Protein AF-A0AAV7DYC2-F1 (afdb_monomer_lite)

Radius of gyration: 32.07 Å; chains: 1; bounding box: 88×60×100 Å

Foldseek 3Di:
DPPPPDDDDDVPDDDDDDDDADDDDDDDDPLVLLVLQLVVVCVVVVVDPDDPVRSVVSSVVSVVVVVVCVVVVQDPVNSVVVSPPPDDDDDDDDDDDDDDDDDDDDPPPDDDFDLLVVLFPDDPFDDPDDDDPVNVVVVVQDDAPDFRDKDWDDRDPKIWIWTWGHDPNWTKTKIKIPDDDKDKDKAADDQDDDPQQAEDDPVFDFPQWDDDVSTIIH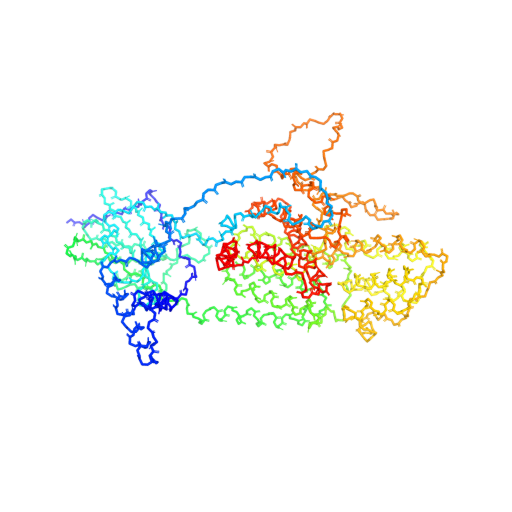TWDWDDDPSGIITMDITTPGRPPPVLVVVVLVVLLVLCVVCLVVQLAALLSVLQSLLVQCVVCLRVDQSSLVSLLVSLVCVLVVVGRHRDPAFDQLLSSLVSLQSSLVSLLVSCQVPVLNNLSSLSSLQSFANRDDDCLRVCLLVLLVVLCVVQVQPDAQSVLVSVLSRGGQALVVLQQLVLVLQCLVVVNDVVSSQVSCVVVVRDLVNQCPGPRHRNGDRDHDNVCSVVSNVSSVVSSLSSCLRGPLQAQLSLLCLQQWDWDDDDDPDDIDTRDHFAQLYDPPPDPPDDDDDDDDDPHLDPLLNVLSVVCNVCLPPLDPVNLSSLLVNLVSLLVVLNHDGPVNSSSSSNNSNSLVSNVVSLVVNVVVDDPPPVVVVLSSVLSVLSSCSSNDNSCVVSSVVSVVSVVD

Secondary structure (DSSP, 8-state):
---------GGGS--------------S--HHHHHHHHHHHHHHTT-----HHHHHHHHHHHHHHHHHHHHTT--HHHHHHHHT-------------------------------GGGG----S-----PPPHHHHHHHHHS--EEEEEEEEEEETTEEEEEEEEEETTEEEEEEEE---S--EEEE-B-SSSTT--BPPPGGGPPTTEEEETTEEEEEPEEEEETTEEEEEEEEEE----HHHHHHHHHHHHHHHHHHHHHHTT-HHHHHHHHHHHHHHHTTT-HHHHHHHHHHHHHHHTT-S-S-SS----HHHHHHHHHHHHHHHHHHHHH-GGGHHHHHHHHTTS----STTHHHHHHHHHHHHHHHTT--SHHHHHHHHHHHHH--THHHHHHHHHHHHHHTTS-HHHHHHHHHHTT--HHHHHTSSS---SPP---STTHHHHHHHHHHHHHHHHHHH-TT-HHHHHHHHH-EEEPPPTTPPPEEEPPPTT-S---PPPTT----S----PPPHHHHHHHHHHHHHTT---HHHHHHHHHHHHHHHHHHTS--TTHHHHHHHHHHHHHHHHHHHHHHHHH--TT-HHHHHHHHHHHHHHHHTT-TTTHHHHHHHHHHTT-

pLDDT: mean 75.42, std 20.12, range [22.05, 98.31]

InterPro domains:
  IPR055495 Alpha-glucan water dikinase, DUF7067 [PF23229] (31-82)
  IPR056301 Alpha-glucan water dikinase-like, N-terminal Ig-like domain [PF23166] (151-240)

Sequence (626 aa):
MPPHIFRFKLNNGNFRIDIHKDFRCVSQLPKDLVDLKAYLTWESKGRPRSSPQQQKDDYEAAVREFQLQLARGISLDEIRSLLGRNDRKTGDKEEKPNAAFASSSISSLYYKRYDVSQWLNKHSGKTPSYRSTFLNLVDKSIGGTDVIQNQIFHVGNNELVVLLKIVRGHYHLLVATSMSGAQILHWGVSRQSPGEWLVPPSEILPERSKLVDGACQTYFKELSTGGGFFKFVDINLQERSKGNQMQTLTWMVNEISEKEKDAERSFMHRYNIASELLGRCRYEGELGLVAILVWFRFMACRQLKWYKNYNVQPREISAAQDKLADLLAKIYSEQPSNREYIRLIRSCVGRGGQGDGGQRIRDEILLIQRNNDCKGGMMEEWHQKLHTNSSPDDVIVCQALLDYVRSDFKLEDYWKTLNSNSLTKRTLASYDRPIISEPQFGRDIKEGLIRDLTSYLRTLKAVHSGADLESAITACLGYTSKGHGFMSEVHIQAVPGLSPKLQAVPGLSPKLQAVPDLSPKLQELLNFIQIHNEDRSVFLVEKLIEARVALHPILHKPHGRSKDLLFLDLALDSAVKTCIERQMKGSSDSQLPGTMSLISLLLENLCLSTIENEDTVYCTKDWYRA

Structure (mmCIF, N/CA/C/O backbone):
data_AF-A0AAV7DYC2-F1
#
_entry.id   AF-A0AAV7DYC2-F1
#
loop_
_atom_site.group_PDB
_atom_site.id
_atom_site.type_symbol
_atom_site.label_atom_id
_atom_site.label_alt_id
_atom_site.label_comp_id
_atom_site.label_asym_id
_atom_site.label_entity_id
_atom_site.label_seq_id
_atom_site.pdbx_PDB_ins_code
_atom_site.Cartn_x
_atom_site.Cartn_y
_atom_site.Cartn_z
_atom_site.occupancy
_atom_site.B_iso_or_equiv
_atom_site.auth_seq_id
_atom_site.auth_comp_id
_atom_site.auth_asym_id
_atom_site.auth_atom_id
_atom_site.pdbx_PDB_model_num
ATOM 1 N N . MET A 1 1 ? -22.754 5.182 70.205 1.00 25.52 1 MET A N 1
ATOM 2 C CA . MET A 1 1 ? -22.095 4.144 69.384 1.00 25.52 1 MET A CA 1
ATOM 3 C C . MET A 1 1 ? -21.703 4.766 68.053 1.00 25.52 1 MET A C 1
ATOM 5 O O . MET A 1 1 ? -22.543 5.464 67.494 1.00 25.52 1 MET A O 1
ATOM 9 N N . PRO A 1 2 ? -20.457 4.613 67.578 1.00 24.17 2 PRO A N 1
ATOM 10 C CA . PRO A 1 2 ? -20.071 5.126 66.267 1.00 24.17 2 PRO A CA 1
ATOM 11 C C . PRO A 1 2 ? -20.845 4.367 65.173 1.00 24.17 2 PRO A C 1
ATOM 13 O O . PRO A 1 2 ? -21.113 3.177 65.351 1.00 24.17 2 PRO A O 1
ATOM 16 N N . PRO A 1 3 ? -21.228 5.011 64.057 1.00 26.84 3 PRO A N 1
ATOM 17 C CA . PRO A 1 3 ? -21.849 4.297 62.950 1.00 26.84 3 PRO A CA 1
ATOM 18 C C . PRO A 1 3 ? -20.847 3.267 62.420 1.00 26.84 3 PRO A C 1
ATOM 20 O O . PRO A 1 3 ? -19.745 3.619 62.000 1.00 26.84 3 PRO A O 1
ATOM 23 N N . HIS A 1 4 ? -21.209 1.985 62.467 1.00 28.14 4 HIS A N 1
ATOM 24 C CA . HIS A 1 4 ? -20.434 0.920 61.842 1.00 28.14 4 HIS A CA 1
ATOM 25 C C . HIS A 1 4 ? -20.413 1.160 60.325 1.00 28.14 4 HIS A C 1
ATOM 27 O O . HIS A 1 4 ? -21.367 0.844 59.617 1.00 28.14 4 HIS A O 1
ATOM 33 N N . ILE A 1 5 ? -19.337 1.768 59.817 1.00 31.52 5 ILE A N 1
ATOM 34 C CA . ILE A 1 5 ? -19.099 1.912 58.379 1.00 31.52 5 ILE A CA 1
ATOM 35 C C . ILE A 1 5 ? -18.647 0.544 57.862 1.00 31.52 5 ILE A C 1
ATOM 37 O O . ILE A 1 5 ? -17.466 0.203 57.911 1.00 31.52 5 ILE A O 1
ATOM 41 N N . PHE A 1 6 ? -19.588 -0.256 57.368 1.00 34.38 6 PHE A N 1
ATOM 42 C CA . PHE A 1 6 ? -19.265 -1.474 56.632 1.00 34.38 6 PHE A CA 1
ATOM 43 C C . PHE A 1 6 ? -18.754 -1.089 55.237 1.00 34.38 6 PHE A C 1
ATOM 45 O O . PHE A 1 6 ? -19.519 -0.658 54.375 1.00 34.38 6 PHE A O 1
ATOM 52 N N . ARG A 1 7 ? -17.440 -1.214 55.002 1.00 40.81 7 ARG A N 1
ATOM 53 C CA . ARG A 1 7 ? -16.855 -1.081 53.658 1.00 40.81 7 ARG A CA 1
ATOM 54 C C . ARG A 1 7 ? -17.039 -2.395 52.903 1.00 40.81 7 ARG A C 1
ATOM 56 O O . ARG A 1 7 ? -16.234 -3.309 53.051 1.00 40.81 7 ARG A O 1
ATOM 63 N N . PHE A 1 8 ? -18.080 -2.483 52.082 1.00 44.31 8 PHE A N 1
ATOM 64 C CA . PHE A 1 8 ? -18.249 -3.596 51.151 1.00 44.31 8 PHE A CA 1
ATOM 65 C C . PHE A 1 8 ? -17.326 -3.398 49.940 1.00 44.31 8 PHE A C 1
ATOM 67 O O . PHE A 1 8 ? -17.499 -2.454 49.172 1.00 44.31 8 PHE A O 1
ATOM 74 N N . LYS A 1 9 ? -16.333 -4.279 49.777 1.00 47.88 9 LYS A N 1
ATOM 75 C CA . LYS A 1 9 ? -15.539 -4.418 48.547 1.00 47.88 9 LYS A CA 1
ATOM 76 C C . LYS A 1 9 ? -15.962 -5.705 47.848 1.00 47.88 9 LYS A C 1
ATOM 78 O O . LYS A 1 9 ? -15.898 -6.770 48.458 1.00 47.88 9 LYS A O 1
ATOM 83 N N . LEU A 1 10 ? -16.374 -5.625 46.585 1.00 42.50 10 LEU A N 1
ATOM 84 C CA . LEU A 1 10 ? -16.672 -6.812 45.782 1.00 42.50 10 LEU A CA 1
ATOM 85 C C . LEU A 1 10 ? -15.362 -7.605 45.591 1.00 42.50 10 LEU A C 1
ATOM 87 O O . LEU A 1 10 ? -14.397 -7.075 45.046 1.00 42.50 10 LEU A O 1
ATOM 91 N N . ASN A 1 11 ? -15.293 -8.841 46.094 1.00 41.81 11 ASN A N 1
ATOM 92 C CA . ASN A 1 11 ? -14.104 -9.710 46.035 1.00 41.81 11 ASN A CA 1
ATOM 93 C C . ASN A 1 11 ? -12.798 -9.075 46.572 1.00 41.81 11 ASN A C 1
ATOM 95 O O . ASN A 1 11 ? -11.723 -9.328 46.033 1.00 41.81 11 ASN A O 1
ATOM 99 N N . ASN A 1 12 ? -12.867 -8.229 47.611 1.00 46.72 12 ASN A N 1
ATOM 100 C CA . ASN A 1 12 ? -11.720 -7.486 48.172 1.00 46.72 12 ASN A CA 1
ATOM 101 C C . ASN A 1 12 ? -10.992 -6.525 47.197 1.00 46.72 12 ASN A C 1
ATOM 103 O O . ASN A 1 12 ? -9.965 -5.953 47.571 1.00 46.72 12 ASN A O 1
ATOM 107 N N . GLY A 1 13 ? -11.533 -6.274 45.998 1.00 46.69 13 GLY A N 1
ATOM 108 C CA . GLY A 1 13 ? -10.921 -5.439 44.957 1.00 46.69 13 GLY A CA 1
ATOM 109 C C . GLY A 1 13 ? -11.746 -4.210 44.554 1.00 46.69 13 GLY A C 1
ATOM 110 O O . GLY A 1 13 ? -12.902 -4.053 44.942 1.00 46.69 13 GLY A O 1
ATOM 111 N N . ASN A 1 14 ? -11.126 -3.328 43.765 1.00 58.88 14 ASN A N 1
ATOM 112 C CA . ASN A 1 14 ? -11.808 -2.250 43.041 1.00 58.88 14 ASN A CA 1
ATOM 113 C C . ASN A 1 14 ? -12.411 -2.820 41.747 1.00 58.88 14 ASN A C 1
ATOM 115 O O . ASN A 1 14 ? -11.782 -3.669 41.116 1.00 58.88 14 ASN A O 1
ATOM 119 N N . PHE A 1 15 ? -13.584 -2.347 41.323 1.00 60.78 15 PHE A N 1
ATOM 120 C CA . PHE A 1 15 ? -14.184 -2.737 40.041 1.00 60.78 15 PHE A CA 1
ATOM 121 C C . PHE A 1 15 ? -14.090 -1.595 39.022 1.00 60.78 15 PHE A C 1
ATOM 123 O O . PHE A 1 15 ? -14.068 -0.421 39.389 1.00 60.78 15 PHE A O 1
ATOM 130 N N . ARG A 1 16 ? -13.984 -1.952 37.737 1.00 57.88 16 ARG A N 1
ATOM 131 C CA . ARG A 1 16 ? -13.728 -1.033 36.621 1.00 57.88 16 ARG A CA 1
ATOM 132 C C . ARG A 1 16 ? -14.879 -1.086 35.621 1.00 57.88 16 ARG A C 1
ATOM 134 O O . ARG A 1 16 ? -15.329 -2.170 35.263 1.00 57.88 16 ARG A O 1
ATOM 141 N N . ILE A 1 17 ? -15.305 0.085 35.154 1.00 53.75 17 ILE A N 1
ATOM 142 C CA . ILE A 1 17 ? -16.304 0.250 34.095 1.00 53.75 17 ILE A CA 1
ATOM 143 C C . ILE A 1 17 ? -15.611 0.951 32.925 1.00 53.75 17 ILE A C 1
ATOM 145 O O . ILE A 1 17 ? -15.092 2.055 33.089 1.00 53.75 17 ILE A O 1
ATOM 149 N N . ASP A 1 18 ? -15.578 0.307 31.760 1.00 48.28 18 ASP A N 1
ATOM 150 C CA . ASP A 1 18 ? -15.009 0.887 30.542 1.00 48.28 18 ASP A CA 1
ATOM 151 C C . ASP A 1 18 ? -16.070 1.710 29.797 1.00 48.28 18 ASP A C 1
ATOM 153 O O . ASP A 1 18 ? -17.119 1.186 29.432 1.00 48.28 18 ASP A O 1
ATOM 157 N N . ILE A 1 19 ? -15.801 3.001 29.575 1.00 45.88 19 ILE A N 1
ATOM 158 C CA . ILE A 1 19 ? -16.685 3.920 28.840 1.00 45.88 19 ILE A CA 1
ATOM 159 C C . ILE A 1 19 ? -16.184 4.015 27.387 1.00 45.88 19 ILE A C 1
ATOM 161 O O . ILE A 1 19 ? -15.108 4.564 27.133 1.00 45.88 19 ILE A O 1
ATOM 165 N N . HIS A 1 20 ? -16.944 3.463 26.434 1.00 40.22 20 HIS A N 1
ATOM 166 C CA . HIS A 1 20 ? -16.638 3.499 24.993 1.00 40.22 20 HIS A CA 1
ATOM 167 C C . HIS A 1 20 ? -16.912 4.889 24.373 1.00 40.22 20 HIS A C 1
ATOM 169 O O . HIS A 1 20 ? -17.765 5.624 24.864 1.00 40.22 20 HIS A O 1
ATOM 175 N N . LYS A 1 21 ? -16.165 5.280 23.324 1.00 34.66 21 LYS A N 1
ATOM 176 C CA . LYS A 1 21 ? -16.051 6.685 22.867 1.00 34.66 21 LYS A CA 1
ATOM 177 C C . LYS A 1 21 ? -16.951 7.140 21.706 1.00 34.66 21 LYS A C 1
ATOM 179 O O . LYS A 1 21 ? -16.920 8.335 21.429 1.00 34.66 21 LYS A O 1
ATOM 184 N N . ASP A 1 22 ? -17.768 6.296 21.083 1.00 30.69 22 ASP A N 1
ATOM 185 C CA . ASP A 1 22 ? -18.390 6.662 19.799 1.00 30.69 22 ASP A CA 1
ATOM 186 C C . ASP A 1 22 ? -19.901 6.429 19.781 1.00 30.69 22 ASP A C 1
ATOM 188 O O . ASP A 1 22 ? -20.302 5.296 19.568 1.00 30.69 22 ASP A O 1
ATOM 192 N N . PHE A 1 23 ? -20.745 7.466 19.924 1.00 31.36 23 PHE A N 1
ATOM 193 C CA . PHE A 1 23 ? -22.134 7.399 19.426 1.00 31.36 23 PHE A CA 1
ATOM 194 C C . PHE A 1 23 ? -22.652 8.769 18.959 1.00 31.36 23 PHE A C 1
ATOM 196 O O . PHE A 1 23 ? -22.617 9.757 19.696 1.00 31.36 23 PHE A O 1
ATOM 203 N N . ARG A 1 24 ? -23.157 8.808 17.717 1.00 27.73 24 ARG A N 1
ATOM 204 C CA . ARG A 1 24 ? -23.950 9.908 17.146 1.00 27.73 24 ARG A CA 1
ATOM 205 C C . ARG A 1 24 ? -25.443 9.624 17.350 1.00 27.73 24 ARG A C 1
ATOM 207 O O . ARG A 1 24 ? -25.886 8.486 17.255 1.00 27.73 24 ARG A O 1
ATOM 214 N N . CYS A 1 25 ? -26.210 10.679 17.616 1.00 23.84 25 CYS A N 1
ATOM 215 C CA . CYS A 1 25 ? -27.653 10.657 17.860 1.00 23.84 25 CYS A CA 1
ATOM 216 C C . CYS A 1 25 ? -28.450 10.429 16.558 1.00 23.84 25 CYS A C 1
ATOM 218 O O . CYS A 1 25 ? -28.295 11.198 15.610 1.00 23.84 25 CYS A O 1
ATOM 220 N N . VAL A 1 26 ? -29.339 9.428 16.528 1.00 24.69 26 VAL A N 1
ATOM 221 C CA . VAL A 1 26 ? -30.368 9.269 15.485 1.00 24.69 26 VAL A CA 1
ATOM 222 C C . VAL A 1 26 ? -31.730 9.494 16.132 1.00 24.69 26 VAL A C 1
ATOM 224 O O . VAL A 1 26 ? -32.183 8.693 16.943 1.00 24.69 26 VAL A O 1
ATOM 227 N N . SER A 1 27 ? -32.399 10.591 15.787 1.00 32.81 27 SER A N 1
ATOM 228 C CA . SER A 1 27 ? -33.813 10.796 16.118 1.00 32.81 27 SER A CA 1
ATOM 229 C C . SER A 1 27 ? -34.534 11.469 14.957 1.00 32.81 27 SER A C 1
ATOM 231 O O . SER A 1 27 ? -34.730 12.676 14.947 1.00 32.81 27 SER A O 1
ATOM 233 N N . GLN A 1 28 ? -34.937 10.665 13.973 1.00 44.25 28 GLN A N 1
ATOM 234 C CA . GLN A 1 28 ? -35.997 10.971 13.009 1.00 44.25 28 GLN A CA 1
ATOM 235 C C . GLN A 1 28 ? -36.651 9.648 12.583 1.00 44.25 28 GLN A C 1
ATOM 237 O O . GLN A 1 28 ? -35.953 8.658 12.365 1.00 44.25 28 GLN A O 1
ATOM 242 N N . LEU A 1 29 ? -37.990 9.615 12.520 1.00 53.09 29 LEU A N 1
ATOM 243 C CA . LEU A 1 29 ? -38.737 8.458 12.011 1.00 53.09 29 LEU A CA 1
ATOM 244 C C . LEU A 1 29 ? -38.272 8.154 10.572 1.00 53.09 29 LEU A C 1
ATOM 246 O O . LEU A 1 29 ? -38.242 9.086 9.764 1.00 53.09 29 LEU A O 1
ATOM 250 N N . PRO A 1 30 ? -37.925 6.897 10.238 1.00 62.09 30 PRO A N 1
ATOM 251 C CA . PRO A 1 30 ? -37.464 6.541 8.900 1.00 62.09 30 PRO A CA 1
ATOM 252 C C . PRO A 1 30 ? -38.552 6.828 7.854 1.00 62.09 30 PRO A C 1
ATOM 254 O O . PRO A 1 30 ? -39.662 6.292 7.925 1.00 62.09 30 PRO A O 1
ATOM 257 N N . LYS A 1 31 ? -38.250 7.731 6.916 1.00 64.12 31 LYS A N 1
ATOM 258 C CA . LYS A 1 31 ? -39.192 8.219 5.896 1.00 64.12 31 LYS A CA 1
ATOM 259 C C . LYS A 1 31 ? -39.657 7.097 4.956 1.00 64.12 31 LYS A C 1
ATOM 261 O O . LYS A 1 31 ? -40.830 7.034 4.608 1.00 64.12 31 LYS A O 1
ATOM 266 N N . ASP A 1 32 ? -38.757 6.170 4.652 1.00 65.62 32 ASP A N 1
ATOM 267 C CA . ASP A 1 32 ? -38.965 4.944 3.876 1.00 65.62 32 ASP A CA 1
ATOM 268 C C . ASP A 1 32 ? -40.107 4.068 4.417 1.00 65.62 32 ASP A C 1
ATOM 270 O O . ASP A 1 32 ? -40.912 3.547 3.644 1.00 65.62 32 ASP A O 1
ATOM 274 N N . LEU A 1 33 ? -40.240 3.945 5.742 1.00 68.06 33 LEU A N 1
ATOM 275 C CA . LEU A 1 33 ? -41.313 3.151 6.351 1.00 68.06 33 LEU A CA 1
ATOM 276 C C . LEU A 1 33 ? -42.678 3.836 6.239 1.00 68.06 33 LEU A C 1
ATOM 278 O O . LEU A 1 33 ? -43.693 3.169 6.023 1.00 68.06 33 LEU A O 1
ATOM 282 N N . VAL A 1 34 ? -42.701 5.164 6.370 1.00 72.31 34 VAL A N 1
ATOM 283 C CA . VAL A 1 34 ? -43.915 5.973 6.213 1.00 72.31 34 VAL A CA 1
ATOM 284 C C . VAL A 1 34 ? -44.388 5.942 4.759 1.00 72.31 34 VAL A C 1
ATOM 286 O O . VAL A 1 34 ? -45.573 5.707 4.516 1.00 72.31 34 VAL A O 1
ATOM 289 N N . ASP A 1 35 ? -43.458 6.085 3.811 1.00 70.62 35 ASP A N 1
ATOM 290 C CA . ASP A 1 35 ? -43.719 6.006 2.371 1.00 70.62 35 ASP A CA 1
ATOM 291 C C . ASP A 1 35 ? -44.301 4.632 1.984 1.00 70.62 35 ASP A C 1
ATOM 293 O O . ASP A 1 35 ? -45.344 4.555 1.327 1.00 70.62 35 ASP A O 1
ATOM 297 N N . LEU A 1 36 ? -43.702 3.534 2.466 1.00 70.62 36 LEU A N 1
ATOM 298 C CA . LEU A 1 36 ? -44.177 2.171 2.197 1.00 70.62 36 LEU A CA 1
ATOM 299 C C . LEU A 1 36 ? -45.590 1.922 2.750 1.00 70.62 36 LEU A C 1
ATOM 301 O O . LEU A 1 36 ? -46.425 1.290 2.100 1.00 70.62 36 LEU A O 1
ATOM 305 N N . LYS A 1 37 ? -45.900 2.433 3.945 1.00 70.81 37 LYS A N 1
ATOM 306 C CA . LYS A 1 37 ? -47.234 2.284 4.546 1.00 70.81 37 LYS A CA 1
ATOM 307 C C . LYS A 1 37 ? -48.293 3.114 3.827 1.00 70.81 37 LYS A C 1
ATOM 309 O O . LYS A 1 37 ? -49.410 2.623 3.635 1.00 70.81 37 LYS A O 1
ATOM 314 N N . ALA A 1 38 ? -47.964 4.348 3.444 1.00 72.19 38 ALA A N 1
ATOM 315 C CA . ALA A 1 38 ? -48.851 5.198 2.657 1.00 72.19 38 ALA A CA 1
ATOM 316 C C . ALA A 1 38 ? -49.182 4.523 1.315 1.00 72.19 38 ALA A C 1
ATOM 318 O O . ALA A 1 38 ? -50.353 4.437 0.939 1.00 72.19 38 ALA A O 1
ATOM 319 N N . TYR A 1 39 ? -48.175 3.925 0.669 1.00 70.25 39 TYR A N 1
ATOM 320 C CA . TYR A 1 39 ? -48.340 3.143 -0.555 1.00 70.25 39 TYR A CA 1
ATOM 321 C C . TYR A 1 39 ? -49.258 1.922 -0.370 1.00 70.25 39 TYR A C 1
ATOM 323 O O . TYR A 1 39 ? -50.221 1.765 -1.118 1.00 70.25 39 TYR A O 1
ATOM 331 N N . LEU A 1 40 ? -49.035 1.094 0.657 1.00 67.94 40 LEU A N 1
ATOM 332 C CA . LEU A 1 40 ? -49.884 -0.078 0.933 1.00 67.94 40 LEU A CA 1
ATOM 333 C C . LEU A 1 40 ? -51.333 0.311 1.263 1.00 67.94 40 LEU A C 1
ATOM 335 O O . LEU A 1 40 ? -52.279 -0.395 0.915 1.00 67.94 40 LEU A O 1
ATOM 339 N N . THR A 1 41 ? -51.526 1.458 1.914 1.00 67.50 41 THR A N 1
ATOM 340 C CA . THR A 1 41 ? -52.862 1.988 2.212 1.00 67.50 41 THR A CA 1
ATOM 341 C C . THR A 1 41 ? -53.562 2.442 0.930 1.00 67.50 41 THR A C 1
ATOM 343 O O . THR A 1 41 ? -54.732 2.116 0.724 1.00 67.50 41 THR A O 1
ATOM 346 N N . TRP A 1 42 ? -52.850 3.120 0.029 1.00 72.50 42 TRP A N 1
ATOM 347 C CA . TRP A 1 42 ? -53.351 3.475 -1.301 1.00 72.50 42 TRP A CA 1
ATOM 348 C C . TRP A 1 42 ? -53.690 2.238 -2.149 1.00 72.50 42 TRP A C 1
ATOM 350 O O . TRP A 1 42 ? -54.744 2.187 -2.789 1.00 72.50 42 TRP A O 1
ATOM 360 N N . GLU A 1 43 ? -52.850 1.206 -2.096 1.00 66.81 43 GLU A N 1
ATOM 361 C CA . GLU A 1 43 ? -53.093 -0.069 -2.767 1.00 66.81 43 GLU A CA 1
ATOM 362 C C . GLU A 1 43 ? -54.348 -0.771 -2.228 1.00 66.81 43 GLU A C 1
ATOM 364 O O . GLU A 1 43 ? -55.195 -1.196 -3.014 1.00 66.81 43 GLU A O 1
ATOM 369 N N . SER A 1 44 ? -54.537 -0.797 -0.903 1.00 61.66 44 SER A N 1
ATOM 370 C CA . SER A 1 44 ? -55.726 -1.386 -0.264 1.00 61.66 44 SER A CA 1
ATOM 371 C C . SER A 1 44 ? -57.041 -0.679 -0.622 1.00 61.66 44 SER A C 1
ATOM 373 O O . SER A 1 44 ? -58.104 -1.294 -0.581 1.00 61.66 44 SER A O 1
ATOM 375 N N . LYS A 1 45 ? -56.974 0.597 -1.031 1.00 68.50 45 LYS A N 1
ATOM 376 C CA . LYS A 1 45 ? -58.119 1.383 -1.524 1.00 68.50 45 LYS A CA 1
ATOM 377 C C . LYS A 1 45 ? -58.424 1.134 -3.012 1.00 68.50 45 LYS A C 1
ATOM 379 O O . LYS A 1 45 ? -59.272 1.819 -3.576 1.00 68.50 45 LYS A O 1
ATOM 384 N N . GLY A 1 46 ? -57.745 0.180 -3.658 1.00 60.59 46 GLY A N 1
ATOM 385 C CA . GLY A 1 46 ? -57.974 -0.181 -5.061 1.00 60.59 46 GLY A CA 1
ATOM 386 C C . GLY A 1 46 ? -57.253 0.718 -6.067 1.00 60.59 46 GLY A C 1
ATOM 387 O O . GLY A 1 46 ? -57.711 0.847 -7.200 1.00 60.59 46 GLY A O 1
ATOM 388 N N . ARG A 1 47 ? -56.138 1.346 -5.660 1.00 74.38 47 ARG A N 1
ATOM 389 C CA . ARG A 1 47 ? -55.297 2.223 -6.500 1.00 74.38 47 ARG A CA 1
ATOM 390 C C . ARG A 1 47 ? -56.078 3.352 -7.209 1.00 74.38 47 ARG A C 1
ATOM 392 O O . ARG A 1 47 ? -55.966 3.511 -8.429 1.00 74.38 47 ARG A O 1
ATOM 399 N N . PRO A 1 48 ? -56.878 4.155 -6.480 1.00 70.38 48 PRO A N 1
ATOM 400 C CA . PRO A 1 48 ? -57.615 5.266 -7.076 1.00 70.38 48 PRO A CA 1
ATOM 401 C C . PRO A 1 48 ? -56.650 6.324 -7.636 1.00 70.38 48 PRO A C 1
ATOM 403 O O . PRO A 1 48 ? -55.542 6.509 -7.126 1.00 70.38 48 PRO A O 1
ATOM 406 N N . ARG A 1 49 ? -57.067 7.060 -8.675 1.00 63.69 49 ARG A N 1
ATOM 407 C CA . ARG A 1 49 ? -56.324 8.242 -9.146 1.00 63.69 49 ARG A CA 1
ATOM 408 C C . ARG A 1 49 ? -56.414 9.347 -8.086 1.00 63.69 49 ARG A C 1
ATOM 410 O O . ARG A 1 49 ? -57.406 10.068 -8.038 1.00 63.69 49 ARG A O 1
ATOM 417 N N . SER A 1 50 ? -55.394 9.458 -7.238 1.00 69.12 50 SER A N 1
ATOM 418 C CA . SER A 1 50 ? -55.336 10.434 -6.140 1.00 69.12 50 SER A CA 1
ATOM 419 C C . SER A 1 50 ? -54.780 11.787 -6.594 1.00 69.12 50 SER A C 1
ATOM 421 O O . SER A 1 50 ? -53.788 11.839 -7.323 1.00 69.12 50 SER A O 1
ATOM 423 N N . SER A 1 51 ? -55.379 12.886 -6.125 1.00 75.62 51 SER A N 1
ATOM 424 C CA . SER A 1 51 ? -54.817 14.238 -6.278 1.00 75.62 51 SER A CA 1
ATOM 425 C C . SER A 1 51 ? -53.589 14.450 -5.364 1.00 75.62 51 SER A C 1
ATOM 427 O O . SER A 1 51 ? -53.457 13.744 -4.360 1.00 75.62 51 SER A O 1
ATOM 429 N N . PRO A 1 52 ? -52.705 15.434 -5.638 1.00 67.69 52 PRO A N 1
ATOM 430 C CA . PRO A 1 52 ? -51.556 15.737 -4.773 1.00 67.69 52 PRO A CA 1
ATOM 431 C C . PRO A 1 52 ? -51.942 16.049 -3.319 1.00 67.69 52 PRO A C 1
ATOM 433 O O . PRO A 1 52 ? -51.212 15.705 -2.393 1.00 67.69 52 PRO A O 1
ATOM 436 N N . GLN A 1 53 ? -53.118 16.650 -3.111 1.00 65.88 53 GLN A N 1
ATOM 437 C CA . GLN A 1 53 ? -53.639 16.931 -1.775 1.00 65.88 53 GLN A CA 1
ATOM 438 C C . GLN A 1 53 ? -54.015 15.635 -1.035 1.00 65.88 53 GLN A C 1
ATOM 440 O O . GLN A 1 53 ? -53.638 15.461 0.118 1.00 65.88 53 GLN A O 1
ATOM 445 N N . GLN A 1 54 ? -54.645 14.675 -1.721 1.00 69.00 54 GLN A N 1
ATOM 446 C CA . GLN A 1 54 ? -54.982 13.367 -1.142 1.00 69.00 54 GLN A CA 1
ATOM 447 C C . GLN A 1 54 ? -53.759 12.500 -0.834 1.00 69.00 54 GLN A C 1
ATOM 449 O O . GLN A 1 54 ? -53.764 11.794 0.166 1.00 69.00 54 GLN A O 1
ATOM 454 N N . GLN A 1 55 ? -52.695 12.578 -1.639 1.00 69.19 55 GLN A N 1
ATOM 455 C CA . GLN A 1 55 ? -51.436 11.884 -1.332 1.00 69.19 55 GLN A CA 1
ATOM 456 C C . GLN A 1 55 ? -50.793 12.423 -0.049 1.00 69.19 55 GLN A C 1
ATOM 458 O O . GLN A 1 55 ? -50.262 11.653 0.750 1.00 69.19 55 GLN A O 1
ATOM 463 N N . LYS A 1 56 ? -50.878 13.741 0.172 1.00 72.50 56 LYS A N 1
ATOM 464 C CA . LYS A 1 56 ? -50.398 14.375 1.401 1.00 72.50 56 LYS A CA 1
ATOM 465 C C . LYS A 1 56 ? -51.237 13.963 2.614 1.00 72.50 56 LYS A C 1
ATOM 467 O O . LYS A 1 56 ? -50.668 13.616 3.646 1.00 72.50 56 LYS A O 1
ATOM 472 N N . ASP A 1 57 ? -52.560 13.931 2.473 1.00 71.25 57 ASP A N 1
ATOM 473 C CA . ASP A 1 57 ? -53.466 13.513 3.548 1.00 71.25 57 ASP A CA 1
ATOM 474 C C . ASP A 1 57 ? -53.272 12.029 3.919 1.00 71.25 57 ASP A C 1
ATOM 476 O O . ASP A 1 57 ? -53.240 11.687 5.104 1.00 71.25 57 ASP A O 1
ATOM 480 N N . ASP A 1 58 ? -53.075 11.151 2.926 1.00 68.50 58 ASP A N 1
ATOM 481 C CA . ASP A 1 58 ? -52.779 9.725 3.125 1.00 68.50 58 ASP A CA 1
ATOM 482 C C . ASP A 1 58 ? -51.400 9.514 3.785 1.00 68.50 58 ASP A C 1
ATOM 484 O O . ASP A 1 58 ? -51.256 8.663 4.668 1.00 68.50 58 ASP A O 1
ATOM 488 N N . TYR A 1 59 ? -50.398 10.321 3.422 1.00 75.69 59 TYR A N 1
ATOM 489 C CA . TYR A 1 59 ? -49.079 10.308 4.060 1.00 75.69 59 TYR A CA 1
ATOM 490 C C . TYR A 1 59 ? -49.149 10.772 5.524 1.00 75.69 59 TYR A C 1
ATOM 492 O O . TYR A 1 59 ? -48.636 10.102 6.420 1.00 75.69 59 TYR A O 1
ATOM 500 N N . GLU A 1 60 ? -49.840 11.877 5.811 1.00 72.44 60 GLU A N 1
ATOM 501 C CA . GLU A 1 60 ? -50.028 12.366 7.184 1.00 72.44 60 GLU A CA 1
ATOM 502 C C . GLU A 1 60 ? -50.875 11.406 8.036 1.00 72.44 60 GLU A C 1
ATOM 504 O O . GLU A 1 60 ? -50.657 11.274 9.244 1.00 72.44 60 GLU A O 1
ATOM 509 N N . ALA A 1 61 ? -51.831 10.697 7.430 1.00 71.25 61 ALA A N 1
ATOM 510 C CA . ALA A 1 61 ? -52.554 9.613 8.087 1.00 71.25 61 ALA A CA 1
ATOM 511 C C . ALA A 1 61 ? -51.626 8.433 8.430 1.00 71.25 61 ALA A C 1
ATOM 513 O O . ALA A 1 61 ? -51.673 7.947 9.561 1.00 71.25 61 ALA A O 1
ATOM 514 N N . ALA A 1 62 ? -50.732 8.031 7.518 1.00 71.25 62 ALA A N 1
ATOM 515 C CA . ALA A 1 62 ? -49.742 6.983 7.771 1.00 71.25 62 ALA A CA 1
ATOM 516 C C . ALA A 1 62 ? -48.771 7.361 8.905 1.00 71.25 62 ALA A C 1
ATOM 518 O O . ALA A 1 62 ? -48.498 6.533 9.774 1.00 71.25 62 ALA A O 1
ATOM 519 N N . VAL A 1 63 ? -48.315 8.620 8.964 1.00 67.69 63 VAL A N 1
ATOM 520 C CA . VAL A 1 63 ? -47.488 9.134 10.075 1.00 67.69 63 VAL A CA 1
ATOM 521 C C . VAL A 1 63 ? -48.228 9.040 11.412 1.00 67.69 63 VAL A C 1
ATOM 523 O O . VAL A 1 63 ? -47.661 8.546 12.388 1.00 67.69 63 VAL A O 1
ATOM 526 N N . ARG A 1 64 ? -49.491 9.487 11.472 1.00 68.50 64 ARG A N 1
ATOM 527 C CA . ARG A 1 64 ? -50.305 9.449 12.701 1.00 68.50 64 ARG A CA 1
ATOM 528 C C . ARG A 1 64 ? -50.548 8.021 13.189 1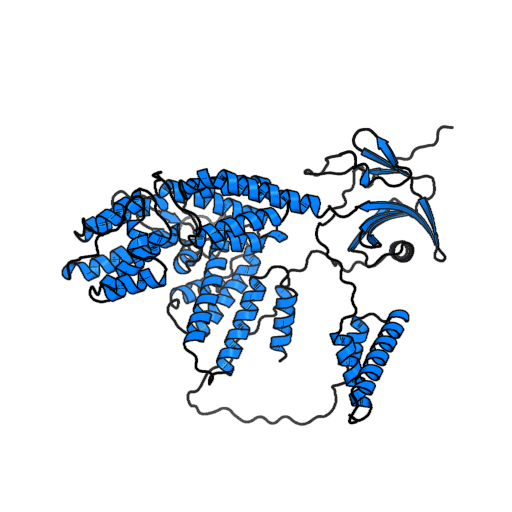.00 68.50 64 ARG A C 1
ATOM 530 O O . ARG A 1 64 ? -50.429 7.756 14.382 1.00 68.50 64 ARG A O 1
ATOM 537 N N . GLU A 1 65 ? -50.833 7.100 12.274 1.00 63.00 65 GLU A N 1
ATOM 538 C CA . GLU A 1 65 ? -51.019 5.676 12.570 1.00 63.00 65 GLU A CA 1
ATOM 539 C C . GLU A 1 65 ? -49.724 5.044 13.116 1.00 63.00 65 GLU A C 1
ATOM 541 O O . GLU A 1 65 ? -49.752 4.355 14.136 1.00 63.00 65 GLU A O 1
ATOM 546 N N . PHE A 1 66 ? -48.572 5.339 12.502 1.00 66.94 66 PHE A N 1
ATOM 547 C CA . PHE A 1 66 ? -47.263 4.891 12.990 1.00 66.94 66 PHE A CA 1
ATOM 548 C C . PHE A 1 66 ? -46.950 5.423 14.389 1.00 66.94 66 PHE A C 1
ATOM 550 O O . PHE A 1 66 ? -46.497 4.673 15.253 1.00 66.94 66 PHE A O 1
ATOM 557 N N . GLN A 1 67 ? -47.229 6.702 14.640 1.00 56.97 67 GLN A N 1
ATOM 558 C CA . GLN A 1 67 ? -47.052 7.304 15.961 1.00 56.97 67 GLN A CA 1
ATOM 559 C C . GLN A 1 67 ? -47.971 6.660 17.008 1.00 56.97 67 GLN A C 1
ATOM 561 O O . GLN A 1 67 ? -47.539 6.432 18.136 1.00 56.97 67 GLN A O 1
ATOM 566 N N . LEU A 1 68 ? -49.204 6.301 16.641 1.00 58.62 68 LEU A N 1
ATOM 567 C CA . LEU A 1 68 ? -50.147 5.618 17.527 1.00 58.62 68 LEU A CA 1
ATOM 568 C C . LEU A 1 68 ? -49.709 4.177 17.845 1.00 58.62 68 LEU A C 1
ATOM 570 O O . LEU A 1 68 ? -49.866 3.723 18.977 1.00 58.62 68 LEU A O 1
ATOM 574 N N . GLN A 1 69 ? -49.145 3.457 16.870 1.00 59.06 69 GLN A N 1
ATOM 575 C CA . GLN A 1 69 ? -48.616 2.099 17.055 1.00 59.06 69 GLN A CA 1
ATOM 576 C C . GLN A 1 69 ? -47.364 2.091 17.941 1.00 59.06 69 GLN A C 1
ATOM 578 O O . GLN A 1 69 ? -47.258 1.255 18.840 1.00 59.06 69 GLN A O 1
ATOM 583 N N . LEU A 1 70 ? -46.487 3.085 17.777 1.00 57.16 70 LEU A N 1
ATOM 584 C CA . LEU A 1 70 ? -45.348 3.308 18.670 1.00 57.16 70 LEU A CA 1
ATOM 585 C C . LEU A 1 70 ? -45.805 3.705 20.084 1.00 57.16 70 LEU A C 1
ATOM 587 O O . LEU A 1 70 ? -45.286 3.177 21.066 1.00 57.16 70 LEU A O 1
ATOM 591 N N . ALA A 1 71 ? -46.827 4.560 20.213 1.00 45.09 71 ALA A N 1
ATOM 592 C CA . ALA A 1 71 ? -47.408 4.937 21.507 1.00 45.09 71 ALA A CA 1
ATOM 593 C C . ALA A 1 71 ? -48.108 3.765 22.223 1.00 45.09 71 ALA A C 1
ATOM 595 O O . ALA A 1 71 ? -48.206 3.755 23.448 1.00 45.09 71 ALA A O 1
ATOM 596 N N . ARG A 1 72 ? -48.563 2.756 21.469 1.00 45.97 72 ARG A N 1
ATOM 597 C CA . ARG A 1 72 ? -49.112 1.488 21.983 1.00 45.97 72 ARG A CA 1
ATOM 598 C C . ARG A 1 72 ? -48.036 0.446 22.315 1.00 45.97 72 ARG A C 1
ATOM 600 O O . ARG A 1 72 ? -48.381 -0.652 22.741 1.00 45.97 72 ARG A O 1
ATOM 607 N N . GLY A 1 73 ? -46.756 0.790 22.163 1.00 39.75 73 GLY A N 1
ATOM 608 C CA . GLY A 1 73 ? -45.626 -0.054 22.547 1.00 39.75 73 GLY A CA 1
ATOM 609 C C . GLY A 1 73 ? -45.207 -1.092 21.505 1.00 39.75 73 GLY A C 1
ATOM 610 O O . GLY A 1 73 ? -44.440 -1.986 21.850 1.00 39.75 73 GLY A O 1
ATOM 611 N N . ILE A 1 74 ? -45.679 -0.987 20.256 1.00 54.00 74 ILE A N 1
ATOM 612 C CA . ILE A 1 74 ? -45.237 -1.852 19.152 1.00 54.00 74 ILE A CA 1
ATOM 613 C C . ILE A 1 74 ? -43.878 -1.342 18.668 1.00 54.00 74 ILE A C 1
ATOM 615 O O . ILE A 1 74 ? -43.735 -0.163 18.343 1.00 54.00 74 ILE A O 1
ATOM 619 N N . SER A 1 75 ? -42.870 -2.210 18.635 1.00 57.22 75 SER A N 1
ATOM 620 C CA . SER A 1 75 ? -41.513 -1.829 18.223 1.00 57.22 75 SER A CA 1
ATOM 621 C C . SER A 1 75 ? -41.412 -1.574 16.711 1.00 57.22 75 SER A C 1
ATOM 623 O O . SER A 1 75 ? -42.152 -2.157 15.919 1.00 57.22 75 SER A O 1
ATOM 625 N N . LEU A 1 76 ? -40.460 -0.737 16.274 1.00 57.28 76 LEU A N 1
ATOM 626 C CA . LEU A 1 76 ? -40.228 -0.478 14.840 1.00 57.28 76 LEU A CA 1
ATOM 627 C C . LEU A 1 76 ? -39.940 -1.766 14.042 1.00 57.28 76 LEU A C 1
ATOM 629 O O . LEU A 1 76 ? -40.365 -1.883 12.892 1.00 57.28 76 LEU A O 1
ATOM 633 N N . ASP A 1 77 ? -39.277 -2.749 14.656 1.00 55.94 77 ASP A N 1
ATOM 634 C CA . ASP A 1 77 ? -38.976 -4.039 14.025 1.00 55.94 77 ASP A CA 1
ATOM 635 C C . ASP A 1 77 ? -40.214 -4.944 13.903 1.00 55.94 77 ASP A C 1
ATOM 637 O O . ASP A 1 77 ? -40.372 -5.652 12.905 1.00 55.94 77 ASP A O 1
ATOM 641 N N . GLU A 1 78 ? -41.150 -4.879 14.855 1.00 60.06 78 GLU A N 1
ATOM 642 C CA . GLU A 1 78 ? -42.448 -5.552 14.731 1.00 60.06 78 GLU A CA 1
ATOM 643 C C . GLU A 1 78 ? -43.297 -4.937 13.620 1.00 60.06 78 GLU A C 1
ATOM 645 O O . GLU A 1 78 ? -43.928 -5.672 12.859 1.00 60.06 78 GLU A O 1
ATOM 650 N N . ILE A 1 79 ? -43.273 -3.610 13.455 1.00 59.75 79 ILE A N 1
ATOM 651 C CA . ILE A 1 79 ? -44.018 -2.962 12.369 1.00 59.75 79 ILE A CA 1
ATOM 652 C C . ILE A 1 79 ? -43.418 -3.326 10.999 1.00 59.75 79 ILE A C 1
ATOM 654 O O . ILE A 1 79 ? -44.166 -3.616 10.064 1.00 59.75 79 ILE A O 1
ATOM 658 N N . ARG A 1 80 ? -42.084 -3.416 10.886 1.00 64.12 80 ARG A N 1
ATOM 659 C CA . ARG A 1 80 ? -41.400 -3.933 9.682 1.00 64.12 80 ARG A CA 1
ATOM 660 C C . ARG A 1 80 ? -41.827 -5.364 9.347 1.00 64.12 80 ARG A C 1
ATOM 662 O O . ARG A 1 80 ? -42.124 -5.668 8.195 1.00 64.12 80 ARG A O 1
ATOM 669 N N . SER A 1 81 ? -41.910 -6.228 10.357 1.00 61.88 81 SER A N 1
ATOM 670 C CA . SER A 1 81 ? -42.361 -7.616 10.203 1.00 61.88 81 SER A CA 1
ATOM 671 C C . SER A 1 81 ? -43.830 -7.716 9.765 1.00 61.88 81 SER A C 1
ATOM 673 O O . SER A 1 81 ? -44.171 -8.535 8.909 1.00 61.88 81 SER A O 1
ATOM 675 N N . LEU A 1 82 ? -44.703 -6.850 10.292 1.00 57.59 82 LEU A N 1
ATOM 676 C CA . LEU A 1 82 ? -46.122 -6.802 9.922 1.00 57.59 82 LEU A CA 1
ATOM 677 C C . LEU A 1 82 ? -46.347 -6.347 8.473 1.00 57.59 82 LEU A C 1
ATOM 679 O O . LEU A 1 82 ? -47.275 -6.830 7.828 1.00 57.59 82 LEU A O 1
ATOM 683 N N . LEU A 1 83 ? -45.497 -5.461 7.947 1.00 58.56 83 LEU A N 1
ATOM 684 C CA . LEU A 1 83 ? -45.579 -4.992 6.558 1.00 58.56 83 LEU A CA 1
ATOM 685 C C . LEU A 1 83 ? -45.073 -6.034 5.545 1.00 58.56 83 LEU A C 1
ATOM 687 O O . LEU A 1 83 ? -45.535 -6.042 4.410 1.00 58.56 83 LEU A O 1
ATOM 691 N N . GLY A 1 84 ? -44.185 -6.946 5.953 1.00 47.22 84 GLY A N 1
ATOM 692 C CA . GLY A 1 84 ? -43.599 -7.966 5.073 1.00 47.22 84 GLY A CA 1
ATOM 693 C C . GLY A 1 84 ? -44.397 -9.270 4.914 1.00 47.22 84 GLY A C 1
ATOM 694 O O . GLY A 1 84 ? -43.925 -10.182 4.239 1.00 47.22 84 GLY A O 1
ATOM 695 N N . ARG A 1 85 ? -45.568 -9.427 5.551 1.00 41.12 85 ARG A N 1
ATOM 696 C CA . ARG A 1 85 ? -46.220 -10.747 5.722 1.00 41.12 85 ARG A CA 1
ATOM 697 C C . ARG A 1 85 ? -47.312 -11.121 4.705 1.00 41.12 85 ARG A C 1
ATOM 699 O O . ARG A 1 85 ? -47.881 -12.201 4.846 1.00 41.12 85 ARG A O 1
ATOM 706 N N . ASN A 1 86 ? -47.595 -10.296 3.695 1.00 34.78 86 ASN A N 1
ATOM 707 C CA . ASN A 1 86 ? -48.743 -10.517 2.798 1.00 34.78 86 ASN A CA 1
ATOM 708 C C . ASN A 1 86 ? -48.476 -11.318 1.505 1.00 34.78 86 ASN A C 1
ATOM 710 O O . ASN A 1 86 ? -49.441 -11.651 0.823 1.00 34.78 86 ASN A O 1
ATOM 714 N N . ASP A 1 87 ? -47.246 -11.746 1.207 1.00 37.38 87 ASP A N 1
ATOM 715 C CA . ASP A 1 87 ? -46.960 -12.543 -0.001 1.00 37.38 87 ASP A CA 1
ATOM 716 C C . ASP A 1 87 ? -46.838 -14.045 0.279 1.00 37.38 87 ASP A C 1
ATOM 718 O O . ASP A 1 87 ? -45.735 -14.586 0.312 1.00 37.38 87 ASP A O 1
ATOM 722 N N . ARG A 1 88 ? -47.968 -14.749 0.449 1.00 32.28 88 ARG A N 1
ATOM 723 C CA . ARG A 1 88 ? -48.065 -16.198 0.157 1.00 32.28 88 ARG A CA 1
ATOM 724 C C . ARG A 1 88 ? -49.497 -16.609 -0.192 1.00 32.28 88 ARG A C 1
ATOM 726 O O . ARG A 1 88 ? -50.301 -16.795 0.720 1.00 32.28 88 ARG A O 1
ATOM 733 N N . LYS A 1 89 ? -49.770 -16.879 -1.479 1.00 28.00 89 LYS A N 1
ATOM 734 C CA . LYS A 1 89 ? -50.535 -18.053 -1.968 1.00 28.00 89 LYS A CA 1
ATOM 735 C C . LYS A 1 89 ? -50.622 -18.102 -3.502 1.00 28.00 89 LYS A C 1
ATOM 737 O O . LYS A 1 89 ? -50.704 -17.068 -4.148 1.00 28.00 89 LYS A O 1
ATOM 742 N N . THR A 1 90 ? -50.726 -19.341 -4.005 1.00 26.30 90 THR A N 1
ATOM 743 C CA . THR A 1 90 ? -50.803 -19.828 -5.406 1.00 26.30 90 THR A CA 1
ATOM 744 C C . THR A 1 90 ? -49.422 -19.949 -6.077 1.00 26.30 90 THR A C 1
ATOM 746 O O . THR A 1 90 ? -48.708 -18.967 -6.167 1.00 26.30 90 THR A O 1
ATOM 749 N N . GLY A 1 91 ? -48.875 -21.104 -6.474 1.00 25.39 91 GLY A N 1
ATOM 750 C CA . GLY A 1 91 ? -49.372 -22.474 -6.618 1.00 25.39 91 GLY A CA 1
ATOM 751 C C . GLY A 1 91 ? -49.400 -22.872 -8.095 1.00 25.39 91 GLY A C 1
ATOM 752 O O . GLY A 1 91 ? -50.406 -22.590 -8.722 1.00 25.39 91 GLY A O 1
ATOM 753 N N . ASP A 1 92 ? -48.332 -23.490 -8.628 1.00 25.17 92 ASP A N 1
ATOM 754 C CA . ASP A 1 92 ? -48.422 -24.665 -9.519 1.00 25.17 92 ASP A CA 1
ATOM 755 C C . ASP A 1 92 ? -47.053 -25.224 -9.991 1.00 25.17 92 ASP A C 1
ATOM 757 O O . ASP A 1 92 ? -46.178 -24.499 -10.452 1.00 25.17 92 ASP A O 1
ATOM 761 N N . LYS A 1 93 ? -46.956 -26.552 -9.825 1.00 24.50 93 LYS A N 1
ATOM 762 C CA . LYS A 1 93 ? -46.361 -27.643 -10.631 1.00 24.50 93 LYS A CA 1
ATOM 763 C C . LYS A 1 93 ? -44.924 -27.587 -11.179 1.00 24.50 93 LYS A C 1
ATOM 765 O O . LYS A 1 93 ? -44.557 -26.791 -12.033 1.00 24.50 93 LYS A O 1
ATOM 770 N N . GLU A 1 94 ? -44.174 -28.602 -10.738 1.00 27.45 94 GLU A N 1
ATOM 771 C CA . GLU A 1 94 ? -42.927 -29.123 -11.298 1.00 27.45 94 GLU A CA 1
ATOM 772 C C . GLU A 1 94 ? -43.108 -29.683 -12.718 1.00 27.45 94 GLU A C 1
ATOM 774 O O . GLU A 1 94 ? -43.969 -30.531 -12.935 1.00 27.45 94 GLU A O 1
ATOM 779 N N . GLU A 1 95 ? -42.197 -29.329 -13.628 1.00 22.05 95 GLU A N 1
ATOM 780 C CA . GLU A 1 95 ? -41.795 -30.168 -14.763 1.00 22.05 95 GLU A CA 1
ATOM 781 C C . GLU A 1 95 ? -40.284 -30.000 -15.014 1.00 22.05 95 GLU A C 1
ATOM 783 O O . GLU A 1 95 ? -39.766 -28.888 -15.115 1.00 22.05 95 GLU A O 1
ATOM 788 N N . LYS A 1 96 ? -39.558 -31.122 -15.097 1.00 30.31 96 LYS A N 1
ATOM 789 C CA . LYS A 1 96 ? -38.173 -31.193 -15.597 1.00 30.31 96 LYS A CA 1
ATOM 790 C C . LYS A 1 96 ? -38.196 -31.518 -17.092 1.00 30.31 96 LYS A C 1
ATOM 792 O O . LYS A 1 96 ? -38.954 -32.408 -17.478 1.00 30.31 96 LYS A O 1
ATOM 797 N N . PRO A 1 97 ? -37.238 -30.994 -17.878 1.00 25.11 97 PRO A N 1
ATOM 798 C CA . PRO A 1 97 ? -36.672 -31.823 -18.938 1.00 25.11 97 PRO A CA 1
ATOM 799 C C . PRO A 1 97 ? -35.133 -31.835 -18.983 1.00 25.11 97 PRO A C 1
ATOM 801 O O . PRO A 1 97 ? -34.453 -30.817 -18.932 1.00 25.11 97 PRO A O 1
ATOM 804 N N . ASN A 1 98 ? -34.644 -33.073 -19.060 1.00 22.53 98 ASN A N 1
ATOM 805 C CA . ASN A 1 98 ? -33.453 -33.641 -19.696 1.00 22.53 98 ASN A CA 1
ATOM 806 C C . ASN A 1 98 ? -32.282 -32.753 -20.149 1.00 22.53 98 ASN A C 1
ATOM 808 O O . ASN A 1 98 ? -32.391 -31.886 -21.009 1.00 22.53 98 ASN A O 1
ATOM 812 N N . ALA A 1 99 ? -31.102 -33.171 -19.688 1.00 30.72 99 ALA A N 1
ATOM 813 C CA . ALA A 1 99 ? -29.814 -32.894 -20.299 1.00 30.72 99 ALA A CA 1
ATOM 814 C C . ALA A 1 99 ? -29.579 -33.796 -21.524 1.00 30.72 99 ALA A C 1
ATOM 816 O O . ALA A 1 99 ? -29.701 -35.014 -21.402 1.00 30.72 99 ALA A O 1
ATOM 817 N N . ALA A 1 100 ? -29.181 -33.206 -22.656 1.00 24.34 100 ALA A N 1
ATOM 818 C CA . ALA A 1 100 ? -28.015 -33.605 -23.458 1.00 24.34 100 ALA A CA 1
ATOM 819 C C . ALA A 1 100 ? -27.879 -32.726 -24.725 1.00 24.34 100 ALA A C 1
ATOM 821 O O . ALA A 1 100 ? -28.871 -32.411 -25.370 1.00 24.34 100 ALA A O 1
ATOM 822 N N . PHE A 1 101 ? -26.622 -32.430 -25.085 1.00 23.48 101 PHE A N 1
ATOM 823 C CA . PHE A 1 101 ? -26.111 -31.819 -26.331 1.00 23.48 101 PHE A CA 1
ATOM 824 C C . PHE A 1 101 ? -26.098 -30.279 -26.497 1.00 23.48 101 PHE A C 1
ATOM 826 O O . PHE A 1 101 ? -26.908 -29.677 -27.185 1.00 23.48 101 PHE A O 1
ATOM 833 N N . ALA A 1 102 ? -25.060 -29.685 -25.888 1.00 24.95 102 ALA A N 1
ATOM 834 C CA . ALA A 1 102 ? -23.997 -28.872 -26.508 1.00 24.95 102 ALA A CA 1
ATOM 835 C C . ALA A 1 102 ? -24.334 -27.768 -27.542 1.00 24.95 102 ALA A C 1
ATOM 837 O O . ALA A 1 102 ? -24.611 -28.066 -28.695 1.00 24.95 102 ALA A O 1
ATOM 838 N N . SER A 1 103 ? -24.023 -26.507 -27.194 1.00 23.30 103 SER A N 1
ATOM 839 C CA . SER A 1 103 ? -22.867 -25.781 -27.768 1.00 23.30 103 SER A CA 1
ATOM 840 C C . SER A 1 103 ? -22.628 -24.428 -27.071 1.00 23.30 103 SER A C 1
ATOM 842 O O . SER A 1 103 ? -23.516 -23.584 -27.026 1.00 23.30 103 SER A O 1
ATOM 844 N N . SER A 1 104 ? -21.410 -24.243 -26.551 1.00 30.80 104 SER A N 1
ATOM 845 C CA . SER A 1 104 ? -20.664 -22.976 -26.415 1.00 30.80 104 SER A CA 1
ATOM 846 C C . SER A 1 104 ? -21.459 -21.663 -26.310 1.00 30.80 104 SER A C 1
ATOM 848 O O . SER A 1 104 ? -21.646 -20.979 -27.314 1.00 30.80 104 SER A O 1
ATOM 850 N N . SER A 1 105 ? -21.830 -21.256 -25.093 1.00 26.38 105 SER A N 1
ATOM 851 C CA . SER A 1 105 ? -22.068 -19.851 -24.716 1.00 26.38 105 SER A CA 1
ATOM 852 C C . SER A 1 105 ? -22.129 -19.722 -23.189 1.00 26.38 105 SER A C 1
ATOM 854 O O . SER A 1 105 ? -23.011 -20.287 -22.558 1.00 26.38 105 SER A O 1
ATOM 856 N N . ILE A 1 106 ? -21.163 -18.987 -22.625 1.00 30.86 106 ILE A N 1
ATOM 857 C CA . ILE A 1 106 ? -21.181 -18.332 -21.303 1.00 30.86 106 ILE A CA 1
ATOM 858 C C . ILE A 1 106 ? -21.553 -19.249 -20.116 1.00 30.86 106 ILE A C 1
ATOM 860 O O . ILE A 1 106 ? -22.690 -19.288 -19.655 1.00 30.86 106 ILE A O 1
ATOM 864 N N . SER A 1 107 ? -20.549 -19.919 -19.537 1.00 27.36 107 SER A N 1
ATOM 865 C CA . SER A 1 107 ? -20.643 -20.460 -18.172 1.00 27.36 107 SER A CA 1
ATOM 866 C C . SER A 1 107 ? -20.694 -19.308 -17.160 1.00 27.36 107 SER A C 1
ATOM 868 O O . SER A 1 107 ? -19.675 -18.920 -16.601 1.00 27.36 107 SER A O 1
ATOM 870 N N . SER A 1 108 ? -21.887 -18.765 -16.915 1.00 31.73 108 SER A N 1
ATOM 871 C CA . SER A 1 108 ? -22.216 -17.955 -15.729 1.00 31.73 108 SER A CA 1
ATOM 872 C C . SER A 1 108 ? -22.715 -18.830 -14.567 1.00 31.73 108 SER A C 1
ATOM 874 O O . SER A 1 108 ? -23.511 -18.394 -13.736 1.00 31.73 108 SER A O 1
ATOM 876 N N . LEU A 1 109 ? -22.324 -20.104 -14.535 1.00 33.56 109 LEU A N 1
ATOM 877 C CA . LEU A 1 109 ? -22.825 -21.091 -13.587 1.00 33.56 109 LEU A CA 1
ATOM 878 C C . LEU A 1 109 ? -21.759 -21.367 -12.517 1.00 33.56 109 LEU A C 1
ATOM 880 O O . LEU A 1 109 ? -20.665 -21.823 -12.840 1.00 33.56 109 LEU A O 1
ATOM 884 N N . TYR A 1 110 ? -22.149 -21.138 -11.256 1.00 42.81 110 TYR A N 1
ATOM 885 C CA . TYR A 1 110 ? -21.498 -21.539 -9.994 1.00 42.81 110 TYR A CA 1
ATOM 886 C C . TYR A 1 110 ? -20.540 -20.568 -9.283 1.00 42.81 110 TYR A C 1
ATOM 888 O O . TYR A 1 110 ? -19.664 -21.029 -8.550 1.00 42.81 110 TYR A O 1
ATOM 896 N N . TYR A 1 111 ? -20.763 -19.250 -9.336 1.00 53.16 111 TYR A N 1
ATOM 897 C CA . TYR A 1 111 ? -20.204 -18.416 -8.265 1.00 53.16 111 TYR A CA 1
ATOM 898 C C . TYR A 1 111 ? -20.962 -18.665 -6.951 1.00 53.16 111 TYR A C 1
ATOM 900 O O . TYR A 1 111 ? -22.152 -18.358 -6.821 1.00 53.16 111 TYR A O 1
ATOM 908 N N . LYS A 1 112 ? -20.283 -19.261 -5.966 1.00 63.59 112 LYS A N 1
ATOM 909 C CA . LYS A 1 112 ? -20.835 -19.476 -4.626 1.00 63.59 112 LYS A CA 1
ATOM 910 C C . LYS A 1 112 ? -20.801 -18.151 -3.865 1.00 63.59 112 LYS A C 1
ATOM 912 O O . LYS A 1 112 ? -19.773 -17.801 -3.298 1.00 63.59 112 LYS A O 1
ATOM 917 N N . ARG A 1 113 ? -21.942 -17.458 -3.821 1.00 78.06 113 ARG A N 1
ATOM 918 C CA . ARG A 1 113 ? -22.125 -16.251 -3.000 1.00 78.06 113 ARG A CA 1
ATOM 919 C C . ARG A 1 113 ? -21.759 -16.536 -1.543 1.00 78.06 113 ARG A C 1
ATOM 921 O O . ARG A 1 113 ? -22.137 -17.576 -0.990 1.00 78.06 113 ARG A O 1
ATOM 928 N N . TYR A 1 114 ? -21.037 -15.610 -0.927 1.00 79.81 114 TYR A N 1
ATOM 929 C CA . TYR A 1 114 ? -20.662 -15.715 0.477 1.00 79.81 114 TYR A CA 1
ATOM 930 C C . TYR A 1 114 ? -21.782 -15.209 1.390 1.00 79.81 114 TYR A C 1
ATOM 932 O O . TYR A 1 114 ? -22.525 -14.290 1.052 1.00 79.81 114 TYR A O 1
ATOM 940 N N . ASP A 1 115 ? -21.895 -15.790 2.587 1.00 82.50 115 ASP A N 1
ATOM 941 C CA . ASP A 1 115 ? -22.722 -15.202 3.641 1.00 82.50 115 ASP A CA 1
ATOM 942 C C . ASP A 1 115 ? -21.983 -14.004 4.248 1.00 82.50 115 ASP A C 1
ATOM 944 O O . ASP A 1 115 ? -21.290 -14.113 5.262 1.00 82.50 115 ASP A O 1
ATOM 948 N N . VAL A 1 116 ? -22.144 -12.847 3.604 1.00 81.75 116 VAL A N 1
ATOM 949 C CA . VAL A 1 116 ? -21.506 -11.579 3.989 1.00 81.75 116 VAL A CA 1
ATOM 950 C C . VAL A 1 116 ? -21.878 -11.116 5.402 1.00 81.75 116 VAL A C 1
ATOM 952 O O . VAL A 1 116 ? -21.177 -10.294 5.987 1.00 81.75 116 VAL A O 1
ATOM 955 N N . SER A 1 117 ? -22.931 -11.685 6.005 1.00 79.44 117 SER A N 1
ATOM 956 C CA . SER A 1 117 ? -23.321 -11.411 7.396 1.00 79.44 117 SER A CA 1
ATOM 957 C C . SER A 1 117 ? -22.231 -11.811 8.395 1.00 79.44 117 SER A C 1
ATOM 959 O O . SER A 1 117 ? -22.171 -11.257 9.491 1.00 79.44 117 SER A O 1
ATOM 961 N N . GLN A 1 118 ? -21.380 -12.774 8.029 1.00 81.94 118 GLN A N 1
ATOM 962 C CA . GLN A 1 118 ? -20.265 -13.241 8.857 1.00 81.94 118 GLN A CA 1
ATOM 963 C C . GLN A 1 118 ? -19.120 -12.229 8.927 1.00 81.94 118 GLN A C 1
ATOM 965 O O . GLN A 1 118 ? -18.309 -12.293 9.847 1.00 81.94 118 GLN A O 1
ATOM 970 N N . TRP A 1 119 ? -19.060 -11.297 7.975 1.00 82.25 119 TRP A N 1
ATOM 971 C CA . TRP A 1 119 ? -18.054 -10.235 7.925 1.00 82.25 119 TRP A CA 1
ATOM 972 C C . TRP A 1 119 ? -18.542 -8.944 8.573 1.00 82.25 119 TRP A C 1
ATOM 974 O O . TRP A 1 119 ? -17.834 -7.943 8.546 1.00 82.25 119 TRP A O 1
ATOM 984 N N . LEU A 1 120 ? -19.750 -8.946 9.142 1.00 75.44 120 LEU A N 1
ATOM 985 C CA . LEU A 1 120 ? -20.304 -7.783 9.812 1.00 75.44 120 LEU A CA 1
ATOM 986 C C . LEU A 1 120 ? -19.423 -7.408 11.007 1.00 75.44 120 LEU A C 1
ATOM 988 O O . LEU A 1 120 ? -19.388 -8.105 12.027 1.00 75.44 120 LEU A O 1
ATOM 992 N N . ASN A 1 121 ? -18.762 -6.262 10.896 1.00 63.97 121 ASN A N 1
ATOM 993 C CA . ASN A 1 121 ? -17.968 -5.695 11.970 1.00 63.97 121 ASN A CA 1
ATOM 994 C C . ASN A 1 121 ? -18.910 -5.004 12.960 1.00 63.97 121 ASN A C 1
ATOM 996 O O . ASN A 1 121 ? -19.060 -3.786 12.963 1.00 63.97 121 ASN A O 1
ATOM 1000 N N . LYS A 1 122 ? -19.584 -5.792 13.806 1.00 48.22 122 LYS A N 1
ATOM 1001 C CA . LYS A 1 122 ? -20.361 -5.241 14.921 1.00 48.22 122 LYS A CA 1
ATOM 1002 C C . LYS A 1 122 ? -19.400 -4.619 15.926 1.00 48.22 122 LYS A C 1
ATOM 1004 O O . LYS A 1 122 ? -18.520 -5.309 16.445 1.00 48.22 122 LYS A O 1
ATOM 1009 N N . HIS A 1 123 ? -19.633 -3.363 16.301 1.00 38.56 123 HIS A N 1
ATOM 1010 C CA . HIS A 1 123 ? -19.157 -2.905 17.600 1.00 38.56 123 HIS A CA 1
ATOM 1011 C C . HIS A 1 123 ? -19.654 -3.881 18.672 1.00 38.56 123 HIS A C 1
ATOM 1013 O O . HIS A 1 123 ? -20.806 -4.321 18.652 1.00 38.56 123 HIS A O 1
ATOM 1019 N N . SER A 1 124 ? -18.760 -4.258 19.586 1.00 35.91 124 SER A N 1
ATOM 1020 C CA . SER A 1 124 ? -19.069 -5.069 20.759 1.00 35.91 124 SER A CA 1
ATOM 1021 C C . SER A 1 124 ? -20.134 -4.361 21.599 1.00 35.91 124 SER A C 1
ATOM 1023 O O . SER A 1 124 ? -19.830 -3.549 22.465 1.00 35.91 124 SER A O 1
ATOM 1025 N N . GLY A 1 125 ? -21.394 -4.641 21.298 1.00 35.38 125 GLY A N 1
ATOM 1026 C CA . GLY A 1 125 ? -22.533 -3.958 21.883 1.00 35.38 125 GLY A CA 1
ATOM 1027 C C . GLY A 1 125 ? -23.812 -4.658 21.472 1.00 35.38 125 GLY A C 1
ATOM 1028 O O . GLY A 1 125 ? -24.569 -4.125 20.671 1.00 35.38 125 GLY A O 1
ATOM 1029 N N . LYS A 1 126 ? -23.990 -5.892 21.959 1.00 29.97 126 LYS A N 1
ATOM 1030 C CA . LYS A 1 126 ? -25.274 -6.565 22.244 1.00 29.97 126 LYS A CA 1
ATOM 1031 C C . LYS A 1 126 ? -24.994 -8.038 22.544 1.00 29.97 126 LYS A C 1
ATOM 1033 O O . LYS A 1 126 ? -25.136 -8.909 21.691 1.00 29.97 126 LYS A O 1
ATOM 1038 N N . THR A 1 127 ? -24.595 -8.323 23.779 1.00 24.28 127 THR A N 1
ATOM 1039 C CA . THR A 1 127 ? -24.864 -9.634 24.375 1.00 24.28 127 THR A CA 1
ATOM 1040 C C . THR A 1 127 ? -26.337 -9.655 24.797 1.00 24.28 127 THR A C 1
ATOM 1042 O O . THR A 1 127 ? -26.764 -8.777 25.551 1.00 24.28 127 THR A O 1
ATOM 1045 N N . PRO A 1 128 ? -27.155 -10.612 24.330 1.00 29.02 128 PRO A N 1
ATOM 1046 C CA . PRO A 1 128 ? -28.483 -10.812 24.884 1.00 29.02 128 PRO A CA 1
ATOM 1047 C C . PRO A 1 128 ? -28.310 -11.476 26.256 1.00 29.02 128 PRO A C 1
ATOM 1049 O O . PRO A 1 128 ? -28.050 -12.671 26.345 1.00 29.02 128 PRO A O 1
ATOM 1052 N N . SER A 1 129 ? -28.389 -10.689 27.329 1.00 33.28 129 SER A N 1
ATOM 1053 C CA . SER A 1 129 ? -28.382 -11.202 28.702 1.00 33.28 129 SER A CA 1
ATOM 1054 C C . SER A 1 129 ? -29.784 -11.093 29.296 1.00 33.28 129 SER A C 1
ATOM 1056 O O . SER A 1 129 ? -30.441 -10.058 29.162 1.00 33.28 129 SER A O 1
ATOM 1058 N N . TYR A 1 130 ? -30.245 -12.174 29.925 1.00 36.00 130 TYR A N 1
ATOM 1059 C CA . TYR A 1 130 ? -31.485 -12.237 30.698 1.00 36.00 130 TYR A CA 1
ATOM 1060 C C . TYR A 1 130 ? -31.569 -11.032 31.655 1.00 36.00 130 TYR A C 1
ATOM 1062 O O . TYR A 1 130 ? -30.710 -10.853 32.516 1.00 36.00 130 TYR A O 1
ATOM 1070 N N . ARG A 1 131 ? -32.578 -10.166 31.480 1.00 46.91 131 ARG A N 1
ATOM 1071 C CA . ARG A 1 131 ? -32.730 -8.926 32.264 1.00 46.91 131 ARG A CA 1
ATOM 1072 C C . ARG A 1 131 ? -33.303 -9.229 33.654 1.00 46.91 131 ARG A C 1
ATOM 1074 O O . ARG A 1 131 ? -34.385 -9.807 33.738 1.00 46.91 131 ARG A O 1
ATOM 1081 N N . SER A 1 132 ? -32.627 -8.801 34.728 1.00 65.12 132 SER A N 1
ATOM 1082 C CA . SER A 1 132 ? -33.166 -8.881 36.098 1.00 65.12 132 SER A CA 1
ATOM 1083 C C . SER A 1 132 ? -34.356 -7.925 36.287 1.00 65.12 132 SER A C 1
ATOM 1085 O O . SER A 1 132 ? -34.446 -6.873 35.644 1.00 65.12 132 SER A O 1
ATOM 1087 N N . THR A 1 133 ? -35.291 -8.274 37.177 1.00 72.75 133 THR A N 1
ATOM 1088 C CA . THR A 1 133 ? -36.465 -7.442 37.508 1.00 72.75 133 THR A CA 1
ATOM 1089 C C . THR A 1 133 ? -36.053 -6.061 38.029 1.00 72.75 133 THR A C 1
ATOM 1091 O O . THR A 1 133 ? -36.678 -5.059 37.682 1.00 72.75 133 THR A O 1
ATOM 1094 N N . PHE A 1 134 ? -34.965 -5.993 38.802 1.00 77.19 134 PHE A N 1
ATOM 1095 C CA . PHE A 1 134 ? -34.416 -4.746 39.330 1.00 77.19 134 PHE A CA 1
ATOM 1096 C C . PHE A 1 134 ? -33.788 -3.878 38.231 1.00 77.19 134 PHE A C 1
ATOM 1098 O O . PHE A 1 134 ? -34.039 -2.677 38.187 1.00 77.19 134 PHE A O 1
ATOM 1105 N N . LEU A 1 135 ? -33.068 -4.469 37.271 1.00 76.69 135 LEU A N 1
ATOM 1106 C CA . LEU A 1 135 ? -32.548 -3.729 36.120 1.00 76.69 135 LEU A CA 1
ATOM 1107 C C . LEU A 1 135 ? -33.678 -3.093 35.302 1.00 76.69 135 LEU A C 1
ATOM 1109 O O . LEU A 1 135 ? -33.573 -1.930 34.925 1.00 76.69 135 LEU A O 1
ATOM 1113 N N . ASN A 1 136 ? -34.780 -3.815 35.077 1.00 75.56 136 ASN A N 1
ATOM 1114 C CA . ASN A 1 136 ? -35.948 -3.270 34.375 1.00 75.56 136 ASN A CA 1
ATOM 1115 C C . ASN A 1 136 ? -36.614 -2.114 35.145 1.00 75.56 136 ASN A C 1
ATOM 1117 O O . ASN A 1 136 ? -37.113 -1.177 34.521 1.00 75.56 136 ASN A O 1
ATOM 1121 N N . LEU A 1 137 ? -36.626 -2.166 36.482 1.00 81.25 137 LEU A N 1
ATOM 1122 C CA . LEU A 1 137 ? -37.118 -1.075 37.328 1.00 81.25 137 LEU A CA 1
ATOM 1123 C C . LEU A 1 137 ? -36.250 0.181 37.159 1.00 81.25 137 LEU A C 1
ATOM 1125 O O . LEU A 1 137 ? -36.774 1.254 36.859 1.00 81.25 137 LEU A O 1
ATOM 1129 N N . VAL A 1 138 ? -34.927 0.038 37.305 1.00 79.69 138 VAL A N 1
ATOM 1130 C CA . VAL A 1 138 ? -33.975 1.154 37.178 1.00 79.69 138 VAL A CA 1
ATOM 1131 C C . VAL A 1 138 ? -34.013 1.720 35.756 1.00 79.69 138 VAL A C 1
ATOM 1133 O O . VAL A 1 138 ? -34.062 2.936 35.575 1.00 79.69 138 VAL A O 1
ATOM 1136 N N . ASP A 1 139 ? -34.094 0.860 34.741 1.00 78.50 139 ASP A N 1
ATOM 1137 C CA . ASP A 1 139 ? -34.192 1.274 33.345 1.00 78.50 139 ASP A CA 1
ATOM 1138 C C . ASP A 1 139 ? -35.441 2.140 33.082 1.00 78.50 139 ASP A C 1
ATOM 1140 O O . ASP A 1 139 ? -35.337 3.221 32.509 1.00 78.50 139 ASP A O 1
ATOM 1144 N N . LYS A 1 140 ? -36.615 1.735 33.577 1.00 77.38 140 LYS A N 1
ATOM 1145 C CA . LYS A 1 140 ? -37.877 2.467 33.348 1.00 77.38 140 LYS A CA 1
ATOM 1146 C C . LYS A 1 140 ? -38.038 3.738 34.186 1.00 77.38 140 LYS A C 1
ATOM 1148 O O . LYS A 1 140 ? -38.880 4.573 33.873 1.00 77.38 140 LYS A O 1
ATOM 1153 N N . SER A 1 141 ? -37.277 3.866 35.267 1.00 71.44 141 SER A N 1
ATOM 1154 C CA . SER A 1 141 ? -37.451 4.930 36.263 1.00 71.44 141 SER A CA 1
ATOM 1155 C C . SER A 1 141 ? -36.781 6.264 35.916 1.00 71.44 141 SER A C 1
ATOM 1157 O O . SER A 1 141 ? -37.243 7.313 36.360 1.00 71.44 141 SER A O 1
ATOM 1159 N N . ILE A 1 142 ? -35.702 6.235 35.128 1.00 67.50 142 ILE A N 1
ATOM 1160 C CA . ILE A 1 142 ? -34.916 7.414 34.752 1.00 67.50 142 ILE A CA 1
ATOM 1161 C C . ILE A 1 142 ? -35.037 7.576 33.236 1.00 67.50 142 ILE A C 1
ATOM 1163 O O . ILE A 1 142 ? -34.592 6.708 32.481 1.00 67.50 142 ILE A O 1
ATOM 1167 N N . GLY A 1 143 ? -35.697 8.659 32.806 1.00 59.84 143 GLY A N 1
ATOM 1168 C CA . GLY A 1 143 ? -35.961 8.945 31.393 1.00 59.84 143 GLY A CA 1
ATOM 1169 C C . GLY A 1 143 ? -34.680 9.043 30.557 1.00 59.84 143 GLY A C 1
ATOM 1170 O O . GLY A 1 143 ? -33.628 9.403 31.071 1.00 59.84 143 GLY A O 1
ATOM 1171 N N . GLY A 1 144 ? -34.771 8.719 29.268 1.00 58.03 144 GLY A N 1
ATOM 1172 C CA . GLY A 1 144 ? -33.638 8.629 28.342 1.00 58.03 144 GLY A CA 1
ATOM 1173 C C . GLY A 1 144 ? -33.948 7.656 27.204 1.00 58.03 144 GLY A C 1
ATOM 1174 O O . GLY A 1 144 ? -34.857 6.837 27.328 1.00 58.03 144 GLY A O 1
ATOM 1175 N N . THR A 1 145 ? -33.225 7.760 26.092 1.00 53.12 145 THR A N 1
ATOM 1176 C CA . THR A 1 145 ? -33.327 6.829 24.956 1.00 53.12 145 THR A CA 1
ATOM 1177 C C . THR A 1 145 ? -32.216 5.792 25.060 1.00 53.12 145 THR A C 1
ATOM 1179 O O . THR A 1 145 ? -31.062 6.183 25.207 1.00 53.12 145 THR A O 1
ATOM 1182 N N . ASP A 1 146 ? -32.590 4.512 24.985 1.00 57.66 146 ASP A N 1
ATOM 1183 C CA . ASP A 1 146 ? -31.757 3.300 24.935 1.00 57.66 146 ASP A CA 1
ATOM 1184 C C . ASP A 1 146 ? -30.616 3.149 25.970 1.00 57.66 146 ASP A C 1
ATOM 1186 O O . ASP A 1 146 ? -29.739 3.990 26.162 1.00 57.66 146 ASP A O 1
ATOM 1190 N N . VAL A 1 147 ? -30.584 1.990 26.635 1.00 62.59 147 VAL A N 1
ATOM 1191 C CA . VAL A 1 147 ? -29.441 1.575 27.465 1.00 62.59 147 VAL A CA 1
ATOM 1192 C C . VAL A 1 147 ? -28.284 1.174 26.556 1.00 62.59 147 VAL A C 1
ATOM 1194 O O . VAL A 1 147 ? -28.375 0.163 25.862 1.00 62.59 147 VAL A O 1
ATOM 1197 N N . ILE A 1 148 ? -27.183 1.928 26.598 1.00 62.03 148 ILE A N 1
ATOM 1198 C CA . ILE A 1 148 ? -25.967 1.649 25.818 1.00 62.03 148 ILE A CA 1
ATOM 1199 C C . ILE A 1 148 ? -25.242 0.434 26.397 1.00 62.03 148 ILE A C 1
ATOM 1201 O O . ILE A 1 148 ? -24.847 -0.482 25.679 1.00 62.03 148 ILE A O 1
ATOM 1205 N N . GLN A 1 149 ? -25.074 0.422 27.718 1.00 65.06 149 GLN A N 1
ATOM 1206 C CA . GLN A 1 149 ? -24.374 -0.637 28.432 1.00 65.06 149 GLN A CA 1
ATOM 1207 C C . GLN A 1 149 ? -25.008 -0.842 29.800 1.00 65.06 149 GLN A C 1
ATOM 1209 O O . GLN A 1 149 ? -25.471 0.108 30.431 1.00 65.06 149 GLN A O 1
ATOM 1214 N N . ASN A 1 150 ? -25.014 -2.087 30.267 1.00 75.38 150 ASN A N 1
ATOM 1215 C CA . ASN A 1 150 ? -25.393 -2.411 31.630 1.00 75.38 150 ASN A CA 1
ATOM 1216 C C . ASN A 1 150 ? -24.439 -3.437 32.241 1.00 75.38 150 ASN A C 1
ATOM 1218 O O . ASN A 1 150 ? -23.865 -4.265 31.533 1.00 75.38 150 ASN A O 1
ATOM 1222 N N . GLN A 1 151 ? -24.273 -3.366 33.556 1.00 72.44 151 GLN A N 1
ATOM 1223 C CA . GLN A 1 151 ? -23.607 -4.383 34.360 1.00 72.44 151 GLN A CA 1
ATOM 1224 C C . GLN A 1 151 ? -24.407 -4.602 35.643 1.00 72.44 151 GLN A C 1
ATOM 1226 O O . GLN A 1 151 ? -24.938 -3.651 36.218 1.00 72.44 151 GLN A O 1
ATOM 1231 N N . ILE A 1 152 ? -24.488 -5.857 36.085 1.00 76.00 152 ILE A N 1
ATOM 1232 C CA . ILE A 1 152 ? -25.161 -6.254 37.325 1.00 76.00 152 ILE A CA 1
ATOM 1233 C C . ILE A 1 152 ? -24.120 -6.894 38.237 1.00 76.00 152 ILE A C 1
ATOM 1235 O O . ILE A 1 152 ? -23.415 -7.820 37.838 1.00 76.00 152 ILE A O 1
ATOM 1239 N N . PHE A 1 153 ? -24.057 -6.420 39.472 1.00 73.81 153 PHE A N 1
ATOM 1240 C CA . PHE A 1 153 ? -23.209 -6.951 40.525 1.00 73.81 153 PHE A CA 1
ATOM 1241 C C . PHE A 1 153 ? -24.075 -7.405 41.697 1.00 73.81 153 PHE A C 1
ATOM 1243 O O . PHE A 1 153 ? -25.006 -6.711 42.100 1.00 73.81 153 PHE A O 1
ATOM 1250 N N . HIS A 1 154 ? -23.736 -8.557 42.269 1.00 74.06 154 HIS A N 1
ATOM 1251 C CA . HIS A 1 154 ? -24.424 -9.105 43.434 1.00 74.06 154 HIS A CA 1
ATOM 1252 C C . HIS A 1 154 ? -23.581 -8.836 44.682 1.00 74.06 154 HIS A C 1
ATOM 1254 O O . HIS A 1 154 ? -22.419 -9.240 44.752 1.00 74.06 154 HIS A O 1
ATOM 1260 N N . VAL A 1 155 ? -24.154 -8.138 45.662 1.00 66.75 155 VAL A N 1
ATOM 1261 C CA . VAL A 1 155 ? -23.521 -7.821 46.949 1.00 66.75 155 VAL A CA 1
ATOM 1262 C C . VAL A 1 155 ? -24.359 -8.456 48.058 1.00 66.75 155 VAL A C 1
ATOM 1264 O O . VAL A 1 155 ? -25.330 -7.875 48.549 1.00 66.75 155 VAL A O 1
ATOM 1267 N N . GLY A 1 156 ? -24.004 -9.687 48.436 1.00 69.88 156 GLY A N 1
ATOM 1268 C CA . GLY A 1 156 ? -24.835 -10.513 49.317 1.00 69.88 156 GLY A CA 1
ATOM 1269 C C . GLY A 1 156 ? -26.179 -10.827 48.653 1.00 69.88 156 GLY A C 1
ATOM 1270 O O . GLY A 1 156 ? -26.202 -11.316 47.529 1.00 69.88 156 GLY A O 1
ATOM 1271 N N . ASN A 1 157 ? -27.284 -10.491 49.326 1.00 71.44 157 ASN A N 1
ATOM 1272 C CA . ASN A 1 157 ? -28.648 -10.652 48.799 1.00 71.44 157 ASN A CA 1
ATOM 1273 C C . ASN A 1 157 ? -29.149 -9.427 48.007 1.00 71.44 157 ASN A C 1
ATOM 1275 O O . ASN A 1 157 ? -30.322 -9.373 47.649 1.00 71.44 157 ASN A O 1
ATOM 1279 N N . ASN A 1 158 ? -28.298 -8.420 47.788 1.00 75.56 158 ASN A N 1
ATOM 1280 C CA . ASN A 1 158 ? -28.667 -7.169 47.130 1.00 75.56 158 ASN A CA 1
ATOM 1281 C C . ASN A 1 158 ? -28.015 -7.044 45.750 1.00 75.56 158 ASN A C 1
ATOM 1283 O O . ASN A 1 158 ? -26.936 -7.588 45.509 1.00 75.56 158 ASN A O 1
ATOM 1287 N N . GLU A 1 159 ? -28.637 -6.260 44.872 1.00 81.56 159 GLU A N 1
ATOM 1288 C CA . GLU A 1 159 ? -28.129 -5.969 43.531 1.00 81.56 159 GLU A CA 1
ATOM 1289 C C . GLU A 1 159 ? -27.569 -4.538 43.457 1.00 81.56 159 GLU A C 1
ATOM 1291 O O . GLU A 1 159 ? -28.105 -3.588 44.041 1.00 81.56 159 GLU A O 1
ATOM 1296 N N . LEU A 1 160 ? -26.468 -4.388 42.723 1.00 82.81 160 LEU A N 1
ATOM 1297 C CA . LEU A 1 160 ? -25.901 -3.124 42.268 1.00 82.81 160 LEU A CA 1
ATOM 1298 C C . LEU A 1 160 ? -25.900 -3.153 40.738 1.00 82.81 160 LEU A C 1
ATOM 1300 O O . LEU A 1 160 ? -25.260 -4.002 40.122 1.00 82.81 160 LEU A O 1
ATOM 1304 N N . VAL A 1 161 ? -26.617 -2.226 40.124 1.00 84.62 161 VAL A N 1
ATOM 1305 C CA . VAL A 1 161 ? -26.773 -2.114 38.678 1.00 84.62 161 VAL A CA 1
ATOM 1306 C C . VAL A 1 161 ? -26.087 -0.845 38.209 1.00 84.62 161 VAL A C 1
ATOM 1308 O O . VAL A 1 161 ? -26.302 0.231 38.759 1.00 84.62 161 VAL A O 1
ATOM 1311 N N . VAL A 1 162 ? -25.273 -0.969 37.171 1.00 84.06 162 VAL A N 1
ATOM 1312 C CA . VAL A 1 162 ? -24.631 0.155 36.496 1.00 84.06 162 VAL A CA 1
ATOM 1313 C C . VAL A 1 162 ? -25.216 0.251 35.095 1.00 84.06 162 VAL A C 1
ATOM 1315 O O . VAL A 1 162 ? -25.181 -0.735 34.362 1.00 84.06 162 VAL A O 1
ATOM 1318 N N . LEU A 1 163 ? -25.753 1.411 34.717 1.00 81.94 163 LEU A N 1
ATOM 1319 C CA . LEU A 1 163 ? -26.311 1.682 33.391 1.00 81.94 163 LEU A CA 1
ATOM 1320 C C . LEU A 1 163 ? -25.596 2.874 32.766 1.00 81.94 163 LEU A C 1
ATOM 1322 O O . LEU A 1 163 ? -25.478 3.921 33.391 1.00 81.94 163 LEU A O 1
ATOM 1326 N N . LEU A 1 164 ? -25.192 2.738 31.510 1.00 78.50 164 LEU A N 1
ATOM 1327 C CA . LEU A 1 164 ? -24.804 3.860 30.665 1.00 78.50 164 LEU A CA 1
ATOM 1328 C C . LEU A 1 164 ? -25.974 4.174 29.729 1.00 78.50 164 LEU A C 1
ATOM 1330 O O . LEU A 1 164 ? -26.398 3.304 28.965 1.00 78.50 164 LEU A O 1
ATOM 1334 N N . LYS A 1 165 ? -26.509 5.394 29.800 1.00 77.88 165 LYS A N 1
ATOM 1335 C CA . LYS A 1 165 ? -27.675 5.834 29.018 1.00 77.88 165 LYS A CA 1
ATOM 1336 C C . LYS A 1 165 ? -27.456 7.192 28.370 1.00 77.88 165 LYS A C 1
ATOM 1338 O O . LYS A 1 165 ? -26.658 7.983 28.863 1.00 77.88 165 LYS A O 1
ATOM 1343 N N . ILE A 1 166 ? -28.231 7.483 27.325 1.00 65.06 166 ILE A N 1
ATOM 1344 C CA . ILE A 1 166 ? -28.320 8.829 26.754 1.00 65.06 166 ILE A CA 1
ATOM 1345 C C . ILE A 1 166 ? -29.562 9.528 27.308 1.00 65.06 166 ILE A C 1
ATOM 1347 O O . ILE A 1 166 ? -30.696 9.117 27.052 1.00 65.06 166 ILE A O 1
ATOM 1351 N N . VAL A 1 167 ? -29.358 10.616 28.048 1.00 68.62 167 VAL A N 1
ATOM 1352 C CA . VAL A 1 167 ? -30.438 11.454 28.583 1.00 68.62 167 VAL A CA 1
ATOM 1353 C C . VAL A 1 167 ? -30.274 12.853 28.010 1.00 68.62 167 VAL A C 1
ATOM 1355 O O . VAL A 1 167 ? -29.269 13.516 28.244 1.00 68.62 167 VAL A O 1
ATOM 1358 N N . ARG A 1 168 ? -31.252 13.299 27.209 1.00 65.44 168 ARG A N 1
ATOM 1359 C CA . ARG A 1 168 ? -31.249 14.632 26.568 1.00 65.44 168 ARG A CA 1
ATOM 1360 C C . ARG A 1 168 ? -29.956 14.947 25.785 1.00 65.44 168 ARG A C 1
ATOM 1362 O O . ARG A 1 168 ? -29.530 16.094 25.745 1.00 65.44 168 ARG A O 1
ATOM 1369 N N . GLY A 1 169 ? -29.346 13.936 25.161 1.00 59.34 169 GLY A N 1
ATOM 1370 C CA . GLY A 1 169 ? -28.119 14.086 24.365 1.00 59.34 169 GLY A CA 1
ATOM 1371 C C . GLY A 1 169 ? -26.806 14.008 25.153 1.00 59.34 169 GLY A C 1
ATOM 1372 O O . GLY A 1 169 ? -25.746 14.146 24.555 1.00 59.34 169 GLY A O 1
ATOM 1373 N N . HIS A 1 170 ? -26.846 13.754 26.462 1.00 65.00 170 HIS A N 1
ATOM 1374 C CA . HIS A 1 170 ? -25.651 13.549 27.285 1.00 65.00 170 HIS A CA 1
ATOM 1375 C C . HIS A 1 170 ? -25.538 12.099 27.748 1.00 65.00 170 HIS A C 1
ATOM 1377 O O . HIS A 1 170 ? -26.552 11.410 27.889 1.00 65.00 170 HIS A O 1
ATOM 1383 N N . TYR A 1 171 ? -24.311 11.634 27.992 1.00 74.19 171 TYR A N 1
ATOM 1384 C CA . TYR A 1 171 ? -24.077 10.309 28.554 1.00 74.19 171 TYR A CA 1
ATOM 1385 C C . TYR A 1 171 ? -24.226 10.368 30.067 1.00 74.19 171 TYR A C 1
ATOM 1387 O O . TYR A 1 171 ? -23.582 11.164 30.740 1.00 74.19 171 TYR A O 1
ATOM 1395 N N . HIS A 1 172 ? -25.055 9.493 30.607 1.00 81.75 172 HIS A N 1
ATOM 1396 C CA . HIS A 1 172 ? -25.288 9.372 32.035 1.00 81.75 172 HIS A CA 1
ATOM 1397 C C . HIS A 1 172 ? -24.857 7.983 32.487 1.00 81.75 172 HIS A C 1
ATOM 1399 O O . HIS A 1 172 ? -25.369 6.975 31.992 1.00 81.75 172 HIS A O 1
ATOM 1405 N N . LEU A 1 173 ? -23.900 7.936 33.415 1.00 86.50 173 LEU A N 1
ATOM 1406 C CA . LEU A 1 173 ? -23.517 6.720 34.117 1.00 86.50 173 LEU A CA 1
ATOM 1407 C C . LEU A 1 173 ? -24.315 6.648 35.422 1.00 86.50 173 LEU A C 1
ATOM 1409 O O . LEU A 1 173 ? -24.008 7.318 36.408 1.00 86.50 173 LEU A O 1
ATOM 1413 N N . LEU A 1 174 ? -25.350 5.819 35.406 1.00 87.06 174 LEU A N 1
ATOM 1414 C CA . LEU A 1 174 ? -26.233 5.565 36.531 1.00 87.06 174 LEU A CA 1
ATOM 1415 C C . LEU A 1 174 ? -25.713 4.374 37.329 1.00 87.06 174 LEU A C 1
ATOM 1417 O O . LEU A 1 174 ? -25.563 3.281 36.791 1.00 87.06 174 LEU A O 1
ATOM 1421 N N . VAL A 1 175 ? -25.495 4.563 38.624 1.00 88.81 175 VAL A N 1
ATOM 1422 C CA . VAL A 1 175 ? -25.149 3.491 39.563 1.00 88.81 175 VAL A CA 1
ATOM 1423 C C . VAL A 1 175 ? -26.296 3.356 40.553 1.00 88.81 175 VAL A C 1
ATOM 1425 O O . VAL A 1 175 ? -26.506 4.256 41.358 1.00 88.81 175 VAL A O 1
ATOM 1428 N N . ALA A 1 176 ? -27.047 2.260 40.500 1.00 88.38 176 ALA A N 1
ATOM 1429 C CA . ALA A 1 176 ? -28.237 2.015 41.311 1.00 88.38 176 ALA A CA 1
ATOM 1430 C C . ALA A 1 176 ? -28.084 0.774 42.197 1.00 88.38 176 ALA A C 1
ATOM 1432 O O . ALA A 1 176 ? -27.473 -0.208 41.794 1.00 88.38 176 ALA A O 1
ATOM 1433 N N . THR A 1 177 ? -28.656 0.781 43.398 1.00 86.00 177 THR A N 1
ATOM 1434 C CA . THR A 1 177 ? -28.594 -0.347 44.333 1.00 86.00 177 THR A CA 1
ATOM 1435 C C . THR A 1 177 ? -29.909 -0.584 45.069 1.00 86.00 177 THR A C 1
ATOM 1437 O O . THR A 1 177 ? -30.649 0.360 45.365 1.00 86.00 177 THR A O 1
ATOM 1440 N N . SER A 1 178 ? -30.184 -1.856 45.375 1.00 82.19 178 SER A N 1
ATOM 1441 C CA . SER A 1 178 ? -31.307 -2.297 46.210 1.00 82.19 178 SER A CA 1
ATOM 1442 C C . SER A 1 178 ? -30.974 -2.330 47.712 1.00 82.19 178 SER A C 1
ATOM 1444 O O . SER A 1 178 ? -31.809 -2.731 48.519 1.00 82.19 178 SER A O 1
ATOM 1446 N N . MET A 1 179 ? -29.755 -1.945 48.111 1.00 78.94 179 MET A N 1
ATOM 1447 C CA . MET A 1 179 ? -29.299 -2.013 49.503 1.00 78.94 179 MET A CA 1
ATOM 1448 C C . MET A 1 179 ? -30.030 -1.018 50.425 1.00 78.94 179 MET A C 1
ATOM 1450 O O . MET A 1 179 ? -30.202 0.162 50.107 1.00 78.94 179 MET A O 1
ATOM 1454 N N . SER A 1 180 ? -30.363 -1.460 51.641 1.00 73.94 180 SER A N 1
ATOM 1455 C CA . SER A 1 180 ? -30.865 -0.605 52.727 1.00 73.94 180 SER A CA 1
ATOM 1456 C C . SER A 1 180 ? -29.732 0.122 53.474 1.00 73.94 180 SER A C 1
ATOM 1458 O O . SER A 1 180 ? -28.619 -0.394 53.565 1.00 73.94 180 SER A O 1
ATOM 1460 N N . GLY A 1 181 ? -30.017 1.291 54.060 1.00 75.00 181 GLY A N 1
ATOM 1461 C CA . GLY A 1 181 ? -29.047 2.101 54.825 1.00 75.00 181 GLY A CA 1
ATOM 1462 C C . GLY A 1 181 ? -28.451 3.270 54.033 1.00 75.00 181 GLY A C 1
ATOM 1463 O O . GLY A 1 181 ? -28.845 3.505 52.899 1.00 75.00 181 GLY A O 1
ATOM 1464 N N . ALA A 1 182 ? -27.552 4.058 54.626 1.00 75.44 182 ALA A N 1
ATOM 1465 C CA . ALA A 1 182 ? -26.867 5.147 53.920 1.00 75.44 182 ALA A CA 1
ATOM 1466 C C . ALA A 1 182 ? -25.628 4.605 53.188 1.00 75.44 182 ALA A C 1
ATOM 1468 O O . ALA A 1 182 ? -24.744 4.038 53.831 1.00 75.44 182 ALA A O 1
ATOM 1469 N N . GLN A 1 183 ? -25.553 4.776 51.864 1.00 80.75 183 GLN A N 1
ATOM 1470 C CA . GLN A 1 183 ? -24.414 4.332 51.052 1.00 80.75 183 GLN A CA 1
ATOM 1471 C C . GLN A 1 183 ? -23.674 5.499 50.403 1.00 80.75 183 GLN A C 1
ATOM 1473 O O . GLN A 1 183 ? -24.251 6.539 50.073 1.00 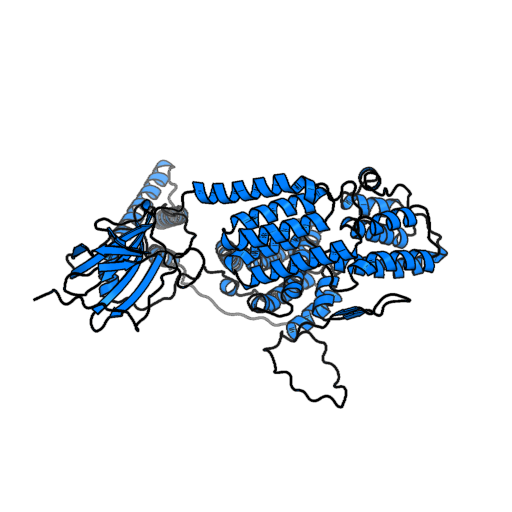80.75 183 GLN A O 1
ATOM 1478 N N . ILE A 1 184 ? -22.378 5.281 50.190 1.00 84.12 184 ILE A N 1
ATOM 1479 C CA . ILE A 1 184 ? -21.463 6.217 49.546 1.00 84.12 184 ILE A CA 1
ATOM 1480 C C . ILE A 1 184 ? -20.756 5.468 48.419 1.00 84.12 184 ILE A C 1
ATOM 1482 O O . ILE A 1 184 ? -20.168 4.411 48.652 1.00 84.12 184 ILE A O 1
ATOM 1486 N N . LEU A 1 185 ? -20.794 6.023 47.211 1.00 85.75 185 LEU A N 1
ATOM 1487 C CA . LEU A 1 185 ? -19.990 5.571 46.083 1.00 85.75 185 LEU A CA 1
ATOM 1488 C C . LEU A 1 185 ? -18.602 6.200 46.195 1.00 85.75 185 LEU A C 1
ATOM 1490 O O . LEU A 1 185 ? -18.479 7.418 46.107 1.00 85.75 185 LEU A O 1
ATOM 1494 N N . HIS A 1 186 ? -17.563 5.390 46.382 1.00 86.00 186 HIS A N 1
ATOM 1495 C CA . HIS A 1 186 ? -16.174 5.844 46.320 1.00 86.00 186 HIS A CA 1
ATOM 1496 C C . HIS A 1 186 ? -15.593 5.501 44.947 1.00 86.00 186 HIS A C 1
ATOM 1498 O O . HIS A 1 186 ? -15.498 4.324 44.604 1.00 86.00 186 HIS A O 1
ATOM 1504 N N . TRP A 1 187 ? -15.253 6.514 44.152 1.00 86.62 187 TRP A N 1
ATOM 1505 C CA . TRP A 1 187 ? -14.916 6.355 42.737 1.00 86.62 187 TRP A CA 1
ATOM 1506 C C . TRP A 1 187 ? -13.836 7.343 42.287 1.00 86.62 187 TRP A C 1
ATOM 1508 O O . TRP A 1 187 ? -13.640 8.392 42.893 1.00 86.62 187 TRP A O 1
ATOM 1518 N N . GLY A 1 188 ? -13.117 6.989 41.229 1.00 83.12 188 GLY A N 1
ATOM 1519 C CA . GLY A 1 188 ? -12.069 7.795 40.611 1.00 83.12 188 GLY A CA 1
ATOM 1520 C C . GLY A 1 188 ? -12.013 7.508 39.116 1.00 83.12 188 GLY A C 1
ATOM 1521 O O . GLY A 1 188 ? -12.670 6.583 38.632 1.00 83.12 188 GLY A O 1
ATOM 1522 N N . VAL A 1 189 ? -11.251 8.308 38.379 1.00 79.56 189 VAL A N 1
ATOM 1523 C CA . VAL A 1 189 ? -11.050 8.123 36.935 1.00 79.56 189 VAL A CA 1
ATOM 1524 C C . VAL A 1 189 ? -9.638 7.615 36.652 1.00 79.56 189 VAL A C 1
ATOM 1526 O O . VAL A 1 189 ? -8.712 7.874 37.412 1.00 79.56 189 VAL A O 1
ATOM 1529 N N . SER A 1 190 ? -9.468 6.894 35.548 1.00 72.00 190 SER A N 1
ATOM 1530 C CA . SER A 1 190 ? -8.169 6.433 35.047 1.00 72.00 190 SER A CA 1
ATOM 1531 C C . SER A 1 190 ? -7.995 6.942 33.619 1.00 72.00 190 SER A C 1
ATOM 1533 O O . SER A 1 190 ? -8.954 6.937 32.840 1.00 72.00 190 SER A O 1
ATOM 1535 N N . ARG A 1 191 ? -6.792 7.413 33.269 1.00 58.75 191 ARG A N 1
ATOM 1536 C CA . ARG A 1 191 ? -6.494 7.950 31.935 1.00 58.75 191 ARG A CA 1
ATOM 1537 C C . ARG A 1 191 ? -5.736 6.950 31.075 1.00 58.75 191 ARG A C 1
ATOM 1539 O O . ARG A 1 191 ? -5.961 6.927 29.865 1.00 58.75 191 ARG A O 1
ATOM 1546 N N . GLN A 1 192 ? -4.823 6.175 31.664 1.00 53.88 192 GLN A N 1
ATOM 1547 C CA . GLN A 1 192 ? -3.857 5.382 30.893 1.00 53.88 192 GLN A CA 1
ATOM 1548 C C . GLN A 1 192 ? -3.635 3.959 31.419 1.00 53.88 192 GLN A C 1
ATOM 1550 O O . GLN A 1 192 ? -3.333 3.078 30.614 1.00 53.88 192 GLN A O 1
ATOM 1555 N N . SER A 1 193 ? -3.795 3.697 32.722 1.00 51.19 193 SER A N 1
ATOM 1556 C CA . SER A 1 193 ? -3.430 2.399 33.309 1.00 51.19 193 SER A CA 1
ATOM 1557 C C . SER A 1 193 ? -4.523 1.775 34.195 1.00 51.19 193 SER A C 1
ATOM 1559 O O . SER A 1 193 ? -5.147 2.458 35.012 1.00 51.19 193 SER A O 1
ATOM 1561 N N . PRO A 1 194 ? -4.765 0.449 34.079 1.00 50.19 194 PRO A N 1
ATOM 1562 C CA . PRO A 1 194 ? -5.613 -0.275 35.022 1.00 50.19 194 PRO A CA 1
ATOM 1563 C C . PRO A 1 194 ? -5.063 -0.129 36.451 1.00 50.19 194 PRO A C 1
ATOM 1565 O O . PRO A 1 194 ? -3.944 -0.553 36.722 1.00 50.19 194 PRO A O 1
ATOM 1568 N N . GLY A 1 195 ? -5.845 0.465 37.357 1.00 55.94 195 GLY A N 1
ATOM 1569 C CA . GLY A 1 195 ? -5.461 0.679 38.760 1.00 55.94 195 GLY A CA 1
ATOM 1570 C C . GLY A 1 195 ? -5.055 2.113 39.117 1.00 55.94 195 GLY A C 1
ATOM 1571 O O . GLY A 1 195 ? -4.890 2.403 40.298 1.00 55.94 195 GLY A O 1
ATOM 1572 N N . GLU A 1 196 ? -4.946 3.013 38.138 1.00 74.19 196 GLU A N 1
ATOM 1573 C CA . GLU A 1 196 ? -4.777 4.451 38.369 1.00 74.19 196 GLU A CA 1
ATOM 1574 C C . GLU A 1 196 ? -6.054 5.062 38.973 1.00 74.19 196 GLU A C 1
ATOM 1576 O O . GLU A 1 196 ? -7.147 4.886 38.433 1.00 74.19 196 GLU A O 1
ATOM 1581 N N . TRP A 1 197 ? -5.905 5.775 40.093 1.00 77.81 197 TRP A N 1
ATOM 1582 C CA . TRP A 1 197 ? -6.965 6.547 40.743 1.00 77.81 197 TRP A CA 1
ATOM 1583 C C . TRP A 1 197 ? -6.637 8.030 40.627 1.00 77.81 197 TRP A C 1
ATOM 1585 O O . TRP A 1 197 ? -5.722 8.526 41.283 1.00 77.81 197 TRP A O 1
ATOM 1595 N N . LEU A 1 198 ? -7.373 8.724 39.766 1.00 79.62 198 LEU A N 1
ATOM 1596 C CA . LEU A 1 198 ? -7.334 10.173 39.656 1.00 79.62 198 LEU A CA 1
ATOM 1597 C C . LEU A 1 198 ? -8.640 10.761 40.173 1.00 79.62 198 LEU A C 1
ATOM 1599 O O . LEU A 1 198 ? -9.726 10.190 40.018 1.00 79.62 198 LEU A O 1
ATOM 1603 N N . VAL A 1 199 ? -8.518 11.959 40.733 1.00 82.19 199 VAL A N 1
ATOM 1604 C CA . VAL A 1 199 ? -9.661 12.775 41.118 1.00 82.19 199 VAL A CA 1
ATOM 1605 C C . VAL A 1 199 ? -10.485 13.096 39.858 1.00 82.19 199 VAL A C 1
ATOM 1607 O O . VAL A 1 199 ? -9.923 13.612 38.888 1.00 82.19 199 VAL A O 1
ATOM 1610 N N . PRO A 1 200 ? -11.795 12.783 39.834 1.00 82.50 200 PRO A N 1
ATOM 1611 C CA . PRO A 1 200 ? -12.667 13.140 38.721 1.00 82.50 200 PRO A CA 1
ATOM 1612 C C . PRO A 1 200 ? -12.698 14.663 38.485 1.00 82.50 200 PRO A C 1
ATOM 1614 O O . PRO A 1 200 ? -12.706 15.413 39.465 1.00 82.50 200 PRO A O 1
ATOM 1617 N N . PRO A 1 201 ? -12.750 15.133 37.224 1.00 77.56 201 PRO A N 1
ATOM 1618 C CA . PRO A 1 201 ? -12.897 16.555 36.913 1.00 77.56 201 PRO A CA 1
ATOM 1619 C C . PRO A 1 201 ? -14.150 17.171 37.552 1.00 77.56 201 PRO A C 1
ATOM 1621 O O . PRO A 1 201 ? -15.179 16.500 37.671 1.00 77.56 201 PRO A O 1
ATOM 1624 N N . SER A 1 202 ? -14.082 18.451 37.933 1.00 77.12 202 SER A N 1
ATOM 1625 C CA . SER A 1 202 ? -15.184 19.181 38.581 1.00 77.12 202 SER A CA 1
ATOM 1626 C C . SER A 1 202 ? -16.483 19.166 37.780 1.00 77.12 202 SER A C 1
ATOM 1628 O O . SER A 1 202 ? -17.566 19.195 38.358 1.00 77.12 202 SER A O 1
ATOM 1630 N N . GLU A 1 203 ? -16.374 19.088 36.457 1.00 73.88 203 GLU A N 1
ATOM 1631 C CA . GLU A 1 203 ? -17.478 19.190 35.503 1.00 73.88 203 GLU A CA 1
ATOM 1632 C C . GLU A 1 203 ? -18.381 17.951 35.511 1.00 73.88 203 GLU A C 1
ATOM 1634 O O . GLU A 1 203 ? -19.530 18.033 35.082 1.00 73.88 203 GLU A O 1
ATOM 1639 N N . ILE A 1 204 ? -17.875 16.811 35.998 1.00 79.12 204 ILE A N 1
ATOM 1640 C CA . ILE A 1 204 ? -18.609 15.537 36.037 1.00 79.12 204 ILE A CA 1
ATOM 1641 C C . ILE A 1 204 ? -19.027 15.127 37.454 1.00 79.12 204 ILE A C 1
ATOM 1643 O O . ILE A 1 204 ? -19.545 14.028 37.641 1.00 79.12 204 ILE A O 1
ATOM 1647 N N . LEU A 1 205 ? -18.777 15.966 38.465 1.00 79.06 205 LEU A N 1
ATOM 1648 C CA . LEU A 1 205 ? -19.109 15.652 39.854 1.00 79.06 205 LEU A CA 1
ATOM 1649 C C . LEU A 1 205 ? -20.627 15.741 40.081 1.00 79.06 205 LEU A C 1
ATOM 1651 O O . LEU A 1 205 ? -21.198 16.824 39.937 1.00 79.06 205 LEU A O 1
ATOM 1655 N N . PRO A 1 206 ? -21.291 14.648 40.501 1.00 82.25 206 PRO A N 1
ATOM 1656 C CA . PRO A 1 206 ? -22.699 14.707 40.874 1.00 82.25 206 PRO A CA 1
ATOM 1657 C C . PRO A 1 206 ? -22.929 15.591 42.099 1.00 82.25 206 PRO A C 1
ATOM 1659 O O . PRO A 1 206 ? -22.030 15.794 42.925 1.00 82.25 206 PRO A O 1
ATOM 1662 N N . GLU A 1 207 ? -24.174 16.025 42.289 1.00 70.56 207 GLU A N 1
ATOM 1663 C CA . GLU A 1 207 ? -24.603 16.649 43.539 1.00 70.56 207 GLU A CA 1
ATOM 1664 C C . GLU A 1 207 ? -24.256 15.751 44.742 1.00 70.56 207 GLU A C 1
ATOM 1666 O O . GLU A 1 207 ? -24.370 14.527 44.677 1.00 70.56 207 GLU A O 1
ATOM 1671 N N . ARG A 1 208 ? -23.853 16.358 45.867 1.00 79.25 208 ARG A N 1
ATOM 1672 C CA . ARG A 1 208 ? -23.421 15.645 47.091 1.00 79.25 208 ARG A CA 1
ATOM 1673 C C . ARG A 1 208 ? -22.146 14.813 46.901 1.00 79.25 208 ARG A C 1
ATOM 1675 O O . ARG A 1 208 ? -21.998 13.750 47.501 1.00 79.25 208 ARG A O 1
ATOM 1682 N N . SER A 1 209 ? -21.211 15.309 46.102 1.00 86.44 209 SER A N 1
ATOM 1683 C CA . SER A 1 209 ? -19.867 14.743 45.988 1.00 86.44 209 SER A CA 1
ATOM 1684 C C . SER A 1 209 ? -18.883 15.429 46.937 1.00 86.44 209 SER A C 1
ATOM 1686 O O . SER A 1 209 ? -18.900 16.648 47.093 1.00 86.44 209 SER A O 1
ATOM 1688 N N . LYS A 1 210 ? -18.008 14.647 47.569 1.00 87.38 210 LYS A N 1
ATOM 1689 C CA . LYS A 1 210 ? -16.900 15.111 48.406 1.00 87.38 210 LYS A CA 1
ATOM 1690 C C . LYS A 1 210 ? -15.593 14.563 47.847 1.00 87.38 210 LYS A C 1
ATOM 1692 O O . LYS A 1 210 ? -15.428 13.351 47.720 1.00 87.38 210 LYS A O 1
ATOM 1697 N N . LEU A 1 211 ? -14.663 15.459 47.535 1.00 85.19 211 LEU A N 1
ATOM 1698 C CA . LEU A 1 211 ? -13.320 15.082 47.109 1.00 85.19 211 LEU A CA 1
ATOM 1699 C C . LEU A 1 211 ? -12.547 14.482 48.287 1.00 85.19 211 LEU A C 1
ATOM 1701 O O . LEU A 1 211 ? -12.647 14.953 49.423 1.00 85.19 211 LEU A O 1
ATOM 1705 N N . VAL A 1 212 ? -11.798 13.424 48.007 1.00 83.38 212 VAL A N 1
ATOM 1706 C CA . VAL A 1 212 ? -10.915 12.731 48.948 1.00 83.38 212 VAL A CA 1
ATOM 1707 C C . VAL A 1 212 ? -9.580 12.465 48.251 1.00 83.38 212 VAL A C 1
ATOM 1709 O O . VAL A 1 212 ? -9.482 12.613 47.036 1.00 83.38 212 VAL A O 1
ATOM 1712 N N . ASP A 1 213 ? -8.541 12.109 49.002 1.00 78.44 213 ASP A N 1
ATOM 1713 C CA . ASP A 1 213 ? -7.202 11.929 48.433 1.00 78.44 213 ASP A CA 1
ATOM 1714 C C . ASP A 1 213 ? -7.206 10.884 47.298 1.00 78.44 213 ASP A C 1
ATOM 1716 O O . ASP A 1 213 ? -7.572 9.726 47.508 1.00 78.44 213 ASP A O 1
ATOM 1720 N N . GLY A 1 214 ? -6.899 11.332 46.077 1.00 79.69 214 GLY A N 1
ATOM 1721 C CA . GLY A 1 214 ? -6.903 10.522 44.853 1.00 79.69 214 GLY A CA 1
ATOM 1722 C C . GLY A 1 214 ? -8.272 10.082 44.304 1.00 79.69 214 GLY A C 1
ATOM 1723 O O . GLY A 1 214 ? -8.304 9.351 43.316 1.00 79.69 214 GLY A O 1
ATOM 1724 N N . ALA A 1 215 ? -9.405 10.485 44.896 1.00 85.75 215 ALA A N 1
ATOM 1725 C CA . ALA A 1 215 ? -10.730 9.988 44.500 1.00 85.75 215 ALA A CA 1
ATOM 1726 C C . ALA A 1 215 ? -11.895 10.935 44.867 1.00 85.75 215 ALA A C 1
ATOM 1728 O O . ALA A 1 215 ? -11.725 12.039 45.381 1.00 85.75 215 ALA A O 1
ATOM 1729 N N . CYS A 1 216 ? -13.123 10.486 44.620 1.00 86.38 216 CYS A N 1
ATOM 1730 C CA . CYS A 1 216 ? -14.365 11.158 44.975 1.00 86.38 216 CYS A CA 1
ATOM 1731 C C . CYS A 1 216 ? -15.286 10.226 45.778 1.00 86.38 216 CYS A C 1
ATOM 1733 O O . CYS A 1 216 ? -15.278 9.006 45.610 1.00 86.38 216 CYS A O 1
ATOM 1735 N N . GLN A 1 217 ? -16.078 10.801 46.680 1.00 87.88 217 GLN A N 1
ATOM 1736 C CA . GLN A 1 217 ? -17.154 10.131 47.403 1.00 87.88 217 GLN A CA 1
ATOM 1737 C C . GLN A 1 217 ? -18.489 10.803 47.097 1.00 87.88 217 GLN A C 1
ATOM 1739 O O . GLN A 1 217 ? -18.663 11.975 47.415 1.00 87.88 217 GLN A O 1
ATOM 1744 N N . THR A 1 218 ? -19.446 10.064 46.547 1.00 88.38 218 THR A N 1
ATOM 1745 C CA . THR A 1 218 ? -20.771 10.588 46.185 1.00 88.38 218 THR A CA 1
ATOM 1746 C C . THR A 1 218 ? -21.863 9.826 46.927 1.00 88.38 218 THR A C 1
ATOM 1748 O O . THR A 1 218 ? -21.874 8.595 46.940 1.00 88.38 218 THR A O 1
ATOM 1751 N N . TYR A 1 219 ? -22.785 10.543 47.568 1.00 87.50 219 TYR A N 1
ATOM 1752 C CA . TYR A 1 219 ? -23.888 9.930 48.316 1.00 87.50 219 TYR A CA 1
ATOM 1753 C C . TYR A 1 219 ? -25.024 9.503 47.385 1.00 87.50 219 TYR A C 1
ATOM 1755 O O . TYR A 1 219 ? -25.448 10.273 46.524 1.00 87.50 219 TYR A O 1
ATOM 1763 N N . PHE A 1 220 ? -25.564 8.302 47.601 1.00 86.19 220 PHE A N 1
ATOM 1764 C CA . PHE A 1 220 ? -26.719 7.824 46.842 1.00 86.19 220 PHE A CA 1
ATOM 1765 C C . PHE A 1 220 ? -27.987 8.622 47.192 1.00 86.19 220 PHE A C 1
ATOM 1767 O O . PHE A 1 220 ? -28.252 8.927 48.358 1.00 86.19 220 PHE A O 1
ATOM 1774 N N . LYS A 1 221 ? -28.798 8.927 46.176 1.00 86.50 221 LYS A N 1
ATOM 1775 C CA . LYS A 1 221 ? -30.129 9.532 46.300 1.00 86.50 221 LYS A CA 1
ATOM 1776 C C . LYS A 1 221 ? -31.202 8.449 46.247 1.00 86.50 221 LYS A C 1
ATOM 1778 O O . LYS A 1 221 ? -31.081 7.491 45.494 1.00 86.50 221 LYS A O 1
ATOM 1783 N N . GLU A 1 222 ? -32.259 8.602 47.035 1.00 84.88 222 GLU A N 1
ATOM 1784 C CA . GLU A 1 222 ? -33.395 7.676 47.030 1.00 84.88 222 GLU A CA 1
ATOM 1785 C C . GLU A 1 222 ? -34.402 8.051 45.936 1.00 84.88 222 GLU A C 1
ATOM 1787 O O . GLU A 1 222 ? -34.690 9.234 45.730 1.00 84.88 222 GLU A O 1
ATOM 1792 N N . LEU A 1 223 ? -34.936 7.042 45.243 1.00 82.31 223 LEU A N 1
ATOM 1793 C CA . LEU A 1 223 ? -35.988 7.189 44.245 1.00 82.31 223 LEU A CA 1
ATOM 1794 C C . LEU A 1 223 ? -37.104 6.177 44.506 1.00 82.31 223 LEU A C 1
ATOM 1796 O O . LEU A 1 223 ? -36.870 4.967 44.539 1.00 82.31 223 LEU A O 1
ATOM 1800 N N . SER A 1 224 ? -38.324 6.683 44.677 1.00 76.19 224 SER A N 1
ATOM 1801 C CA . SER A 1 224 ? -39.541 5.881 44.735 1.00 76.19 224 SER A CA 1
ATOM 1802 C C . SER A 1 224 ? -40.270 5.962 43.398 1.00 76.19 224 SER A C 1
ATOM 1804 O O . SER A 1 224 ? -40.501 7.037 42.848 1.00 76.19 224 SER A O 1
ATOM 1806 N N . THR A 1 225 ? -40.632 4.805 42.859 1.00 70.00 225 THR A N 1
ATOM 1807 C CA . THR A 1 225 ? -41.451 4.686 41.651 1.00 70.00 225 THR A CA 1
ATOM 1808 C C . THR A 1 225 ? -42.653 3.798 41.943 1.00 70.00 225 THR A C 1
ATOM 1810 O O . THR A 1 225 ? -42.625 3.012 42.889 1.00 70.00 225 THR A O 1
ATOM 1813 N N . GLY A 1 226 ? -43.698 3.865 41.112 1.00 58.12 226 GLY A N 1
ATOM 1814 C CA . GLY A 1 226 ? -44.877 2.998 41.254 1.00 58.12 226 GLY A CA 1
ATOM 1815 C C . GLY A 1 226 ? -44.576 1.489 41.199 1.00 58.12 226 GLY A C 1
ATOM 1816 O O . GLY A 1 226 ? -45.437 0.697 41.561 1.00 58.12 226 GLY A O 1
ATOM 1817 N N . GLY A 1 227 ? -43.367 1.089 40.775 1.00 60.62 227 GLY A N 1
ATOM 1818 C CA . GLY A 1 227 ? -42.903 -0.303 40.732 1.00 60.62 227 GLY A CA 1
ATOM 1819 C C . GLY A 1 227 ? -41.898 -0.708 41.821 1.00 60.62 227 GLY A C 1
ATOM 1820 O O . GLY A 1 227 ? -41.472 -1.859 41.821 1.00 60.62 227 GLY A O 1
ATOM 1821 N N . GLY A 1 228 ? -41.485 0.196 42.723 1.00 74.38 228 GLY A N 1
ATOM 1822 C CA . GLY A 1 228 ? -40.510 -0.099 43.785 1.00 74.38 228 GLY A CA 1
ATOM 1823 C C . GLY A 1 228 ? -39.629 1.091 44.190 1.00 74.38 228 GLY A C 1
ATOM 1824 O O . GLY A 1 228 ? -39.676 2.157 43.569 1.00 74.38 228 GLY A O 1
ATOM 1825 N N . PHE A 1 229 ? -38.808 0.899 45.230 1.00 80.69 229 PHE A N 1
ATOM 1826 C CA . PHE A 1 229 ? -37.826 1.880 45.710 1.00 80.69 229 PHE A CA 1
ATOM 1827 C C . PHE A 1 229 ? -36.395 1.399 45.451 1.00 80.69 229 PHE A C 1
ATOM 1829 O O . PHE A 1 229 ? -36.092 0.216 45.603 1.00 80.69 229 PHE A O 1
ATOM 1836 N N . PHE A 1 230 ? -35.505 2.316 45.078 1.00 86.56 230 PHE A N 1
ATOM 1837 C CA . PHE A 1 230 ? -34.075 2.040 44.946 1.00 86.56 230 PHE A CA 1
ATOM 1838 C C . PHE A 1 230 ? -33.253 3.303 45.194 1.00 86.56 230 PHE A C 1
ATOM 1840 O O . PHE A 1 230 ? -33.785 4.412 45.284 1.00 86.56 230 PHE A O 1
ATOM 1847 N N . LYS A 1 231 ? -31.938 3.138 45.329 1.00 87.56 231 LYS A N 1
ATOM 1848 C CA . LYS A 1 231 ? -31.008 4.247 45.549 1.00 87.56 231 LYS A CA 1
ATOM 1849 C C . LYS A 1 231 ? -30.067 4.367 44.372 1.00 87.56 231 LYS A C 1
ATOM 1851 O O . LYS A 1 231 ? -29.620 3.340 43.878 1.00 87.56 231 LYS A O 1
ATOM 1856 N N . PHE A 1 232 ? -29.741 5.578 43.930 1.00 89.31 232 PHE A N 1
ATOM 1857 C CA . PHE A 1 232 ? -28.876 5.771 42.769 1.00 89.31 232 PHE A CA 1
ATOM 1858 C C . PHE A 1 232 ? -27.950 6.987 42.861 1.00 89.31 232 PHE A C 1
ATOM 1860 O O . PHE A 1 232 ? -28.201 7.930 43.610 1.00 89.31 232 PHE A 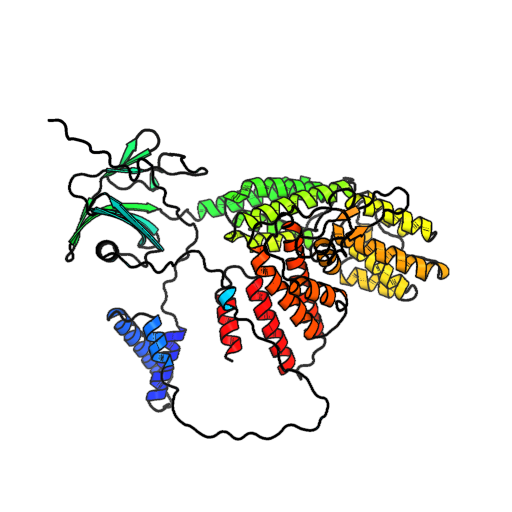O 1
ATOM 1867 N N . VAL A 1 233 ? -26.880 6.949 42.072 1.00 88.50 233 VAL A N 1
ATOM 1868 C CA . VAL A 1 233 ? -26.005 8.073 41.731 1.00 88.50 233 VAL A CA 1
ATOM 1869 C C . VAL A 1 233 ? -26.059 8.248 40.217 1.00 88.50 233 VAL A C 1
ATOM 1871 O O . VAL A 1 233 ? -25.959 7.264 39.486 1.00 88.50 233 VAL A O 1
ATOM 1874 N N . ASP A 1 234 ? -26.220 9.486 39.758 1.00 87.00 234 ASP A N 1
ATOM 1875 C CA . ASP A 1 234 ? -26.199 9.848 38.341 1.00 87.00 234 ASP A CA 1
ATOM 1876 C C . ASP A 1 234 ? -24.969 10.708 38.042 1.00 87.00 234 ASP A C 1
ATOM 1878 O O . ASP A 1 234 ? -24.848 11.822 38.554 1.00 87.00 234 ASP A O 1
ATOM 1882 N N . ILE A 1 235 ? -24.040 10.165 37.254 1.00 87.12 235 ILE A N 1
ATOM 1883 C CA . ILE A 1 235 ? -22.831 10.857 36.807 1.00 87.12 235 ILE A CA 1
ATOM 1884 C C . ILE A 1 235 ? -23.051 11.299 35.362 1.00 87.12 235 ILE A C 1
ATOM 1886 O O . ILE A 1 235 ? -23.020 10.478 34.443 1.00 87.12 235 ILE A O 1
ATOM 1890 N N . ASN A 1 236 ? -23.239 12.605 35.163 1.00 82.25 236 ASN A N 1
ATOM 1891 C CA . ASN A 1 236 ? -23.321 13.195 33.832 1.00 82.25 236 ASN A CA 1
ATOM 1892 C C . ASN A 1 236 ? -21.917 13.282 33.222 1.00 82.25 236 ASN A C 1
ATOM 1894 O O . ASN A 1 236 ? -21.113 14.157 33.548 1.00 82.25 236 ASN A O 1
ATOM 1898 N N . LEU A 1 237 ? -21.639 12.355 32.317 1.00 72.31 237 LEU A N 1
ATOM 1899 C CA . LEU A 1 237 ? -20.489 12.373 31.437 1.00 72.31 237 LEU A CA 1
ATOM 1900 C C . LEU A 1 237 ? -20.845 13.305 30.272 1.00 72.31 237 LEU A C 1
ATOM 1902 O O . LEU A 1 237 ? -21.231 12.849 29.192 1.00 72.31 237 LEU A O 1
ATOM 1906 N N . GLN A 1 238 ? -20.768 14.621 30.500 1.00 59.66 238 GLN A N 1
ATOM 1907 C CA . GLN A 1 238 ? -20.928 15.596 29.418 1.00 59.66 238 GLN A CA 1
ATOM 1908 C C . GLN A 1 238 ? -20.043 15.175 28.236 1.00 59.66 238 GLN A C 1
ATOM 1910 O O . GLN A 1 238 ? -18.933 14.677 28.452 1.00 59.66 238 GLN A O 1
ATOM 1915 N N . GLU A 1 239 ? -20.548 15.321 27.001 1.00 47.59 239 GLU A N 1
ATOM 1916 C CA . GLU A 1 239 ? -19.792 14.979 25.792 1.00 47.59 239 GLU A CA 1
ATOM 1917 C C . GLU A 1 239 ? -18.348 15.464 25.941 1.00 47.59 239 GLU A C 1
ATOM 1919 O O . GLU A 1 239 ? -18.106 16.616 26.316 1.00 47.59 239 GLU A O 1
ATOM 1924 N N . ARG A 1 240 ? -17.380 14.597 25.612 1.00 42.62 240 ARG A N 1
ATOM 1925 C CA . ARG A 1 240 ? -16.038 15.064 25.259 1.00 42.62 240 ARG A CA 1
ATOM 1926 C C . ARG A 1 240 ? -16.255 16.140 24.211 1.00 42.62 240 ARG A C 1
ATOM 1928 O O . ARG A 1 240 ? -16.639 15.815 23.092 1.00 42.62 240 ARG A O 1
ATOM 1935 N N . SER A 1 241 ? -16.095 17.400 24.603 1.00 37.34 241 SER A N 1
ATOM 1936 C CA . SER A 1 241 ? -16.441 18.520 23.744 1.00 37.34 241 SER A CA 1
ATOM 1937 C C . SER A 1 241 ? -15.802 18.304 22.373 1.00 37.34 241 SER A C 1
ATOM 1939 O O . SER A 1 241 ? -14.642 17.884 22.279 1.00 37.34 241 SER A O 1
ATOM 1941 N N . LYS A 1 242 ? -16.529 18.616 21.294 1.00 42.62 242 LYS A N 1
ATOM 1942 C CA . LYS A 1 242 ? -15.948 18.730 19.942 1.00 42.62 242 LYS A CA 1
ATOM 1943 C C . LYS A 1 242 ? -14.640 19.543 19.954 1.00 42.62 242 LYS A C 1
ATOM 1945 O O . LYS A 1 242 ? -13.765 19.303 19.132 1.00 42.62 242 LYS A O 1
ATOM 1950 N N . GLY A 1 243 ? -14.475 20.430 20.943 1.00 44.06 243 GLY A N 1
ATOM 1951 C CA . GLY A 1 243 ? -13.235 21.131 21.264 1.00 44.06 243 GLY A CA 1
ATOM 1952 C C . GLY A 1 243 ? -12.016 20.226 21.478 1.00 44.06 243 GLY A C 1
ATOM 1953 O O . GLY A 1 243 ? -10.980 20.519 20.901 1.00 44.06 243 GLY A O 1
ATOM 1954 N N . ASN A 1 244 ? -12.106 19.110 22.209 1.00 49.84 244 ASN A N 1
ATOM 1955 C CA . ASN A 1 244 ? -10.946 18.245 22.483 1.00 49.84 244 ASN A CA 1
ATOM 1956 C C . ASN A 1 244 ? -10.549 17.349 21.297 1.00 49.84 244 ASN A C 1
ATOM 1958 O O . ASN A 1 244 ? -9.361 17.132 21.065 1.00 49.84 244 ASN A O 1
ATOM 1962 N N . GLN A 1 245 ? -11.514 16.834 20.526 1.00 52.41 245 GLN A N 1
ATOM 1963 C CA . GLN A 1 245 ? -11.217 16.101 19.283 1.00 52.41 245 GLN A CA 1
ATOM 1964 C C . GLN A 1 245 ? -10.620 17.034 18.227 1.00 52.41 245 GLN A C 1
ATOM 1966 O O . GLN A 1 245 ? -9.619 16.692 17.600 1.00 52.41 245 GLN A O 1
ATOM 1971 N N . MET A 1 246 ? -11.182 18.241 18.095 1.00 59.47 246 MET A N 1
ATOM 1972 C CA . MET A 1 246 ? -10.634 19.271 17.220 1.00 59.47 246 MET A CA 1
ATOM 1973 C C . MET A 1 246 ? -9.244 19.704 17.684 1.00 59.47 246 MET A C 1
ATOM 1975 O O . MET A 1 246 ? -8.348 19.784 16.864 1.00 59.47 246 MET A O 1
ATOM 1979 N N . GLN A 1 247 ? -9.008 19.894 18.985 1.00 63.38 247 GLN A N 1
ATOM 1980 C CA . GLN A 1 247 ? -7.665 20.160 19.516 1.00 63.38 247 GLN A CA 1
ATOM 1981 C C . GLN A 1 247 ? -6.691 19.016 19.221 1.00 63.38 247 GLN A C 1
ATOM 1983 O O . GLN A 1 247 ? -5.549 19.284 18.865 1.00 63.38 247 GLN A O 1
ATOM 1988 N N . THR A 1 248 ? -7.137 17.758 19.316 1.00 65.44 248 THR A N 1
ATOM 1989 C CA . THR A 1 248 ? -6.302 16.589 19.000 1.00 65.44 248 THR A CA 1
ATOM 1990 C C . THR A 1 248 ? -5.900 16.584 17.522 1.00 65.44 248 THR A C 1
ATOM 1992 O O . THR A 1 248 ? -4.728 16.428 17.190 1.00 65.44 248 THR A O 1
ATOM 1995 N N . LEU A 1 249 ? -6.857 16.805 16.617 1.00 74.62 249 LEU A N 1
ATOM 1996 C CA . LEU A 1 249 ? -6.573 16.900 15.186 1.00 74.62 249 LEU A CA 1
ATOM 1997 C C . LEU A 1 249 ? -5.699 18.122 14.866 1.00 74.62 249 LEU A C 1
ATOM 1999 O O . LEU A 1 249 ? -4.737 18.002 14.115 1.00 74.62 249 LEU A O 1
ATOM 2003 N N . THR A 1 250 ? -5.992 19.275 15.467 1.00 81.56 250 THR A N 1
ATOM 2004 C CA . THR A 1 250 ? -5.240 20.520 15.278 1.00 81.56 250 THR A CA 1
ATOM 2005 C C . THR A 1 250 ? -3.790 20.374 15.727 1.00 81.56 250 THR A C 1
ATOM 2007 O O . THR A 1 250 ? -2.901 20.777 14.985 1.00 81.56 250 THR A O 1
ATOM 2010 N N . TRP A 1 251 ? -3.520 19.766 16.891 1.00 86.06 251 TRP A N 1
ATOM 2011 C CA . TRP A 1 251 ? -2.141 19.537 17.340 1.00 86.06 251 TRP A CA 1
ATOM 2012 C C . TRP A 1 251 ? -1.387 18.649 16.345 1.00 86.06 251 TRP A C 1
ATOM 2014 O O . TRP A 1 251 ? -0.286 18.999 15.934 1.00 86.06 251 TRP A O 1
ATOM 2024 N N . MET A 1 252 ? -2.002 17.544 15.911 1.00 88.12 252 MET A N 1
ATOM 2025 C CA . MET A 1 252 ? -1.368 16.586 15.007 1.00 88.12 252 MET A CA 1
ATOM 2026 C C . MET A 1 252 ? -1.080 17.204 13.636 1.00 88.12 252 MET A C 1
ATOM 2028 O O . MET A 1 252 ? 0.004 17.026 13.089 1.00 88.12 252 MET A O 1
ATOM 2032 N N . VAL A 1 253 ? -2.037 17.943 13.074 1.00 90.56 253 VAL A N 1
ATOM 2033 C CA . VAL A 1 253 ? -1.861 18.616 11.781 1.00 90.56 253 VAL A CA 1
ATOM 2034 C C . VAL A 1 253 ? -0.783 19.696 11.871 1.00 90.56 253 VAL A C 1
ATOM 2036 O O . VAL A 1 253 ? 0.044 19.788 10.965 1.00 90.56 253 VAL A O 1
ATOM 2039 N N . ASN A 1 254 ? -0.744 20.467 12.962 1.00 90.88 254 ASN A N 1
ATOM 2040 C CA . ASN A 1 254 ? 0.303 21.464 13.185 1.00 90.88 254 ASN A CA 1
ATOM 2041 C C . ASN A 1 254 ? 1.681 20.804 13.300 1.00 90.88 254 ASN A C 1
ATOM 2043 O O . ASN A 1 254 ? 2.606 21.220 12.610 1.00 90.88 254 ASN A O 1
ATOM 2047 N N . GLU A 1 255 ? 1.802 19.730 14.081 1.00 93.19 255 GLU A N 1
ATOM 2048 C CA . GLU A 1 255 ? 3.061 18.996 14.234 1.00 93.19 255 GLU A CA 1
ATOM 2049 C C . GLU A 1 255 ? 3.529 18.402 12.896 1.00 93.19 255 GLU A C 1
ATOM 2051 O O . GLU A 1 255 ? 4.690 18.558 12.526 1.00 93.19 255 GLU A O 1
ATOM 2056 N N . ILE A 1 256 ? 2.632 17.780 12.119 1.00 94.69 256 ILE A N 1
ATOM 2057 C CA . ILE A 1 256 ? 2.951 17.287 10.768 1.00 94.69 256 ILE A CA 1
ATOM 2058 C C . ILE A 1 256 ? 3.434 18.440 9.882 1.00 94.69 256 ILE A C 1
ATOM 2060 O O . ILE A 1 256 ? 4.449 18.307 9.201 1.00 94.69 256 ILE A O 1
ATOM 2064 N N . SER A 1 257 ? 2.735 19.578 9.897 1.00 94.38 257 SER A N 1
ATOM 2065 C CA . SER A 1 257 ? 3.095 20.746 9.090 1.00 94.38 257 SER A CA 1
ATOM 2066 C C . SER A 1 257 ? 4.454 21.332 9.481 1.00 94.38 257 SER A C 1
ATOM 2068 O O . SER A 1 257 ? 5.210 21.757 8.607 1.00 94.38 257 SER A O 1
ATOM 2070 N N . GLU A 1 258 ? 4.779 21.374 10.772 1.00 95.25 258 GLU A N 1
ATOM 2071 C CA . GLU A 1 258 ? 6.071 21.853 11.269 1.00 95.25 258 GLU A CA 1
ATOM 2072 C C . GLU A 1 258 ? 7.204 20.894 10.887 1.00 95.25 258 GLU A C 1
ATOM 2074 O O . GLU A 1 258 ? 8.246 21.328 10.387 1.00 95.25 258 GLU A O 1
ATOM 2079 N N . LYS A 1 259 ? 6.973 19.585 11.048 1.00 96.06 259 LYS A N 1
ATOM 2080 C CA . LYS A 1 259 ? 7.941 18.523 10.745 1.00 96.06 259 LYS A CA 1
ATOM 2081 C C . LYS A 1 259 ? 8.091 18.235 9.251 1.00 96.06 259 LYS A C 1
ATOM 2083 O O . LYS A 1 259 ? 9.071 17.601 8.864 1.00 96.06 259 LYS A O 1
ATOM 2088 N N . GLU A 1 260 ? 7.187 18.704 8.388 1.00 95.50 260 GLU A N 1
ATOM 2089 C CA . GLU A 1 260 ? 7.265 18.466 6.938 1.00 95.50 260 GLU A CA 1
ATOM 2090 C C . GLU A 1 260 ? 8.568 19.012 6.331 1.00 95.50 260 GLU A C 1
ATOM 2092 O O . GLU A 1 260 ? 9.114 18.404 5.413 1.00 95.50 260 GLU A O 1
ATOM 2097 N N . LYS A 1 261 ? 9.125 20.098 6.888 1.00 92.19 261 LYS A N 1
ATOM 2098 C CA . LYS A 1 261 ? 10.430 20.653 6.472 1.00 92.19 261 LYS A CA 1
ATOM 2099 C C . LYS A 1 261 ? 11.590 19.678 6.695 1.00 92.19 261 LYS A C 1
ATOM 2101 O O . LYS A 1 261 ? 12.538 19.658 5.913 1.00 92.19 261 LYS A O 1
ATOM 2106 N N . ASP A 1 262 ? 11.512 18.867 7.746 1.00 94.00 262 ASP A N 1
ATOM 2107 C CA . ASP A 1 262 ? 12.483 17.806 8.010 1.00 94.00 262 ASP A CA 1
ATOM 2108 C C . ASP A 1 262 ? 12.147 16.541 7.209 1.00 94.00 262 ASP A C 1
ATOM 2110 O O . ASP A 1 262 ? 13.044 15.852 6.717 1.00 94.00 262 ASP A O 1
ATOM 2114 N N . ALA A 1 263 ? 10.857 16.247 7.031 1.00 95.19 263 ALA A N 1
ATOM 2115 C CA . ALA A 1 263 ? 10.375 15.090 6.285 1.00 95.19 263 ALA A CA 1
ATOM 2116 C C . ALA A 1 263 ? 10.685 15.168 4.781 1.00 95.19 263 ALA A C 1
ATOM 2118 O O . ALA A 1 263 ? 10.964 14.136 4.169 1.00 95.19 263 ALA A O 1
ATOM 2119 N N . GLU A 1 264 ? 10.685 16.366 4.183 1.00 94.31 264 GLU A N 1
ATOM 2120 C CA . GLU A 1 264 ? 11.005 16.566 2.761 1.00 94.31 264 GLU A CA 1
ATOM 2121 C C . GLU A 1 264 ? 12.472 16.279 2.419 1.00 94.31 264 GLU A C 1
ATOM 2123 O O . GLU A 1 264 ? 12.815 16.228 1.244 1.00 94.31 264 GLU A O 1
ATOM 2128 N N . ARG A 1 265 ? 13.346 16.057 3.412 1.00 93.62 265 ARG A N 1
ATOM 2129 C CA . ARG A 1 265 ? 14.752 15.695 3.172 1.00 93.62 265 ARG A CA 1
ATOM 2130 C C . ARG A 1 265 ? 14.879 14.331 2.499 1.00 93.62 265 ARG A C 1
ATOM 2132 O O . ARG A 1 265 ? 15.706 14.178 1.610 1.00 93.62 265 ARG A O 1
ATOM 2139 N N . SER A 1 266 ? 14.089 13.345 2.929 1.00 94.56 266 SER A N 1
ATOM 2140 C CA . SER A 1 266 ? 14.102 11.979 2.377 1.00 94.56 266 SER A CA 1
ATOM 2141 C C . SER A 1 266 ? 12.932 11.150 2.919 1.00 94.56 266 SER A C 1
ATOM 2143 O O . SER A 1 266 ? 12.470 11.392 4.039 1.00 94.56 266 SER A O 1
ATOM 2145 N N . PHE A 1 267 ? 12.586 10.055 2.239 1.00 94.62 267 PHE A N 1
ATOM 2146 C CA . PHE A 1 267 ? 11.650 9.054 2.763 1.00 94.62 267 PHE A CA 1
ATOM 2147 C C . PHE A 1 267 ? 12.027 8.507 4.146 1.00 94.62 267 PHE A C 1
ATOM 2149 O O . PHE A 1 267 ? 11.150 8.359 4.992 1.00 94.62 267 PHE A O 1
ATOM 2156 N N . MET A 1 268 ? 13.316 8.260 4.413 1.00 95.31 268 MET A N 1
ATOM 2157 C CA . MET A 1 268 ? 13.772 7.779 5.724 1.00 95.31 268 MET A CA 1
ATOM 2158 C C . MET A 1 268 ? 13.348 8.733 6.853 1.00 95.31 268 MET A C 1
ATOM 2160 O O . MET A 1 268 ? 12.777 8.297 7.852 1.00 95.31 268 MET A O 1
ATOM 2164 N N . HIS A 1 269 ? 13.582 10.038 6.680 1.00 96.25 269 HIS A N 1
ATOM 2165 C CA . HIS A 1 269 ? 13.164 11.063 7.642 1.00 96.25 269 HIS A CA 1
ATOM 2166 C C . HIS A 1 269 ? 11.643 11.065 7.825 1.00 96.25 269 HIS A C 1
ATOM 2168 O O . HIS A 1 269 ? 11.164 10.973 8.953 1.00 96.25 269 HIS A O 1
ATOM 2174 N N . ARG A 1 270 ? 10.885 11.083 6.722 1.00 96.69 270 ARG A N 1
ATOM 2175 C CA . ARG A 1 270 ? 9.417 11.066 6.753 1.00 96.69 270 ARG A CA 1
ATOM 2176 C C . ARG A 1 270 ? 8.859 9.846 7.493 1.00 96.69 270 ARG A C 1
ATOM 2178 O O . ARG A 1 270 ? 7.979 9.998 8.336 1.00 96.69 270 ARG A O 1
ATOM 2185 N N . TYR A 1 271 ? 9.386 8.649 7.236 1.00 96.31 271 TYR A N 1
ATOM 2186 C CA . TYR A 1 271 ? 8.942 7.420 7.902 1.00 96.31 271 TYR A CA 1
ATOM 2187 C C . TYR A 1 271 ? 9.318 7.374 9.386 1.00 96.31 271 TYR A C 1
ATOM 2189 O O . TYR A 1 271 ? 8.528 6.894 10.203 1.00 96.31 271 TYR A O 1
ATOM 2197 N N . ASN A 1 272 ? 10.486 7.902 9.758 1.00 96.69 272 ASN A N 1
ATOM 2198 C CA . ASN A 1 272 ? 10.887 8.010 11.159 1.00 96.69 272 ASN A CA 1
ATOM 2199 C C . ASN A 1 272 ? 9.995 8.992 11.931 1.00 96.69 272 ASN A C 1
ATOM 2201 O O . ASN A 1 272 ? 9.509 8.635 13.003 1.00 96.69 272 ASN A O 1
ATOM 2205 N N . ILE A 1 273 ? 9.712 10.166 11.356 1.00 97.12 273 ILE A N 1
ATOM 2206 C CA . ILE A 1 273 ? 8.780 11.149 11.929 1.00 97.12 273 ILE A CA 1
ATOM 2207 C C . ILE A 1 273 ? 7.388 10.527 12.072 1.00 97.12 273 ILE A C 1
ATOM 2209 O O . ILE A 1 273 ? 6.793 10.572 13.144 1.00 97.12 273 ILE A O 1
ATOM 2213 N N . ALA A 1 274 ? 6.878 9.866 11.031 1.00 96.38 274 ALA A N 1
ATOM 2214 C CA . ALA A 1 274 ? 5.581 9.199 11.102 1.00 96.38 274 ALA A CA 1
ATOM 2215 C C . ALA A 1 274 ? 5.533 8.104 12.178 1.00 96.38 274 ALA A C 1
ATOM 2217 O O . ALA A 1 274 ? 4.525 7.968 12.866 1.00 96.38 274 ALA A O 1
ATOM 2218 N N . SER A 1 275 ? 6.620 7.348 12.359 1.00 95.50 275 SER A N 1
ATOM 2219 C CA . SER A 1 275 ? 6.716 6.338 13.419 1.00 95.50 275 SER A CA 1
ATOM 2220 C C . SER A 1 275 ? 6.649 6.963 14.816 1.00 95.50 275 SER A C 1
ATOM 2222 O O . SER A 1 275 ? 5.998 6.412 15.703 1.00 95.50 275 SER A O 1
ATOM 2224 N N . GLU A 1 276 ? 7.294 8.115 15.017 1.00 93.88 276 GLU A N 1
ATOM 2225 C CA . GLU A 1 276 ? 7.218 8.882 16.264 1.00 93.88 276 GLU A CA 1
ATOM 2226 C C . GLU A 1 276 ? 5.788 9.383 16.523 1.00 93.88 276 GLU A C 1
ATOM 2228 O O . GLU A 1 276 ? 5.230 9.141 17.597 1.00 93.88 276 GLU A O 1
ATOM 2233 N N . LEU A 1 277 ? 5.165 10.011 15.520 1.00 93.56 277 LEU A N 1
ATOM 2234 C CA . LEU A 1 277 ? 3.804 10.543 15.618 1.00 93.56 277 LEU A CA 1
ATOM 2235 C C . LEU A 1 277 ? 2.770 9.441 15.882 1.00 93.56 277 LEU A C 1
ATOM 2237 O O . LEU A 1 277 ? 1.930 9.595 16.769 1.00 93.56 277 LEU A O 1
ATOM 2241 N N . LEU A 1 278 ? 2.874 8.296 15.196 1.00 91.44 278 LEU A N 1
ATOM 2242 C CA . LEU A 1 278 ? 2.036 7.117 15.448 1.00 91.44 278 LEU A CA 1
ATOM 2243 C C . LEU A 1 278 ? 2.201 6.592 16.878 1.00 91.44 278 LEU A C 1
ATOM 2245 O O . LEU A 1 278 ? 1.220 6.211 17.518 1.00 91.44 278 LEU A O 1
ATOM 2249 N N . GLY A 1 279 ? 3.432 6.595 17.398 1.00 86.94 279 GLY A N 1
ATOM 2250 C CA . GLY A 1 279 ? 3.715 6.223 18.781 1.00 86.94 279 GLY A CA 1
ATOM 2251 C C . GLY A 1 279 ? 2.986 7.109 19.794 1.00 86.94 279 GLY A C 1
ATOM 2252 O O . GLY A 1 279 ? 2.492 6.595 20.799 1.00 86.94 279 GLY A O 1
ATOM 2253 N N . ARG A 1 280 ? 2.869 8.411 19.504 1.00 83.88 280 ARG A N 1
ATOM 2254 C CA . ARG A 1 280 ? 2.172 9.395 20.348 1.00 83.88 280 ARG A CA 1
ATOM 2255 C C . ARG A 1 280 ? 0.651 9.284 20.225 1.00 83.88 280 ARG A C 1
ATOM 2257 O O . ARG A 1 280 ? -0.038 9.202 21.239 1.00 83.88 280 ARG A O 1
ATOM 2264 N N . CYS A 1 281 ? 0.115 9.205 19.007 1.00 81.12 281 CYS A N 1
ATOM 2265 C CA . CYS A 1 281 ? -1.332 9.290 18.793 1.00 81.12 281 CYS A CA 1
ATOM 2266 C C . CYS A 1 281 ? -2.095 7.972 18.909 1.00 81.12 281 CYS A C 1
ATOM 2268 O O . CYS A 1 281 ? -3.325 7.999 18.909 1.00 81.12 281 CYS A O 1
ATOM 2270 N N . ARG A 1 282 ? -1.417 6.821 19.048 1.00 72.56 282 ARG A N 1
ATOM 2271 C CA . ARG A 1 282 ? -2.083 5.507 19.180 1.00 72.56 282 ARG A CA 1
ATOM 2272 C C . ARG A 1 282 ? -3.139 5.452 20.293 1.00 72.56 282 ARG A C 1
ATOM 2274 O O . ARG A 1 282 ? -3.993 4.576 20.260 1.00 72.56 282 ARG A O 1
ATOM 2281 N N . TYR A 1 283 ? -3.095 6.350 21.279 1.00 69.06 283 TYR A N 1
ATOM 2282 C CA . TYR A 1 283 ? -4.060 6.407 22.386 1.00 69.06 283 TYR A CA 1
ATOM 2283 C C . TYR A 1 283 ? -5.018 7.610 22.322 1.00 69.06 283 TYR A C 1
ATOM 2285 O O . TYR A 1 283 ? -5.928 7.728 23.149 1.00 69.06 283 TYR A O 1
ATOM 2293 N N . GLU A 1 284 ? -4.836 8.501 21.347 1.00 67.12 284 GLU A N 1
ATOM 2294 C CA . GLU A 1 284 ? -5.565 9.771 21.244 1.00 67.12 284 GLU A CA 1
ATOM 2295 C C . GLU A 1 284 ? -6.859 9.658 20.416 1.00 67.12 284 GLU A C 1
ATOM 2297 O O . GLU A 1 284 ? -7.703 10.550 20.474 1.00 67.12 284 GLU A O 1
ATOM 2302 N N . GLY A 1 285 ? -7.087 8.521 19.748 1.00 65.56 285 GLY A N 1
ATOM 2303 C CA . GLY A 1 285 ? -8.284 8.225 18.948 1.00 65.56 285 GLY A CA 1
ATOM 2304 C C . GLY A 1 285 ? -7.975 8.058 17.458 1.00 65.56 285 GLY A C 1
ATOM 2305 O O . GLY A 1 285 ? -6.817 8.103 17.047 1.00 65.56 285 GLY A O 1
ATOM 2306 N N . GLU A 1 286 ? -9.011 7.864 16.639 1.00 77.31 286 GLU A N 1
ATOM 2307 C CA . GLU A 1 286 ? -8.875 7.627 15.191 1.00 77.31 286 GLU A CA 1
ATOM 2308 C C . GLU A 1 286 ? -8.337 8.839 14.411 1.00 77.31 286 GLU A C 1
ATOM 2310 O O . GLU A 1 286 ? -7.602 8.674 13.439 1.00 77.31 286 GLU A O 1
ATOM 2315 N N . LEU A 1 287 ? -8.625 10.065 14.866 1.00 82.50 287 LEU A N 1
ATOM 2316 C CA . LEU A 1 287 ? -8.274 11.300 14.150 1.00 82.50 287 LEU A CA 1
ATOM 2317 C C . LEU A 1 287 ? -6.762 11.468 13.932 1.00 82.50 287 LEU A C 1
ATOM 2319 O O . LEU A 1 287 ? -6.348 12.006 12.906 1.00 82.50 287 LEU A O 1
ATOM 2323 N N . GLY A 1 288 ? -5.931 10.967 14.851 1.00 85.69 288 GLY A N 1
ATOM 2324 C CA . GLY A 1 288 ? -4.477 10.959 14.672 1.00 85.69 288 GLY A CA 1
ATOM 2325 C C . GLY A 1 288 ? -4.036 10.051 13.519 1.00 85.69 288 GLY A C 1
ATOM 2326 O O . GLY A 1 288 ? -3.188 10.435 12.716 1.00 85.69 288 GLY A O 1
ATOM 2327 N N . LEU A 1 289 ? -4.662 8.876 13.378 1.00 88.69 289 LEU A N 1
ATOM 2328 C CA . LEU A 1 289 ? -4.412 7.968 12.254 1.00 88.69 289 LEU A CA 1
ATOM 2329 C C . LEU A 1 289 ? -4.914 8.564 10.937 1.00 88.69 289 LEU A C 1
ATOM 2331 O O . LEU A 1 289 ? -4.235 8.448 9.919 1.00 88.69 289 LEU A O 1
ATOM 2335 N N . VAL A 1 290 ? -6.059 9.252 10.957 1.00 89.81 290 VAL A N 1
ATOM 2336 C CA . VAL A 1 290 ? -6.587 9.971 9.788 1.00 89.81 290 VAL A CA 1
ATOM 2337 C C . VAL A 1 290 ? -5.614 11.059 9.326 1.00 89.81 290 VAL A C 1
ATOM 2339 O O . VAL A 1 290 ? -5.358 11.169 8.129 1.00 89.81 290 VAL A O 1
ATOM 2342 N N . ALA A 1 291 ? -5.010 11.820 10.242 1.00 91.94 291 ALA A N 1
ATOM 2343 C CA . ALA A 1 291 ? -4.013 12.829 9.886 1.00 91.94 291 ALA A CA 1
ATOM 2344 C C . ALA A 1 291 ? -2.775 12.211 9.205 1.00 91.94 291 ALA A C 1
ATOM 2346 O O . ALA A 1 291 ? -2.345 12.698 8.157 1.00 91.94 291 ALA A O 1
ATOM 2347 N N . ILE A 1 292 ? -2.254 11.095 9.735 1.00 94.00 292 ILE A N 1
ATOM 2348 C CA . ILE A 1 292 ? -1.152 10.344 9.105 1.00 94.00 292 ILE A CA 1
ATOM 2349 C C . ILE A 1 292 ? -1.561 9.807 7.730 1.00 94.00 292 ILE A C 1
ATOM 2351 O O . ILE A 1 292 ? -0.794 9.920 6.774 1.00 94.00 292 ILE A O 1
ATOM 2355 N N . LEU A 1 293 ? -2.775 9.262 7.602 1.00 93.50 293 LEU A N 1
ATOM 2356 C CA . LEU A 1 293 ? -3.310 8.784 6.329 1.00 93.50 293 LEU A CA 1
ATOM 2357 C C . LEU A 1 293 ? -3.339 9.900 5.285 1.00 93.50 293 LEU A C 1
ATOM 2359 O O . LEU A 1 293 ? -2.835 9.711 4.180 1.00 93.50 293 LEU A O 1
ATOM 2363 N N . VAL A 1 294 ? -3.908 11.057 5.623 1.00 94.56 294 VAL A N 1
ATOM 2364 C CA . VAL A 1 294 ? -3.991 12.211 4.718 1.00 94.56 294 VAL A CA 1
ATOM 2365 C C . VAL A 1 294 ? -2.592 12.668 4.307 1.00 94.56 294 VAL A C 1
ATOM 2367 O O . VAL A 1 294 ? -2.326 12.830 3.115 1.00 94.56 294 VAL A O 1
ATOM 2370 N N . TRP A 1 295 ? -1.675 12.796 5.267 1.00 96.06 295 TRP A N 1
ATOM 2371 C CA . TRP A 1 295 ? -0.287 13.170 5.003 1.00 96.06 295 TRP A CA 1
ATOM 2372 C C . TRP A 1 295 ? 0.403 12.203 4.031 1.00 96.06 295 TRP A C 1
ATOM 2374 O O . TRP A 1 295 ? 1.030 12.617 3.053 1.00 96.06 295 TRP A O 1
ATOM 2384 N N . PHE A 1 296 ? 0.225 10.899 4.240 1.00 95.75 296 PHE A N 1
ATOM 2385 C CA . PHE A 1 296 ? 0.795 9.870 3.376 1.00 95.75 296 PHE A CA 1
ATOM 2386 C C . PHE A 1 296 ? 0.108 9.778 2.016 1.00 95.75 296 PHE A C 1
ATOM 2388 O O . PHE A 1 296 ? 0.772 9.466 1.030 1.00 95.75 296 PHE A O 1
ATOM 2395 N N . ARG A 1 297 ? -1.184 10.107 1.911 1.00 94.88 297 ARG A N 1
ATOM 2396 C CA . ARG A 1 297 ? -1.850 10.234 0.607 1.00 94.88 297 ARG A CA 1
ATOM 2397 C C . ARG A 1 297 ? -1.252 11.377 -0.205 1.00 94.88 297 ARG A C 1
ATOM 2399 O O . ARG A 1 297 ? -0.963 11.179 -1.381 1.00 94.88 297 ARG A O 1
ATOM 2406 N N . PHE A 1 298 ? -1.013 12.540 0.403 1.00 95.38 298 PHE A N 1
ATOM 2407 C CA . PHE A 1 298 ? -0.343 13.649 -0.284 1.00 95.38 298 PHE A CA 1
ATOM 2408 C C . PHE A 1 298 ? 1.075 13.264 -0.740 1.00 95.38 298 PHE A C 1
ATOM 2410 O O . PHE A 1 298 ? 1.466 13.581 -1.865 1.00 95.38 298 PHE A O 1
ATOM 2417 N N . MET A 1 299 ? 1.815 12.517 0.085 1.00 94.00 299 MET A N 1
ATOM 2418 C CA . MET A 1 299 ? 3.112 11.941 -0.289 1.00 94.00 299 MET A CA 1
ATOM 2419 C C . MET A 1 299 ? 2.989 10.985 -1.490 1.00 94.00 299 MET A C 1
ATOM 2421 O O . MET A 1 299 ? 3.681 11.179 -2.488 1.00 94.00 299 MET A O 1
ATOM 2425 N N . ALA A 1 300 ? 2.094 9.995 -1.431 1.00 91.12 300 ALA A N 1
ATOM 2426 C CA . ALA A 1 300 ? 1.905 8.993 -2.483 1.00 91.12 300 ALA A CA 1
ATOM 2427 C C . ALA A 1 300 ? 1.423 9.604 -3.813 1.00 91.12 300 ALA A C 1
ATOM 2429 O O . ALA A 1 300 ? 1.835 9.166 -4.884 1.00 91.12 300 ALA A O 1
ATOM 2430 N N . CYS A 1 301 ? 0.612 10.665 -3.758 1.00 90.62 301 CYS A N 1
ATOM 2431 C CA . CYS A 1 301 ? 0.128 11.405 -4.928 1.00 90.62 301 CYS A CA 1
ATOM 2432 C C . CYS A 1 301 ? 1.123 12.458 -5.462 1.00 90.62 301 CYS A C 1
ATOM 2434 O O . CYS A 1 301 ? 0.726 13.310 -6.262 1.00 90.62 301 CYS A O 1
ATOM 2436 N N . ARG A 1 302 ? 2.392 12.442 -5.016 1.00 89.75 302 ARG A N 1
ATOM 2437 C CA . ARG A 1 302 ? 3.456 13.395 -5.405 1.00 89.75 302 ARG A CA 1
ATOM 2438 C C . ARG A 1 302 ? 3.105 14.872 -5.158 1.00 89.75 302 ARG A C 1
ATOM 2440 O O . ARG A 1 302 ? 3.599 15.754 -5.851 1.00 89.75 302 ARG A O 1
ATOM 2447 N N . GLN A 1 303 ? 2.249 15.147 -4.173 1.00 92.69 303 GLN A N 1
ATOM 2448 C CA . GLN A 1 303 ? 1.902 16.516 -3.766 1.00 92.69 303 GLN A CA 1
ATOM 2449 C C . GLN A 1 303 ? 2.890 17.080 -2.735 1.00 92.69 303 GLN A C 1
ATOM 2451 O O . GLN A 1 303 ? 2.960 18.289 -2.541 1.00 92.69 303 GLN A O 1
ATOM 2456 N N . LEU A 1 304 ? 3.662 16.205 -2.085 1.00 93.38 304 LEU A N 1
ATOM 2457 C CA . LEU A 1 304 ? 4.752 16.567 -1.180 1.00 93.38 304 LEU A CA 1
ATOM 2458 C C . LEU A 1 304 ? 6.095 16.235 -1.821 1.00 93.38 304 LEU A C 1
ATOM 2460 O O . LEU A 1 304 ? 6.219 15.255 -2.559 1.00 93.38 304 LEU A O 1
ATOM 2464 N N . LYS A 1 305 ? 7.119 17.027 -1.498 1.00 91.19 305 LYS A N 1
ATOM 2465 C CA . LYS A 1 305 ? 8.489 16.764 -1.943 1.00 91.19 305 LYS A CA 1
ATOM 2466 C C . LYS A 1 305 ? 9.043 15.529 -1.237 1.00 91.19 305 LYS A C 1
ATOM 2468 O O . LYS A 1 305 ? 8.962 15.402 -0.016 1.00 91.19 305 LYS A O 1
ATOM 2473 N N . TRP A 1 306 ? 9.605 14.606 -2.005 1.00 91.38 306 TRP A N 1
ATOM 2474 C CA . TRP A 1 306 ? 10.148 13.356 -1.464 1.00 91.38 306 TRP A CA 1
ATOM 2475 C C . TRP A 1 306 ? 11.577 13.491 -0.935 1.00 91.38 306 TRP A C 1
ATOM 2477 O O . TRP A 1 306 ? 11.949 12.778 -0.003 1.00 91.38 306 TRP A O 1
ATOM 2487 N N . TYR A 1 307 ? 12.362 14.386 -1.528 1.00 88.50 307 TYR A N 1
ATOM 2488 C CA . TYR A 1 307 ? 13.753 14.643 -1.176 1.00 88.50 307 TYR A CA 1
ATOM 2489 C C . TYR A 1 307 ? 14.120 16.092 -1.484 1.00 88.50 307 TYR A C 1
ATOM 2491 O O . TYR A 1 307 ? 13.537 16.729 -2.369 1.00 88.50 307 TYR A O 1
ATOM 2499 N N . LYS A 1 308 ? 15.087 16.597 -0.719 1.00 86.81 308 LYS A N 1
ATOM 2500 C CA . LYS A 1 308 ? 15.639 17.940 -0.856 1.00 86.81 308 LYS A CA 1
ATOM 2501 C C . LYS A 1 308 ? 17.036 17.976 -0.254 1.00 86.81 308 LYS A C 1
ATOM 2503 O O . LYS A 1 308 ? 17.178 18.010 0.970 1.00 86.81 308 LYS A O 1
ATOM 2508 N N . ASN A 1 309 ? 18.053 18.036 -1.112 1.00 82.31 309 ASN A N 1
ATOM 2509 C CA . ASN A 1 309 ? 19.452 18.265 -0.732 1.00 82.31 309 ASN A CA 1
ATOM 2510 C C . ASN A 1 309 ? 19.965 17.285 0.340 1.00 82.31 309 ASN A C 1
ATOM 2512 O O . ASN A 1 309 ? 20.707 17.676 1.245 1.00 82.31 309 ASN A O 1
ATOM 2516 N N . TYR A 1 310 ? 19.551 16.019 0.277 1.00 88.88 310 TYR A N 1
ATOM 2517 C CA . TYR A 1 310 ? 19.994 15.003 1.226 1.00 88.88 310 TYR A CA 1
ATOM 2518 C C . TYR A 1 310 ? 20.125 13.643 0.543 1.00 88.88 310 TYR A C 1
ATOM 2520 O O . TYR A 1 310 ? 19.228 13.216 -0.182 1.00 88.88 310 TYR A O 1
ATOM 2528 N N . ASN A 1 311 ? 21.248 12.969 0.789 1.00 90.81 311 ASN A N 1
ATOM 2529 C CA . ASN A 1 311 ? 21.564 11.678 0.187 1.00 90.81 311 ASN A CA 1
ATOM 2530 C C . ASN A 1 311 ? 21.364 10.586 1.237 1.00 90.81 311 ASN A C 1
ATOM 2532 O O . ASN A 1 311 ? 21.962 10.659 2.310 1.00 90.81 311 ASN A O 1
ATOM 2536 N N . VAL A 1 312 ? 20.553 9.579 0.918 1.00 91.31 312 VAL A N 1
ATOM 2537 C CA . VAL A 1 312 ? 20.252 8.446 1.798 1.00 91.31 312 VAL A CA 1
ATOM 2538 C C . VAL A 1 312 ? 20.393 7.154 1.028 1.00 91.31 312 VAL A C 1
ATOM 2540 O O . VAL A 1 312 ? 19.793 6.975 -0.030 1.00 91.31 312 VAL A O 1
ATOM 2543 N N . GLN A 1 313 ? 21.140 6.208 1.590 1.00 90.56 313 GLN A N 1
ATOM 2544 C CA . GLN A 1 313 ? 21.286 4.917 0.942 1.00 90.56 313 GLN A CA 1
ATOM 2545 C C . GLN A 1 313 ? 19.954 4.144 0.960 1.00 90.56 313 GLN A C 1
ATOM 2547 O O . GLN A 1 313 ? 19.239 4.165 1.969 1.00 90.56 313 GLN A O 1
ATOM 2552 N N . PRO A 1 314 ? 19.640 3.369 -0.094 1.00 91.06 314 PRO A N 1
ATOM 2553 C CA . PRO A 1 314 ? 18.427 2.549 -0.149 1.00 91.06 314 PRO A CA 1
ATOM 2554 C C . PRO A 1 314 ? 18.214 1.634 1.070 1.00 91.06 314 PRO A C 1
ATOM 2556 O O . PRO A 1 314 ? 17.081 1.403 1.495 1.00 91.06 314 PRO A O 1
ATOM 2559 N N . ARG A 1 315 ? 19.301 1.149 1.689 1.00 91.38 315 ARG A N 1
ATOM 2560 C CA . ARG A 1 315 ? 19.261 0.351 2.926 1.00 91.38 315 ARG A CA 1
ATOM 2561 C C . ARG A 1 315 ? 18.625 1.106 4.098 1.00 91.38 315 ARG A C 1
ATOM 2563 O O . ARG A 1 315 ? 17.819 0.525 4.819 1.00 91.38 315 ARG A O 1
ATOM 2570 N N . GLU A 1 316 ? 18.954 2.381 4.279 1.00 92.19 316 GLU A N 1
ATOM 2571 C CA . GLU A 1 316 ? 18.427 3.207 5.374 1.00 92.19 316 GLU A CA 1
ATOM 2572 C C . GLU A 1 316 ? 16.942 3.531 5.163 1.00 92.19 316 GLU A C 1
ATOM 2574 O O . GLU A 1 316 ? 16.146 3.438 6.099 1.00 92.19 316 GLU A O 1
ATOM 2579 N N . ILE A 1 317 ? 16.544 3.825 3.917 1.00 92.50 317 ILE A N 1
ATOM 2580 C CA . ILE A 1 317 ? 15.133 4.019 3.546 1.00 92.50 317 ILE A CA 1
ATOM 2581 C C . ILE A 1 317 ? 14.341 2.736 3.820 1.00 92.50 317 ILE A C 1
ATOM 2583 O O . ILE A 1 317 ? 13.309 2.783 4.488 1.00 92.50 317 ILE A O 1
ATOM 2587 N N . SER A 1 318 ? 14.851 1.591 3.356 1.00 92.00 318 SER A N 1
ATOM 2588 C CA . SER A 1 318 ? 14.238 0.275 3.564 1.00 92.00 318 SER A CA 1
ATOM 2589 C C . SER A 1 318 ? 14.056 -0.046 5.049 1.00 92.00 318 SER A C 1
ATOM 2591 O O . SER A 1 318 ? 12.984 -0.499 5.442 1.00 92.00 318 SER A O 1
ATOM 2593 N N . ALA A 1 319 ? 15.061 0.232 5.886 1.00 92.00 319 ALA A N 1
ATOM 2594 C CA . ALA A 1 319 ? 14.999 -0.015 7.327 1.00 92.00 319 ALA A CA 1
ATOM 2595 C C . ALA A 1 319 ? 13.971 0.880 8.043 1.00 92.00 319 ALA A C 1
ATOM 2597 O O . ALA A 1 319 ? 13.203 0.398 8.877 1.00 92.00 319 ALA A O 1
ATOM 2598 N N . ALA A 1 320 ? 13.913 2.174 7.706 1.00 94.00 320 ALA A N 1
ATOM 2599 C CA . ALA A 1 320 ? 12.915 3.088 8.269 1.00 94.00 320 ALA A CA 1
ATOM 2600 C C . ALA A 1 320 ? 11.485 2.694 7.861 1.00 94.00 320 ALA A C 1
ATOM 2602 O O . ALA A 1 320 ? 10.562 2.737 8.677 1.00 94.00 320 ALA A O 1
ATOM 2603 N N . GLN A 1 321 ? 11.312 2.265 6.610 1.00 92.62 321 GLN A N 1
ATOM 2604 C CA . GLN A 1 321 ? 10.037 1.792 6.084 1.00 92.62 321 GLN A CA 1
ATOM 2605 C C . GLN A 1 321 ? 9.584 0.489 6.761 1.00 92.62 321 GLN A C 1
ATOM 2607 O O . GLN A 1 321 ? 8.418 0.361 7.131 1.00 92.62 321 GLN A O 1
ATOM 2612 N N . ASP A 1 322 ? 10.510 -0.445 6.984 1.00 91.25 322 ASP A N 1
ATOM 2613 C CA . ASP A 1 322 ? 10.247 -1.718 7.658 1.00 91.25 322 ASP A CA 1
ATOM 2614 C C . ASP A 1 322 ? 9.817 -1.516 9.123 1.00 91.25 322 ASP A C 1
ATOM 2616 O O . ASP A 1 322 ? 8.796 -2.055 9.555 1.00 91.25 322 ASP A O 1
ATOM 2620 N N . LYS A 1 323 ? 10.511 -0.628 9.853 1.00 92.81 323 LYS A N 1
ATOM 2621 C CA . LYS A 1 323 ? 10.149 -0.220 11.221 1.00 92.81 323 LYS A CA 1
ATOM 2622 C C . LYS A 1 323 ? 8.733 0.359 11.295 1.00 92.81 323 LYS A C 1
ATOM 2624 O O . LYS A 1 323 ? 7.964 0.018 12.196 1.00 92.81 323 LYS A O 1
ATOM 2629 N N . LEU A 1 324 ? 8.387 1.236 10.354 1.00 94.81 324 LEU A N 1
ATOM 2630 C CA . LEU A 1 324 ? 7.055 1.829 10.262 1.00 94.81 324 LEU A CA 1
ATOM 2631 C C . LEU A 1 324 ? 5.991 0.767 9.948 1.00 94.81 324 LEU A C 1
ATOM 2633 O O . LEU A 1 324 ? 4.933 0.742 10.579 1.00 94.81 324 LEU A O 1
ATOM 2637 N N . ALA A 1 325 ? 6.275 -0.143 9.014 1.00 92.69 325 ALA A N 1
ATOM 2638 C CA . ALA A 1 325 ? 5.378 -1.237 8.673 1.00 92.69 325 ALA A CA 1
ATOM 2639 C C . ALA A 1 325 ? 5.120 -2.162 9.876 1.00 92.69 325 ALA A C 1
ATOM 2641 O O . ALA A 1 325 ? 3.964 -2.518 10.130 1.00 92.69 325 ALA A O 1
ATOM 2642 N N . ASP A 1 326 ? 6.147 -2.512 10.649 1.00 91.94 326 ASP A N 1
ATOM 2643 C CA . ASP A 1 326 ? 6.001 -3.326 11.861 1.00 91.94 326 ASP A CA 1
ATOM 2644 C C . ASP A 1 326 ? 5.169 -2.614 12.937 1.00 91.94 326 ASP A C 1
ATOM 2646 O O . ASP A 1 326 ? 4.268 -3.223 13.523 1.00 91.94 326 ASP A O 1
ATOM 2650 N N . LEU A 1 327 ? 5.382 -1.309 13.143 1.00 92.94 327 LEU A N 1
ATOM 2651 C CA . LEU A 1 327 ? 4.562 -0.510 14.059 1.00 92.94 327 LEU A CA 1
ATOM 2652 C C . LEU A 1 327 ? 3.084 -0.510 13.641 1.00 92.94 327 LEU A C 1
ATOM 2654 O O . LEU A 1 327 ? 2.205 -0.716 14.478 1.00 92.94 327 LEU A O 1
ATOM 2658 N N . LEU A 1 328 ? 2.800 -0.346 12.348 1.00 93.00 328 LEU A N 1
ATOM 2659 C CA . LEU A 1 328 ? 1.440 -0.412 11.813 1.00 93.00 328 LEU A CA 1
ATOM 2660 C C . LEU A 1 328 ? 0.815 -1.804 12.023 1.00 93.00 328 LEU A C 1
ATOM 2662 O O . LEU A 1 328 ? -0.328 -1.894 12.462 1.00 93.00 328 LEU A O 1
ATOM 2666 N N . ALA A 1 329 ? 1.554 -2.898 11.788 1.00 91.69 329 ALA A N 1
ATOM 2667 C CA . ALA A 1 329 ? 1.059 -4.258 12.068 1.00 91.69 329 ALA A CA 1
ATOM 2668 C C . ALA A 1 329 ? 0.731 -4.472 13.552 1.00 91.69 329 ALA A C 1
ATOM 2670 O O . ALA A 1 329 ? -0.254 -5.137 13.891 1.00 91.69 329 ALA A O 1
ATOM 2671 N N . LYS A 1 330 ? 1.544 -3.895 14.440 1.00 90.50 330 LYS A N 1
ATOM 2672 C CA . LYS A 1 330 ? 1.307 -3.940 15.881 1.00 90.50 330 LYS A CA 1
ATOM 2673 C C . LYS A 1 330 ? 0.015 -3.210 16.252 1.00 90.50 330 LYS A C 1
ATOM 2675 O O . LYS A 1 330 ? -0.835 -3.802 16.910 1.00 90.50 330 LYS A O 1
ATOM 2680 N N . ILE A 1 331 ? -0.177 -1.980 15.764 1.00 89.69 331 ILE A N 1
ATOM 2681 C CA . ILE A 1 331 ? -1.407 -1.205 16.007 1.00 89.69 331 ILE A CA 1
ATOM 2682 C C . ILE A 1 331 ? -2.636 -1.944 15.457 1.00 89.69 331 ILE A C 1
ATOM 2684 O O . ILE A 1 331 ? -3.641 -2.049 16.153 1.00 89.69 331 ILE A O 1
ATOM 2688 N N . TYR A 1 332 ? -2.540 -2.530 14.259 1.00 89.19 332 TYR A N 1
ATOM 2689 C CA . TYR A 1 332 ? -3.615 -3.330 13.656 1.00 89.19 332 TYR A CA 1
ATOM 2690 C C . TYR A 1 332 ? -4.075 -4.493 14.555 1.00 89.19 332 TYR A C 1
ATOM 2692 O O . TYR A 1 332 ? -5.269 -4.793 14.657 1.00 89.19 332 TYR A O 1
ATOM 2700 N N . SER A 1 333 ? -3.117 -5.157 15.206 1.00 87.06 333 SER A N 1
ATOM 2701 C CA . SER A 1 333 ? -3.382 -6.298 16.087 1.00 87.06 333 SER A CA 1
ATOM 2702 C C . SER A 1 333 ? -3.966 -5.859 17.432 1.00 87.06 333 SER A C 1
ATOM 2704 O O . SER A 1 333 ? -4.871 -6.508 17.947 1.00 87.06 333 SER A O 1
ATOM 2706 N N . GLU A 1 334 ? -3.467 -4.753 17.989 1.00 86.12 334 GLU A N 1
ATOM 2707 C CA . GLU A 1 334 ? -3.864 -4.236 19.304 1.00 86.12 334 GLU A CA 1
ATOM 2708 C C . GLU A 1 334 ? -5.194 -3.462 19.287 1.00 86.12 334 GLU A C 1
ATOM 2710 O O . GLU A 1 334 ? -5.867 -3.392 20.314 1.00 86.12 334 GLU A O 1
ATOM 2715 N N . GLN A 1 335 ? -5.573 -2.855 18.156 1.00 84.75 335 GLN A N 1
ATOM 2716 C CA . GLN A 1 335 ? -6.687 -1.901 18.073 1.00 84.75 335 GLN A CA 1
ATOM 2717 C C . GLN A 1 335 ? -7.653 -2.248 16.927 1.00 84.75 335 GLN A C 1
ATOM 2719 O O . GLN A 1 335 ? -7.554 -1.671 15.840 1.00 84.75 335 GLN A O 1
ATOM 2724 N N . PRO A 1 336 ? -8.623 -3.160 17.151 1.00 81.00 336 PRO A N 1
ATOM 2725 C CA . PRO A 1 336 ? -9.554 -3.608 16.115 1.00 81.00 336 PRO A CA 1
ATOM 2726 C C . PRO A 1 336 ? -10.348 -2.485 15.435 1.00 81.00 336 PRO A C 1
ATOM 2728 O O . PRO A 1 336 ? -10.562 -2.548 14.229 1.00 81.00 336 PRO A O 1
ATOM 2731 N N . SER A 1 337 ? -10.719 -1.435 16.176 1.00 78.38 337 SER A N 1
ATOM 2732 C CA . SER A 1 337 ? -11.441 -0.267 15.646 1.00 78.38 337 SER A CA 1
ATOM 2733 C C . SER A 1 337 ? -10.638 0.538 14.620 1.00 78.38 337 SER A C 1
ATOM 2735 O O . SER A 1 337 ? -11.215 1.258 13.818 1.00 78.38 337 SER A O 1
ATOM 2737 N N . ASN A 1 338 ? -9.309 0.408 14.618 1.00 83.81 338 ASN A N 1
ATOM 2738 C CA . ASN A 1 338 ? -8.414 1.219 13.794 1.00 83.81 338 ASN A CA 1
ATOM 2739 C C . ASN A 1 338 ? -7.887 0.481 12.552 1.00 83.81 338 ASN A C 1
ATOM 2741 O O . ASN A 1 338 ? -7.111 1.043 11.777 1.00 83.81 338 ASN A O 1
ATOM 2745 N N . ARG A 1 339 ? -8.277 -0.784 12.359 1.00 86.12 339 ARG A N 1
ATOM 2746 C CA . ARG A 1 339 ? -7.691 -1.701 11.368 1.00 86.12 339 ARG A CA 1
ATOM 2747 C C . ARG A 1 339 ? -7.698 -1.168 9.943 1.00 86.12 339 ARG A C 1
ATOM 2749 O O . ARG A 1 339 ? -6.683 -1.259 9.257 1.00 86.12 339 ARG A O 1
ATOM 2756 N N . GLU A 1 340 ? -8.795 -0.564 9.519 1.00 84.56 340 GLU A N 1
ATOM 2757 C CA . GLU A 1 340 ? -8.908 -0.038 8.160 1.00 84.56 340 GLU A CA 1
ATOM 2758 C C . GLU A 1 340 ? -8.091 1.232 7.943 1.00 84.56 340 GLU A C 1
ATOM 2760 O O . GLU A 1 340 ? -7.437 1.355 6.912 1.00 84.56 340 GLU A O 1
ATOM 2765 N N . TYR A 1 341 ? -8.019 2.144 8.920 1.00 87.75 341 TYR A N 1
ATOM 2766 C CA . TYR A 1 341 ? -7.097 3.282 8.827 1.00 87.75 341 TYR A CA 1
ATOM 2767 C C . TYR A 1 341 ? -5.660 2.791 8.652 1.00 87.75 341 TYR A C 1
ATOM 2769 O O . TYR A 1 341 ? -4.920 3.307 7.818 1.00 87.75 341 TYR A O 1
ATOM 2777 N N . ILE A 1 342 ? -5.283 1.733 9.373 1.00 90.81 342 ILE A N 1
ATOM 2778 C CA . ILE A 1 342 ? -3.972 1.104 9.227 1.00 90.81 342 ILE A CA 1
ATOM 2779 C C . ILE A 1 342 ? -3.794 0.458 7.845 1.00 90.81 342 ILE A C 1
ATOM 2781 O O . ILE A 1 342 ? -2.734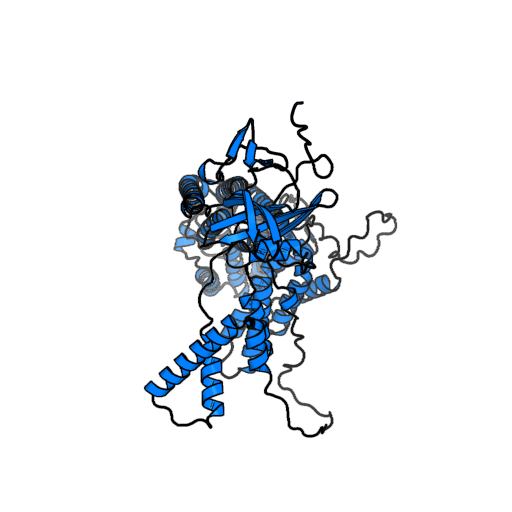 0.641 7.240 1.00 90.81 342 ILE A O 1
ATOM 2785 N N . ARG A 1 343 ? -4.802 -0.251 7.312 1.00 90.00 343 ARG A N 1
ATOM 2786 C CA . ARG A 1 343 ? -4.781 -0.779 5.931 1.00 90.00 343 ARG A CA 1
ATOM 2787 C C . ARG A 1 343 ? -4.579 0.349 4.918 1.00 90.00 343 ARG A C 1
ATOM 2789 O O . ARG A 1 343 ? -3.696 0.259 4.065 1.00 90.00 343 ARG A O 1
ATOM 2796 N N . LEU A 1 344 ? -5.319 1.446 5.051 1.00 89.44 344 LEU A N 1
ATOM 2797 C CA . LEU A 1 344 ? -5.234 2.601 4.159 1.00 89.44 344 LEU A CA 1
ATOM 2798 C C . LEU A 1 344 ? -3.874 3.309 4.246 1.00 89.44 344 LEU A C 1
ATOM 2800 O O . LEU A 1 344 ? -3.296 3.625 3.205 1.00 89.44 344 LEU A O 1
ATOM 2804 N N . ILE A 1 345 ? -3.318 3.510 5.445 1.00 92.62 345 ILE A N 1
ATOM 2805 C CA . ILE A 1 345 ? -1.971 4.085 5.620 1.00 92.62 345 ILE A CA 1
ATOM 2806 C C . ILE A 1 345 ? -0.932 3.184 4.949 1.00 92.62 345 ILE A C 1
ATOM 2808 O O . ILE A 1 345 ? -0.100 3.663 4.180 1.00 92.62 345 ILE A O 1
ATOM 2812 N N . ARG A 1 346 ? -1.011 1.867 5.178 1.00 91.31 346 ARG A N 1
ATOM 2813 C CA . ARG A 1 346 ? -0.113 0.879 4.562 1.00 91.31 346 ARG A CA 1
ATOM 2814 C C . ARG A 1 346 ? -0.208 0.848 3.041 1.00 91.31 346 ARG A C 1
ATOM 2816 O O . ARG A 1 346 ? 0.801 0.599 2.401 1.00 91.31 346 ARG A O 1
ATOM 2823 N N . SER A 1 347 ? -1.366 1.145 2.449 1.00 90.12 347 SER A N 1
ATOM 2824 C CA . SER A 1 347 ? -1.486 1.250 0.986 1.00 90.12 347 SER A CA 1
ATOM 2825 C C . SER A 1 347 ? -0.622 2.368 0.379 1.00 90.12 347 SER A C 1
ATOM 2827 O O . SER A 1 347 ? -0.336 2.337 -0.814 1.00 90.12 347 SER A O 1
ATOM 2829 N N . CYS A 1 348 ? -0.183 3.335 1.194 1.00 90.88 348 CYS A N 1
ATOM 2830 C CA . CYS A 1 348 ? 0.658 4.457 0.773 1.00 90.88 348 CYS A CA 1
ATOM 2831 C C . CYS A 1 348 ? 2.156 4.226 1.034 1.00 90.88 348 CYS A C 1
ATOM 2833 O O . CYS A 1 348 ? 2.964 5.089 0.702 1.00 90.88 348 CYS A O 1
ATOM 2835 N N . VAL A 1 349 ? 2.537 3.100 1.649 1.00 89.12 349 VAL A N 1
ATOM 2836 C CA . VAL A 1 349 ? 3.919 2.808 2.051 1.00 89.12 349 VAL A CA 1
ATOM 2837 C C . VAL A 1 349 ? 4.330 1.446 1.505 1.00 89.12 349 VAL A C 1
ATOM 2839 O O . VAL A 1 349 ? 3.561 0.487 1.533 1.00 89.12 349 VAL A O 1
ATOM 2842 N N . GLY A 1 350 ? 5.560 1.337 1.006 1.00 86.31 350 GLY A N 1
ATOM 2843 C CA . GLY A 1 350 ? 6.106 0.040 0.621 1.00 86.31 350 GLY A CA 1
ATOM 2844 C C . GLY A 1 350 ? 6.313 -0.888 1.828 1.00 86.31 350 GLY A C 1
ATOM 2845 O O . GLY A 1 350 ? 6.178 -0.499 2.987 1.00 86.31 350 GLY A O 1
ATOM 2846 N N . ARG A 1 351 ? 6.736 -2.125 1.571 1.00 83.81 351 ARG A N 1
ATOM 2847 C CA . ARG A 1 351 ? 6.952 -3.130 2.629 1.00 83.81 351 ARG A CA 1
ATOM 2848 C C . ARG A 1 351 ? 8.158 -2.841 3.505 1.00 83.81 351 ARG A C 1
ATOM 2850 O O . ARG A 1 351 ? 8.122 -3.090 4.705 1.00 83.81 351 ARG A O 1
ATOM 2857 N N . GLY A 1 352 ? 9.201 -2.307 2.876 1.00 82.44 352 GLY A N 1
ATOM 2858 C CA . GLY A 1 352 ? 10.543 -2.324 3.429 1.00 82.44 352 GLY A CA 1
ATOM 2859 C C . GLY A 1 352 ? 11.127 -3.726 3.289 1.00 82.44 352 GLY A C 1
ATOM 2860 O O . GLY A 1 352 ? 10.503 -4.637 2.743 1.00 82.44 352 GLY A O 1
ATOM 2861 N N . GLY A 1 353 ? 12.349 -3.894 3.759 1.00 70.94 353 GLY A N 1
ATOM 2862 C CA . GLY A 1 353 ? 13.042 -5.169 3.715 1.00 70.94 353 GLY A CA 1
ATOM 2863 C C . GLY A 1 353 ? 13.975 -5.300 4.902 1.00 70.94 353 GLY A C 1
ATOM 2864 O O . GLY A 1 353 ? 14.753 -4.386 5.184 1.00 70.94 353 GLY A O 1
ATOM 2865 N N . GLN A 1 354 ? 13.899 -6.450 5.567 1.00 61.12 354 GLN A N 1
ATOM 2866 C CA . GLN A 1 354 ? 14.877 -6.888 6.557 1.00 61.12 354 GLN A CA 1
ATOM 2867 C C . GLN A 1 354 ? 16.218 -7.194 5.865 1.00 61.12 354 GLN A C 1
ATOM 2869 O O . GLN A 1 354 ? 16.248 -7.705 4.742 1.00 61.12 354 GLN A O 1
ATOM 2874 N N . GLY A 1 355 ? 17.332 -6.884 6.532 1.00 67.62 355 GLY A N 1
ATOM 2875 C CA . GLY A 1 355 ? 18.682 -7.152 6.025 1.00 67.62 355 GLY A CA 1
ATOM 2876 C C . GLY A 1 355 ? 19.069 -6.309 4.802 1.00 67.62 355 GLY A C 1
ATOM 2877 O O . GLY A 1 355 ? 18.943 -5.084 4.812 1.00 67.62 355 GLY A O 1
ATOM 2878 N N . ASP A 1 356 ? 19.555 -6.976 3.753 1.00 69.81 356 ASP A N 1
ATOM 2879 C CA . ASP A 1 356 ? 20.148 -6.343 2.566 1.00 69.81 356 ASP A CA 1
ATOM 2880 C C . ASP A 1 356 ? 19.127 -5.987 1.472 1.00 69.81 356 ASP A C 1
ATOM 2882 O O . ASP A 1 356 ? 19.520 -5.538 0.403 1.00 69.81 356 ASP A O 1
ATOM 2886 N N . GLY A 1 357 ? 17.814 -6.126 1.707 1.00 74.94 357 GLY A N 1
ATOM 2887 C CA . GLY A 1 357 ? 16.779 -5.864 0.691 1.00 74.94 357 GLY A CA 1
ATOM 2888 C C . GLY A 1 357 ? 16.888 -4.483 0.027 1.00 74.94 357 GLY A C 1
ATOM 2889 O O . GLY A 1 357 ? 16.851 -4.383 -1.196 1.00 74.94 357 GLY A O 1
ATOM 2890 N N . GLY A 1 358 ? 17.119 -3.429 0.817 1.00 84.00 358 GLY A N 1
ATOM 2891 C CA . GLY A 1 358 ? 17.415 -2.098 0.279 1.00 84.00 358 GLY A CA 1
ATOM 2892 C C . GLY A 1 358 ? 18.782 -2.027 -0.411 1.00 84.00 358 GLY A C 1
ATOM 2893 O O . GLY A 1 358 ? 18.900 -1.422 -1.467 1.00 84.00 358 GLY A O 1
ATOM 2894 N N . GLN A 1 359 ? 19.810 -2.691 0.124 1.00 86.94 359 GLN A N 1
ATOM 2895 C CA . GLN A 1 359 ? 21.149 -2.715 -0.480 1.00 86.94 359 GLN A CA 1
ATOM 2896 C C . GLN A 1 359 ? 21.153 -3.389 -1.864 1.00 86.94 359 GLN A C 1
ATOM 2898 O O . GLN A 1 359 ? 21.838 -2.916 -2.769 1.00 86.94 359 GLN A O 1
ATOM 2903 N N . ARG A 1 360 ? 20.318 -4.415 -2.075 1.00 87.94 360 ARG A N 1
ATOM 2904 C CA . ARG A 1 360 ? 20.160 -5.089 -3.374 1.00 87.94 360 ARG A CA 1
ATOM 2905 C C . ARG A 1 360 ? 19.746 -4.144 -4.495 1.00 87.94 360 ARG A C 1
ATOM 2907 O O . ARG A 1 360 ? 20.171 -4.355 -5.623 1.00 87.94 360 ARG A O 1
ATOM 2914 N N . ILE A 1 361 ? 18.982 -3.091 -4.193 1.00 91.12 361 ILE A N 1
ATOM 2915 C CA . ILE A 1 361 ? 18.637 -2.052 -5.175 1.00 91.12 361 ILE A CA 1
ATOM 2916 C C . ILE A 1 361 ? 19.919 -1.454 -5.770 1.00 91.12 361 ILE A C 1
ATOM 2918 O O . ILE A 1 361 ? 20.063 -1.325 -6.980 1.00 91.12 361 ILE A O 1
ATOM 2922 N N . ARG A 1 362 ? 20.894 -1.136 -4.919 1.00 89.19 362 ARG A N 1
ATOM 2923 C CA . ARG A 1 362 ? 22.167 -0.552 -5.345 1.00 89.19 362 ARG A CA 1
ATOM 2924 C C . ARG A 1 362 ? 23.091 -1.571 -6.018 1.00 89.19 362 ARG A C 1
ATOM 2926 O O . ARG A 1 362 ? 23.779 -1.221 -6.972 1.00 89.19 362 ARG A O 1
ATOM 2933 N N . ASP A 1 363 ? 23.129 -2.804 -5.528 1.00 89.62 363 ASP A N 1
ATOM 2934 C CA . ASP A 1 363 ? 24.075 -3.805 -6.032 1.00 89.62 363 ASP A CA 1
ATOM 2935 C C . ASP A 1 363 ? 23.621 -4.408 -7.372 1.00 89.62 363 ASP A C 1
ATOM 2937 O O . ASP A 1 363 ? 24.433 -4.611 -8.275 1.00 89.62 363 ASP A O 1
ATOM 2941 N N . GLU A 1 364 ? 22.322 -4.658 -7.550 1.00 91.88 364 GLU A N 1
ATOM 2942 C CA . GLU A 1 364 ? 21.798 -5.293 -8.765 1.00 91.88 364 GLU A CA 1
ATOM 2943 C C . GLU A 1 364 ? 21.828 -4.373 -9.983 1.00 91.88 364 GLU A C 1
ATOM 2945 O O . GLU A 1 364 ? 22.096 -4.851 -11.084 1.00 91.88 364 GLU A O 1
ATOM 2950 N N . ILE A 1 365 ? 21.639 -3.059 -9.813 1.00 93.69 365 ILE A N 1
ATOM 2951 C CA . ILE A 1 365 ? 21.775 -2.118 -10.935 1.00 93.69 365 ILE A CA 1
ATOM 2952 C C . ILE A 1 365 ? 23.212 -2.093 -11.481 1.00 93.69 365 ILE A C 1
ATOM 2954 O O . ILE A 1 365 ? 23.409 -2.033 -12.695 1.00 93.69 365 ILE A O 1
ATOM 2958 N N . LEU A 1 366 ? 24.220 -2.236 -10.611 1.00 93.06 366 LEU A N 1
ATOM 2959 C CA . LEU A 1 366 ? 25.621 -2.373 -11.022 1.00 93.06 366 LEU A CA 1
ATOM 2960 C C . LEU A 1 366 ? 25.866 -3.693 -11.765 1.00 93.06 366 LEU A C 1
ATOM 2962 O O . LEU A 1 366 ? 26.615 -3.726 -12.743 1.00 93.06 366 LEU A O 1
ATOM 2966 N N . LEU A 1 367 ? 25.223 -4.782 -11.328 1.00 91.88 367 LEU A N 1
ATOM 2967 C CA . LEU A 1 367 ? 25.290 -6.068 -12.022 1.00 91.88 367 LEU A CA 1
ATOM 2968 C C . LEU A 1 367 ? 24.638 -6.002 -13.407 1.00 91.88 367 LEU A C 1
ATOM 2970 O O . LEU A 1 367 ? 25.227 -6.525 -14.348 1.00 91.88 367 LEU A O 1
ATOM 2974 N N . ILE A 1 368 ? 23.493 -5.327 -13.556 1.00 93.88 368 ILE A N 1
ATOM 2975 C CA . ILE A 1 368 ? 22.844 -5.114 -14.861 1.00 93.88 368 ILE A CA 1
ATOM 2976 C C . ILE A 1 368 ? 23.795 -4.385 -15.811 1.00 93.88 368 ILE A C 1
ATOM 2978 O O . ILE A 1 368 ? 24.030 -4.868 -16.919 1.00 93.88 368 ILE A O 1
ATOM 2982 N N . GLN A 1 369 ? 24.366 -3.258 -15.367 1.00 94.12 369 GLN A N 1
ATOM 2983 C CA . GLN A 1 369 ? 25.298 -2.464 -16.171 1.00 94.12 369 GLN A CA 1
ATOM 2984 C C . GLN A 1 369 ? 26.512 -3.281 -16.615 1.00 94.12 369 GLN A C 1
ATOM 2986 O O . GLN A 1 369 ? 26.915 -3.202 -17.770 1.00 94.12 369 GLN A O 1
ATOM 2991 N N . ARG A 1 370 ? 27.079 -4.083 -15.706 1.00 93.19 370 ARG A N 1
ATOM 2992 C CA . ARG A 1 370 ? 28.250 -4.917 -15.991 1.00 93.19 370 ARG A CA 1
ATOM 2993 C C . ARG A 1 370 ? 27.927 -6.084 -16.922 1.00 93.19 370 ARG A C 1
ATOM 2995 O O . ARG A 1 370 ? 28.687 -6.349 -17.842 1.00 93.19 370 ARG A O 1
ATOM 3002 N N . ASN A 1 371 ? 26.843 -6.813 -16.661 1.00 92.31 371 ASN A N 1
ATOM 3003 C CA . ASN A 1 371 ? 26.504 -8.029 -17.405 1.00 92.31 371 ASN A CA 1
ATOM 3004 C C . ASN A 1 371 ? 26.072 -7.736 -18.847 1.00 92.31 371 ASN A C 1
ATOM 3006 O O . ASN A 1 371 ? 26.213 -8.604 -19.702 1.00 92.31 371 ASN A O 1
ATOM 3010 N N . ASN A 1 372 ? 25.538 -6.539 -19.098 1.00 92.19 372 ASN A N 1
ATOM 3011 C CA . ASN A 1 372 ? 25.016 -6.129 -20.402 1.00 92.19 372 ASN A CA 1
ATOM 3012 C C . ASN A 1 372 ? 25.861 -5.027 -21.060 1.00 92.19 372 ASN A C 1
ATOM 3014 O O . ASN A 1 372 ? 25.412 -4.443 -22.038 1.00 92.19 372 ASN A O 1
ATOM 3018 N N . ASP A 1 373 ? 27.032 -4.709 -20.495 1.00 92.06 373 ASP A N 1
ATOM 3019 C CA . ASP A 1 373 ? 27.939 -3.638 -20.941 1.00 92.06 373 ASP A CA 1
ATOM 3020 C C . ASP A 1 373 ? 27.222 -2.314 -21.280 1.00 92.06 373 ASP A C 1
ATOM 3022 O O . ASP A 1 373 ? 27.512 -1.631 -22.258 1.00 92.06 373 ASP A O 1
ATOM 3026 N N . CYS A 1 374 ? 26.221 -1.955 -20.471 1.00 92.88 374 CYS A N 1
ATOM 3027 C CA . CYS A 1 374 ? 25.320 -0.829 -20.734 1.00 92.88 374 CYS A CA 1
ATOM 3028 C C . CYS A 1 374 ? 25.552 0.353 -19.785 1.00 92.88 374 CYS A C 1
ATOM 3030 O O . CYS A 1 374 ? 24.639 1.122 -19.480 1.00 92.88 374 CYS A O 1
ATOM 3032 N N . LYS A 1 375 ? 26.779 0.492 -19.275 1.00 92.88 375 LYS A N 1
ATOM 3033 C CA . LYS A 1 375 ? 27.163 1.616 -18.418 1.00 92.88 375 LYS A CA 1
ATOM 3034 C C . LYS A 1 375 ? 27.218 2.919 -19.226 1.00 92.88 375 LYS A C 1
ATOM 3036 O O . LYS A 1 375 ? 27.749 2.953 -20.330 1.00 92.88 375 LYS A O 1
ATOM 3041 N N . GLY A 1 376 ? 26.754 4.014 -18.626 1.00 93.38 376 GLY A N 1
ATOM 3042 C CA . GLY A 1 376 ? 26.748 5.346 -19.237 1.00 93.38 376 GLY A CA 1
ATOM 3043 C C . GLY A 1 376 ? 25.345 5.828 -19.602 1.00 93.38 376 GLY A C 1
ATOM 3044 O O . GLY A 1 376 ? 24.354 5.135 -19.364 1.00 93.38 376 GLY A O 1
ATOM 3045 N N . GLY A 1 377 ? 25.265 7.053 -20.131 1.00 95.19 377 GLY A N 1
ATOM 3046 C CA . GLY A 1 377 ? 24.005 7.704 -20.499 1.00 95.19 377 GLY A CA 1
ATOM 3047 C C . GLY A 1 377 ? 22.941 7.590 -19.404 1.00 95.19 377 GLY A C 1
ATOM 3048 O O . GLY A 1 377 ? 23.219 7.784 -18.219 1.00 95.19 377 GLY A O 1
ATOM 3049 N N . MET A 1 378 ? 21.734 7.196 -19.809 1.00 96.19 378 MET A N 1
ATOM 3050 C CA . MET A 1 378 ? 20.585 7.040 -18.915 1.00 96.19 378 MET A CA 1
ATOM 3051 C C . MET A 1 378 ? 20.842 6.035 -17.781 1.00 96.19 378 MET A C 1
ATOM 3053 O O . MET A 1 378 ? 20.438 6.278 -16.645 1.00 96.19 378 MET A O 1
ATOM 3057 N N . MET A 1 379 ? 21.545 4.928 -18.051 1.00 96.56 379 MET A N 1
ATOM 3058 C CA . MET A 1 379 ? 21.784 3.889 -17.043 1.00 96.56 379 MET A CA 1
ATOM 3059 C C . MET A 1 379 ? 22.681 4.379 -15.908 1.00 96.56 379 MET A C 1
ATOM 3061 O O . MET A 1 379 ? 22.462 4.001 -14.758 1.00 96.56 379 MET A O 1
ATOM 3065 N N . GLU A 1 380 ? 23.690 5.203 -16.204 1.00 95.69 380 GLU A N 1
ATOM 3066 C CA . GLU A 1 380 ? 24.543 5.795 -15.166 1.00 95.69 380 GLU A CA 1
ATOM 3067 C C . GLU A 1 380 ? 23.783 6.864 -14.377 1.00 95.69 380 GLU A C 1
ATOM 3069 O O . GLU A 1 380 ? 23.822 6.857 -13.149 1.00 95.69 380 GLU A O 1
ATOM 3074 N N . GLU A 1 381 ? 23.033 7.732 -15.058 1.00 97.06 381 GLU A N 1
ATOM 3075 C CA . GLU A 1 381 ? 22.185 8.741 -14.411 1.00 97.06 381 GLU A CA 1
ATOM 3076 C C . GLU A 1 381 ? 21.178 8.098 -13.443 1.00 97.06 381 GLU A C 1
ATOM 3078 O O . GLU A 1 381 ? 21.051 8.516 -12.288 1.00 97.06 381 GLU A O 1
ATOM 3083 N N . TRP A 1 382 ? 20.512 7.023 -13.876 1.00 96.94 382 TRP A N 1
ATOM 3084 C CA . TRP A 1 382 ? 19.566 6.290 -13.042 1.00 96.94 382 TRP A CA 1
ATOM 3085 C C . TRP A 1 382 ? 20.246 5.592 -11.858 1.00 96.94 382 TRP A C 1
ATOM 3087 O O . TRP A 1 382 ? 19.744 5.667 -10.735 1.00 96.94 382 TRP A O 1
ATOM 3097 N N . HIS A 1 383 ? 21.419 4.983 -12.062 1.00 95.44 383 HIS A N 1
ATOM 3098 C CA . HIS A 1 383 ? 22.220 4.413 -10.976 1.00 95.44 383 HIS A CA 1
ATOM 3099 C C . HIS A 1 383 ? 22.591 5.468 -9.916 1.00 95.44 383 HIS A C 1
ATOM 3101 O O . HIS A 1 383 ? 22.394 5.230 -8.721 1.00 95.44 383 HIS A O 1
ATOM 3107 N N . GLN A 1 384 ? 23.052 6.656 -10.327 1.00 93.75 384 GLN A N 1
ATOM 3108 C CA . GLN A 1 384 ? 23.374 7.750 -9.400 1.00 93.75 384 GLN A CA 1
ATOM 3109 C C . GLN A 1 384 ? 22.142 8.220 -8.615 1.00 93.75 384 GLN A C 1
ATOM 3111 O O . GLN A 1 384 ? 22.232 8.495 -7.411 1.00 93.75 384 GLN A O 1
ATOM 3116 N N . LYS A 1 385 ? 20.976 8.266 -9.270 1.00 94.06 385 LYS A N 1
ATOM 3117 C CA . LYS A 1 385 ? 19.699 8.573 -8.621 1.00 94.06 385 LYS A CA 1
ATOM 3118 C C . LYS A 1 385 ? 19.327 7.532 -7.572 1.00 94.06 385 LYS A C 1
ATOM 3120 O O . LYS A 1 385 ? 19.047 7.909 -6.437 1.00 94.06 385 LYS A O 1
ATOM 3125 N N . LEU A 1 386 ? 19.369 6.246 -7.914 1.00 93.88 386 LEU A N 1
ATOM 3126 C CA . LEU A 1 386 ? 19.046 5.135 -7.009 1.00 93.88 386 LEU A CA 1
ATOM 3127 C C . LEU A 1 386 ? 19.950 5.102 -5.776 1.00 93.88 386 LEU A C 1
ATOM 3129 O O . LEU A 1 386 ? 19.475 4.895 -4.663 1.00 93.88 386 LEU A O 1
ATOM 3133 N N . HIS A 1 387 ? 21.249 5.328 -5.973 1.00 86.94 387 HIS A N 1
ATOM 3134 C CA . HIS A 1 387 ? 22.242 5.361 -4.898 1.00 86.94 387 HIS A CA 1
ATOM 3135 C C . HIS A 1 387 ? 21.976 6.482 -3.889 1.00 86.94 387 HIS A C 1
ATOM 3137 O O . HIS A 1 387 ? 22.190 6.307 -2.689 1.00 86.94 387 HIS A O 1
ATOM 3143 N N . THR A 1 388 ? 21.484 7.613 -4.395 1.00 87.94 388 THR A N 1
ATOM 3144 C CA . THR A 1 388 ? 21.254 8.826 -3.616 1.00 87.94 388 THR A CA 1
ATOM 3145 C C . THR A 1 388 ? 19.885 8.844 -2.939 1.00 87.94 388 THR A C 1
ATOM 3147 O O . THR A 1 388 ? 19.798 9.256 -1.789 1.00 87.94 388 THR A O 1
ATOM 3150 N N . ASN A 1 389 ? 18.825 8.463 -3.658 1.00 90.62 389 ASN A N 1
ATOM 3151 C CA . ASN A 1 389 ? 17.439 8.455 -3.191 1.00 90.62 389 ASN A CA 1
ATOM 3152 C C . ASN A 1 389 ? 16.605 7.472 -4.038 1.00 90.62 389 ASN A C 1
ATOM 3154 O O . ASN A 1 389 ? 15.972 7.855 -5.030 1.00 90.62 389 ASN A O 1
ATOM 3158 N N . SER A 1 390 ? 16.567 6.199 -3.638 1.00 93.19 390 SER A N 1
ATOM 3159 C CA . SER A 1 390 ? 15.631 5.227 -4.219 1.00 93.19 390 SER A CA 1
ATOM 3160 C C . SER A 1 390 ? 14.182 5.584 -3.866 1.00 93.19 390 SER A C 1
ATOM 3162 O O . SER A 1 390 ? 13.886 5.930 -2.717 1.00 93.19 390 SER A O 1
ATOM 3164 N N . SER A 1 391 ? 13.269 5.489 -4.830 1.00 93.19 391 SER A N 1
ATOM 3165 C CA . SER A 1 391 ? 11.865 5.871 -4.675 1.00 93.19 391 SER A CA 1
ATOM 3166 C C . SER A 1 391 ? 10.915 4.954 -5.457 1.00 93.19 391 SER A C 1
ATOM 3168 O O . SER A 1 391 ? 11.347 4.222 -6.348 1.00 93.19 391 SER A O 1
ATOM 3170 N N . PRO A 1 392 ? 9.593 5.018 -5.194 1.00 93.06 392 PRO A N 1
ATOM 3171 C CA . PRO A 1 392 ? 8.602 4.279 -5.982 1.00 93.06 392 PRO A CA 1
ATOM 3172 C C . PRO A 1 392 ? 8.640 4.576 -7.490 1.00 93.06 392 PRO A C 1
ATOM 3174 O O . PRO A 1 392 ? 8.255 3.720 -8.284 1.00 93.06 392 PRO A O 1
ATOM 3177 N N . ASP A 1 393 ? 9.148 5.745 -7.899 1.00 94.62 393 ASP A N 1
ATOM 3178 C CA . ASP A 1 393 ? 9.328 6.083 -9.318 1.00 94.62 393 ASP A CA 1
ATOM 3179 C C . ASP A 1 393 ? 10.298 5.127 -10.025 1.00 94.62 393 ASP A C 1
ATOM 3181 O O . ASP A 1 393 ? 10.134 4.869 -11.214 1.00 94.62 393 ASP A O 1
ATOM 3185 N N . ASP A 1 394 ? 11.257 4.532 -9.308 1.00 95.94 394 ASP A N 1
ATOM 3186 C CA . ASP A 1 394 ? 12.225 3.600 -9.896 1.00 95.94 394 ASP A CA 1
ATOM 3187 C C . ASP A 1 394 ? 11.576 2.309 -10.400 1.00 95.94 394 ASP A C 1
ATOM 3189 O O . ASP A 1 394 ? 12.035 1.737 -11.387 1.00 95.94 394 ASP A O 1
ATOM 3193 N N . VAL A 1 395 ? 10.474 1.875 -9.775 1.00 95.69 395 VAL A N 1
ATOM 3194 C CA . VAL A 1 395 ? 9.670 0.741 -10.261 1.00 95.69 395 VAL A CA 1
ATOM 3195 C C . VAL A 1 395 ? 9.121 1.055 -11.655 1.00 95.69 395 VAL A C 1
ATOM 3197 O O . VAL A 1 395 ? 9.152 0.207 -12.545 1.00 95.69 395 VAL A O 1
ATOM 3200 N N . ILE A 1 396 ? 8.654 2.289 -11.859 1.00 96.69 396 ILE A N 1
ATOM 3201 C CA . ILE A 1 396 ? 8.074 2.747 -13.125 1.00 96.69 396 ILE A CA 1
ATOM 3202 C C . ILE A 1 396 ? 9.175 2.947 -14.172 1.00 96.69 396 ILE A C 1
ATOM 3204 O O . ILE A 1 396 ? 8.995 2.532 -15.313 1.00 96.69 396 ILE A O 1
ATOM 3208 N N . VAL A 1 397 ? 10.321 3.527 -13.796 1.00 97.81 397 VAL A N 1
ATOM 3209 C CA . VAL A 1 397 ? 11.482 3.678 -14.693 1.00 97.81 397 VAL A CA 1
ATOM 3210 C C . VAL A 1 397 ? 11.971 2.310 -15.178 1.00 97.81 397 VAL A C 1
ATOM 3212 O O . VAL A 1 397 ? 12.165 2.116 -16.376 1.00 97.81 397 VAL A O 1
ATOM 3215 N N . CYS A 1 398 ? 12.089 1.331 -14.277 1.00 98.31 398 CYS A N 1
ATOM 3216 C CA . CYS A 1 398 ? 12.470 -0.034 -14.635 1.00 98.31 398 CYS A CA 1
ATOM 3217 C C . CYS A 1 398 ? 11.441 -0.702 -15.564 1.00 98.31 398 CYS A C 1
ATOM 3219 O O . CYS A 1 398 ? 11.823 -1.310 -16.564 1.00 98.31 398 CYS A O 1
ATOM 3221 N N . GLN A 1 399 ? 10.141 -0.544 -15.283 1.00 97.62 399 GLN A N 1
ATOM 3222 C CA . GLN A 1 399 ? 9.076 -1.053 -16.153 1.00 97.62 399 GLN A CA 1
ATOM 3223 C C . GLN A 1 399 ? 9.112 -0.402 -17.545 1.00 97.62 399 GLN A C 1
ATOM 3225 O O . GLN A 1 399 ? 9.000 -1.103 -18.544 1.00 97.62 399 GLN A O 1
ATOM 3230 N N . ALA A 1 400 ? 9.328 0.913 -17.628 1.00 98.19 400 ALA A N 1
ATOM 3231 C CA . ALA A 1 400 ? 9.440 1.619 -18.901 1.00 98.19 400 ALA A CA 1
ATOM 3232 C C . ALA A 1 400 ? 10.641 1.131 -19.724 1.00 98.19 400 ALA A C 1
ATOM 3234 O O . ALA A 1 400 ? 10.523 0.963 -20.937 1.00 98.19 400 ALA A O 1
ATOM 3235 N N . LEU A 1 401 ? 11.783 0.853 -19.081 1.00 97.94 401 LEU A N 1
ATOM 3236 C CA . LEU A 1 401 ? 12.936 0.237 -19.746 1.00 97.94 401 LEU A CA 1
ATOM 3237 C C . LEU A 1 401 ? 12.629 -1.184 -20.236 1.00 97.94 401 LEU A C 1
ATOM 3239 O O . LEU A 1 401 ? 13.041 -1.551 -21.331 1.00 97.94 401 LEU A O 1
ATOM 3243 N N . LEU A 1 402 ? 11.883 -1.983 -19.472 1.00 97.56 402 LEU A N 1
ATOM 3244 C CA . LEU A 1 402 ? 11.445 -3.304 -19.932 1.00 97.56 402 LEU A CA 1
ATOM 3245 C C . LEU A 1 402 ? 10.528 -3.212 -21.151 1.00 97.56 402 LEU A C 1
ATOM 3247 O O . LEU A 1 402 ? 10.718 -3.966 -22.104 1.00 97.56 402 LEU A O 1
ATOM 3251 N N . ASP A 1 403 ? 9.569 -2.289 -21.146 1.00 97.62 403 ASP A N 1
ATOM 3252 C CA . ASP A 1 403 ? 8.653 -2.083 -22.270 1.00 97.62 403 ASP A CA 1
ATOM 3253 C C . ASP A 1 403 ? 9.407 -1.576 -23.511 1.00 97.62 403 ASP A C 1
ATOM 3255 O O . ASP A 1 403 ? 9.174 -2.056 -24.620 1.00 97.62 403 ASP A O 1
ATOM 3259 N N . TYR A 1 404 ? 10.390 -0.689 -23.324 1.00 97.75 404 TYR A N 1
ATOM 3260 C CA . TYR A 1 404 ? 11.324 -0.249 -24.364 1.00 97.75 404 TYR A CA 1
ATOM 3261 C C . TYR A 1 404 ? 12.083 -1.422 -24.995 1.00 97.75 404 TYR A C 1
ATOM 3263 O O . TYR A 1 404 ? 12.093 -1.574 -26.212 1.00 97.75 404 TYR A O 1
ATOM 3271 N N . VAL A 1 405 ? 12.696 -2.289 -24.185 1.00 97.00 405 VAL A N 1
ATOM 3272 C CA . VAL A 1 405 ? 13.487 -3.419 -24.698 1.00 97.00 405 VAL A CA 1
ATOM 3273 C C . VAL A 1 405 ? 12.584 -4.477 -25.349 1.00 97.00 405 VAL A C 1
ATOM 3275 O O . VAL A 1 405 ? 12.913 -5.003 -26.413 1.00 97.00 405 VAL A O 1
ATOM 3278 N N . ARG A 1 406 ? 11.413 -4.770 -24.766 1.00 96.69 406 ARG A N 1
ATOM 3279 C CA . ARG A 1 406 ? 10.448 -5.750 -25.303 1.00 96.69 406 ARG A CA 1
ATOM 3280 C C . ARG A 1 406 ? 9.806 -5.304 -26.615 1.00 96.69 406 ARG A C 1
ATOM 3282 O O . ARG A 1 406 ? 9.498 -6.154 -27.443 1.00 96.69 406 ARG A O 1
ATOM 3289 N N . SER A 1 407 ? 9.647 -3.998 -26.820 1.00 96.00 407 SER A N 1
ATOM 3290 C CA . SER A 1 407 ? 9.081 -3.403 -28.039 1.00 96.00 407 SER A CA 1
ATOM 3291 C C . SER A 1 407 ? 10.080 -3.242 -29.192 1.00 96.00 407 SER A C 1
ATOM 3293 O O . SER A 1 407 ? 9.787 -2.534 -30.155 1.00 96.00 407 SER A O 1
ATOM 3295 N N . ASP A 1 408 ? 11.244 -3.897 -29.118 1.00 94.88 408 ASP A N 1
ATOM 3296 C CA . ASP A 1 408 ? 12.360 -3.720 -30.057 1.00 94.88 408 ASP A CA 1
ATOM 3297 C C . ASP A 1 408 ? 12.923 -2.291 -30.055 1.00 94.88 408 ASP A C 1
ATOM 3299 O O . ASP A 1 408 ? 13.225 -1.721 -31.106 1.00 94.88 408 ASP A O 1
ATOM 3303 N N . PHE A 1 409 ? 13.114 -1.731 -28.857 1.00 96.31 409 PHE A N 1
ATOM 3304 C CA . PHE A 1 409 ? 13.755 -0.435 -28.621 1.00 96.31 409 PHE A CA 1
ATOM 3305 C C . PHE A 1 409 ? 12.958 0.756 -29.179 1.00 96.31 409 PHE A C 1
ATOM 3307 O O . PHE A 1 409 ? 13.530 1.732 -29.674 1.00 96.31 409 PHE A O 1
ATOM 3314 N N . LYS A 1 410 ? 11.622 0.712 -29.081 1.00 96.31 410 LYS A N 1
ATOM 3315 C CA . LYS A 1 410 ? 10.747 1.834 -29.458 1.00 96.31 410 LYS A CA 1
ATOM 3316 C C . LYS A 1 410 ? 10.631 2.836 -28.315 1.00 96.31 410 LYS A C 1
ATOM 3318 O O . LYS A 1 410 ? 10.006 2.569 -27.290 1.00 96.31 410 LYS A O 1
ATOM 3323 N N . LEU A 1 411 ? 11.190 4.033 -28.508 1.00 96.81 411 LEU A N 1
ATOM 3324 C CA . LEU A 1 411 ? 11.116 5.121 -27.519 1.00 96.81 411 LEU A CA 1
ATOM 3325 C C . LEU A 1 411 ? 9.676 5.561 -27.210 1.00 96.81 411 LEU A C 1
ATOM 3327 O O . LEU A 1 411 ? 9.407 6.072 -26.125 1.00 96.81 411 LEU A O 1
ATOM 3331 N N . GLU A 1 412 ? 8.745 5.347 -28.137 1.00 97.25 412 GLU A N 1
ATOM 3332 C CA . GLU A 1 412 ? 7.324 5.627 -27.923 1.00 97.25 412 GLU A CA 1
ATOM 3333 C C . GLU A 1 412 ? 6.756 4.821 -26.749 1.00 97.25 412 GLU A C 1
ATOM 3335 O O . GLU A 1 412 ? 6.071 5.389 -25.900 1.00 97.25 412 GLU A O 1
ATOM 3340 N N . ASP A 1 413 ? 7.089 3.530 -26.649 1.00 97.19 413 ASP A N 1
ATOM 3341 C CA . ASP A 1 413 ? 6.607 2.658 -25.575 1.00 97.19 413 ASP A CA 1
ATOM 3342 C C . ASP A 1 413 ? 7.260 3.006 -24.227 1.00 97.19 413 ASP A C 1
ATOM 3344 O O . ASP A 1 413 ? 6.571 3.051 -23.206 1.00 97.19 413 ASP A O 1
ATOM 3348 N N . TYR A 1 414 ? 8.546 3.384 -24.230 1.00 97.62 414 TYR A N 1
ATOM 3349 C CA . TYR A 1 414 ? 9.233 3.932 -23.049 1.00 97.62 414 TYR A CA 1
ATOM 3350 C C . TYR A 1 414 ? 8.481 5.141 -22.472 1.00 97.62 414 TYR A C 1
ATOM 3352 O O . TYR A 1 414 ? 8.078 5.161 -21.303 1.00 97.62 414 TYR A O 1
ATOM 3360 N N . TRP A 1 415 ? 8.248 6.156 -23.310 1.00 97.75 415 TRP A N 1
ATOM 3361 C CA . TRP A 1 415 ? 7.588 7.387 -22.887 1.00 97.75 415 TRP A CA 1
ATOM 3362 C C . TRP A 1 415 ? 6.105 7.179 -22.581 1.00 97.75 415 TRP A C 1
ATOM 3364 O O . TRP A 1 415 ? 5.575 7.832 -21.683 1.00 97.75 415 TRP A O 1
ATOM 3374 N N . LYS A 1 416 ? 5.428 6.253 -23.266 1.00 97.62 416 LYS A N 1
ATOM 3375 C CA . LYS A 1 416 ? 4.043 5.875 -22.967 1.00 97.62 416 LYS A CA 1
ATOM 3376 C C . LYS A 1 416 ? 3.911 5.322 -21.551 1.00 97.62 416 LYS A C 1
ATOM 3378 O O . LYS A 1 416 ? 3.019 5.764 -20.821 1.00 97.62 416 LYS A O 1
ATOM 3383 N N . THR A 1 417 ? 4.797 4.414 -21.141 1.00 97.38 417 THR A N 1
ATOM 3384 C CA . THR A 1 417 ? 4.777 3.838 -19.789 1.00 97.38 417 THR A CA 1
ATOM 3385 C C . THR A 1 417 ? 5.061 4.894 -18.722 1.00 97.38 417 THR A C 1
ATOM 3387 O O . THR A 1 417 ? 4.323 4.977 -17.737 1.00 97.38 417 THR A O 1
ATOM 3390 N N . LEU A 1 418 ? 6.048 5.770 -18.934 1.00 97.06 418 LEU A N 1
ATOM 3391 C CA . LEU A 1 418 ? 6.346 6.866 -18.004 1.00 97.06 418 LEU A CA 1
ATOM 3392 C C . LEU A 1 418 ? 5.187 7.872 -17.880 1.00 97.06 418 LEU A C 1
ATOM 3394 O O . LEU A 1 418 ? 4.718 8.151 -16.772 1.00 97.06 418 LEU A O 1
ATOM 3398 N N . ASN A 1 419 ? 4.669 8.371 -19.007 1.00 96.75 419 ASN A N 1
ATOM 3399 C CA . ASN A 1 419 ? 3.613 9.387 -19.024 1.00 96.75 419 ASN A CA 1
ATOM 3400 C C . ASN A 1 419 ? 2.298 8.865 -18.427 1.00 96.75 419 ASN A C 1
ATOM 3402 O O . ASN A 1 419 ? 1.624 9.599 -17.703 1.00 96.75 419 ASN A O 1
ATOM 3406 N N . SER A 1 420 ? 1.968 7.586 -18.649 1.00 95.12 420 SER A N 1
ATOM 3407 C CA . SER A 1 420 ? 0.786 6.941 -18.049 1.00 95.12 420 SER A CA 1
ATOM 3408 C C . SER A 1 420 ? 0.846 6.881 -16.517 1.00 95.12 420 SER A C 1
ATOM 3410 O O . SER A 1 420 ? -0.184 6.717 -15.870 1.00 95.12 420 SER A O 1
ATOM 3412 N N . ASN A 1 421 ? 2.036 7.048 -15.931 1.00 93.00 421 ASN A N 1
ATOM 3413 C CA . ASN A 1 421 ? 2.282 7.053 -14.488 1.00 93.00 421 ASN A CA 1
ATOM 3414 C C . ASN A 1 421 ? 2.692 8.440 -13.949 1.00 93.00 421 ASN A C 1
ATOM 3416 O O . ASN A 1 421 ? 3.214 8.552 -12.833 1.00 93.00 421 ASN A O 1
ATOM 3420 N N . SER A 1 422 ? 2.448 9.498 -14.733 1.00 92.50 422 SER A N 1
ATOM 3421 C CA . SER A 1 422 ? 2.772 10.894 -14.402 1.00 92.50 422 SER A CA 1
ATOM 3422 C C . SER A 1 422 ? 4.271 11.194 -14.255 1.00 92.50 422 SER A C 1
ATOM 3424 O O . SER A 1 422 ? 4.645 12.180 -13.616 1.00 92.50 422 SER A O 1
ATOM 3426 N N . LEU A 1 423 ? 5.139 10.382 -14.865 1.00 94.69 423 LEU A N 1
ATOM 3427 C CA . LEU A 1 423 ? 6.567 10.669 -14.976 1.00 94.69 423 LEU A CA 1
ATOM 3428 C C . LEU A 1 423 ? 6.854 11.296 -16.335 1.00 94.69 423 LEU A C 1
ATOM 3430 O O . LEU A 1 423 ? 6.802 10.641 -17.368 1.00 94.69 423 LEU A O 1
ATOM 3434 N N . THR A 1 424 ? 7.147 12.593 -16.330 1.00 95.19 424 THR A N 1
ATOM 3435 C CA . THR A 1 424 ? 7.493 13.337 -17.546 1.00 95.19 424 THR A CA 1
ATOM 3436 C C . THR A 1 424 ? 8.998 13.565 -17.625 1.00 95.19 424 THR A C 1
ATOM 3438 O O . THR A 1 424 ? 9.697 13.500 -16.612 1.00 95.19 424 THR A O 1
ATOM 3441 N N . LYS A 1 425 ? 9.503 13.953 -18.802 1.00 95.56 425 LYS A N 1
ATOM 3442 C CA . LYS A 1 425 ? 10.902 14.390 -18.964 1.00 95.56 425 LYS A CA 1
ATOM 3443 C C . LYS A 1 425 ? 11.290 15.508 -17.986 1.00 95.56 425 LYS A C 1
ATOM 3445 O O . LYS A 1 425 ? 12.396 15.509 -17.460 1.00 95.56 425 LYS A O 1
ATOM 3450 N N . ARG A 1 426 ? 10.364 16.432 -17.692 1.00 94.50 426 ARG A N 1
ATOM 3451 C CA . ARG A 1 426 ? 10.576 17.498 -16.695 1.00 94.50 426 ARG A CA 1
ATOM 3452 C C . ARG A 1 426 ? 10.687 16.935 -15.280 1.00 94.50 426 ARG A C 1
ATOM 3454 O O . ARG A 1 426 ? 11.539 17.385 -14.526 1.00 94.50 426 ARG A O 1
ATOM 3461 N N . THR A 1 427 ? 9.861 15.946 -14.938 1.00 92.62 427 THR A N 1
ATOM 3462 C CA . THR A 1 427 ? 9.904 15.270 -13.633 1.00 92.62 427 THR A CA 1
ATOM 3463 C C . THR A 1 427 ? 11.248 14.571 -13.429 1.00 92.62 427 THR A C 1
ATOM 3465 O O . THR A 1 427 ? 11.904 14.808 -12.421 1.00 92.62 427 THR A O 1
ATOM 3468 N N . LEU A 1 428 ? 11.700 13.785 -14.410 1.00 95.25 428 LEU A N 1
ATOM 3469 C CA . LEU A 1 428 ? 12.984 13.075 -14.346 1.00 95.25 428 LEU A CA 1
ATOM 3470 C C . LEU A 1 428 ? 14.184 14.031 -14.245 1.00 95.25 428 LEU A C 1
ATOM 3472 O O . LEU A 1 428 ? 15.118 13.784 -13.481 1.00 95.25 428 LEU A O 1
ATOM 3476 N N . ALA A 1 429 ? 14.129 15.160 -14.956 1.00 95.19 429 ALA A N 1
ATOM 3477 C CA . ALA A 1 429 ? 15.155 16.196 -14.887 1.00 95.19 429 ALA A CA 1
ATOM 3478 C C . ALA A 1 429 ? 15.140 16.990 -13.565 1.00 95.19 429 ALA A C 1
ATOM 3480 O O . ALA A 1 429 ? 16.127 17.643 -13.238 1.00 95.19 429 ALA A O 1
ATOM 3481 N N . SER A 1 430 ? 14.033 16.956 -12.813 1.00 91.69 430 SER A N 1
ATOM 3482 C CA . SER A 1 430 ? 13.876 17.700 -11.553 1.00 91.69 430 SER A CA 1
ATOM 3483 C C . SER A 1 430 ? 14.445 16.992 -10.323 1.00 91.69 430 SER A C 1
ATOM 3485 O O . SER A 1 430 ? 14.460 17.572 -9.240 1.00 91.69 430 SER A O 1
ATOM 3487 N N . TYR A 1 431 ? 14.880 15.738 -10.460 1.00 91.31 431 TYR A N 1
ATOM 3488 C CA . TYR A 1 431 ? 15.482 14.993 -9.360 1.00 91.31 431 TYR A CA 1
ATOM 3489 C C . TYR A 1 431 ? 16.832 15.591 -8.939 1.00 91.31 431 TYR A C 1
ATOM 3491 O O . TYR A 1 431 ? 17.579 16.073 -9.785 1.00 91.31 431 TYR A O 1
ATOM 3499 N N . ASP A 1 432 ? 17.196 15.470 -7.653 1.00 88.44 432 ASP A N 1
ATOM 3500 C CA . ASP A 1 432 ? 18.513 15.896 -7.131 1.00 88.44 432 ASP A CA 1
ATOM 3501 C C . ASP A 1 432 ? 19.681 15.273 -7.925 1.00 88.44 432 ASP A C 1
ATOM 3503 O O . ASP A 1 432 ? 20.734 15.885 -8.112 1.00 88.44 432 ASP A O 1
ATOM 3507 N N . ARG A 1 433 ? 19.472 14.046 -8.420 1.00 92.31 433 ARG A N 1
ATOM 3508 C CA . ARG A 1 433 ? 20.287 13.382 -9.443 1.00 92.31 433 ARG A CA 1
ATOM 3509 C C . ARG A 1 433 ? 19.421 13.187 -10.695 1.00 92.31 433 ARG A C 1
ATOM 3511 O O . ARG A 1 433 ? 18.642 12.232 -10.730 1.00 92.31 433 ARG A O 1
ATOM 3518 N N . PRO A 1 434 ? 19.494 14.108 -11.670 1.00 94.69 434 PRO A N 1
ATOM 3519 C CA . PRO A 1 434 ? 18.631 14.091 -12.846 1.00 94.69 434 PRO A CA 1
ATOM 3520 C C . PRO A 1 434 ? 18.833 12.857 -13.726 1.00 94.69 434 PRO A C 1
ATOM 3522 O O . PRO A 1 434 ? 19.959 12.396 -13.895 1.00 94.69 434 PRO A O 1
ATOM 3525 N N . ILE A 1 435 ? 17.747 12.402 -14.352 1.00 96.88 435 ILE A N 1
ATOM 3526 C CA . ILE A 1 435 ? 17.781 11.474 -15.490 1.00 96.88 435 ILE A CA 1
ATOM 3527 C C . ILE A 1 435 ? 17.347 12.270 -16.725 1.00 96.88 435 ILE A C 1
ATOM 3529 O O . ILE A 1 435 ? 16.196 12.698 -16.828 1.00 96.88 435 ILE A O 1
ATOM 3533 N N . ILE A 1 436 ? 18.288 12.534 -17.625 1.00 97.12 436 ILE A N 1
ATOM 3534 C CA . ILE A 1 436 ? 18.156 13.455 -18.763 1.00 97.12 436 ILE A CA 1
ATOM 3535 C C . ILE A 1 436 ? 18.312 12.701 -20.084 1.00 97.12 436 ILE A C 1
ATOM 3537 O O . ILE A 1 436 ? 17.603 12.994 -21.053 1.00 97.12 436 ILE A O 1
ATOM 3541 N N . SER A 1 437 ? 19.237 11.746 -20.116 1.00 97.12 437 SER A N 1
ATOM 3542 C CA . SER A 1 437 ? 19.541 10.933 -21.282 1.00 97.12 437 SER A CA 1
ATOM 3543 C C . SER A 1 437 ? 18.407 9.947 -21.574 1.00 97.12 437 SER A C 1
ATOM 3545 O O . SER A 1 437 ? 17.758 9.418 -20.671 1.00 97.12 437 SER A O 1
ATOM 3547 N N . GLU A 1 438 ? 18.171 9.677 -22.855 1.00 96.25 438 GLU A N 1
ATOM 3548 C CA . GLU A 1 438 ? 17.255 8.616 -23.285 1.00 96.25 438 GLU A CA 1
ATOM 3549 C C . GLU A 1 438 ? 17.962 7.252 -23.271 1.00 96.25 438 GLU A C 1
ATOM 3551 O O . GLU A 1 438 ? 19.189 7.199 -23.421 1.00 96.25 438 GLU A O 1
ATOM 3556 N N . PRO A 1 439 ? 17.227 6.141 -23.075 1.00 95.50 439 PRO A N 1
ATOM 3557 C CA . PRO A 1 439 ? 17.824 4.815 -23.127 1.00 95.50 439 PRO A CA 1
ATOM 3558 C C . PRO A 1 439 ? 18.318 4.503 -24.542 1.00 95.50 439 PRO A C 1
ATOM 3560 O O . PRO A 1 439 ? 17.613 4.727 -25.526 1.00 95.50 439 PRO A O 1
ATOM 3563 N N . GLN A 1 440 ? 19.538 3.978 -24.632 1.00 93.19 440 GLN A N 1
ATOM 3564 C CA . GLN A 1 440 ? 20.175 3.571 -25.882 1.00 93.19 440 GLN A CA 1
ATOM 3565 C C . GLN A 1 440 ? 20.951 2.280 -25.624 1.00 93.19 440 GLN A C 1
ATOM 3567 O O . GLN A 1 440 ? 21.879 2.266 -24.818 1.00 93.19 440 GLN A O 1
ATOM 3572 N N . PHE A 1 441 ? 20.551 1.193 -26.285 1.00 93.81 441 PHE A N 1
ATOM 3573 C CA . PHE A 1 441 ? 21.108 -0.145 -26.080 1.00 93.81 441 PHE A CA 1
ATOM 3574 C C . PHE A 1 441 ? 21.407 -0.828 -27.418 1.00 93.81 441 PHE A C 1
ATOM 3576 O O . PHE A 1 441 ? 20.715 -0.597 -28.413 1.00 93.81 441 PHE A O 1
ATOM 3583 N N . GLY A 1 442 ? 22.422 -1.695 -27.429 1.00 87.62 442 GLY A N 1
ATOM 3584 C CA . GLY A 1 442 ? 22.668 -2.616 -28.536 1.00 87.62 442 GLY A CA 1
ATOM 3585 C C . GLY A 1 442 ? 21.540 -3.644 -28.668 1.00 87.62 442 GLY A C 1
ATOM 3586 O O . GLY A 1 442 ? 20.890 -4.015 -27.689 1.00 87.62 442 GLY A O 1
ATOM 3587 N N . ARG A 1 443 ? 21.270 -4.117 -29.890 1.00 89.81 443 ARG A N 1
ATOM 3588 C CA . ARG A 1 443 ? 20.220 -5.130 -30.120 1.00 89.81 443 ARG A CA 1
ATOM 3589 C C . ARG A 1 443 ? 20.629 -6.526 -29.650 1.00 89.81 443 ARG A C 1
ATOM 3591 O O . ARG A 1 443 ? 19.775 -7.343 -29.330 1.00 89.81 443 ARG A O 1
ATOM 3598 N N . ASP A 1 444 ? 21.926 -6.779 -29.608 1.00 91.38 444 ASP A N 1
ATOM 3599 C CA . ASP A 1 444 ? 22.582 -8.006 -29.164 1.00 91.38 444 ASP A CA 1
ATOM 3600 C C . ASP A 1 444 ? 22.382 -8.289 -27.667 1.00 91.38 444 ASP A C 1
ATOM 3602 O O . ASP A 1 444 ? 22.271 -9.447 -27.270 1.00 91.38 444 ASP A O 1
ATOM 3606 N N . ILE A 1 445 ? 22.229 -7.247 -26.845 1.00 92.50 445 ILE A N 1
ATOM 3607 C CA . ILE A 1 445 ? 22.024 -7.375 -25.392 1.00 92.50 445 ILE A CA 1
ATOM 3608 C C . ILE A 1 445 ? 20.547 -7.485 -24.980 1.00 92.50 445 ILE A C 1
ATOM 3610 O O . ILE A 1 445 ? 20.245 -7.550 -23.789 1.00 92.50 445 ILE A O 1
ATOM 3614 N N . LYS A 1 446 ? 19.611 -7.527 -25.941 1.00 94.38 446 LYS A N 1
ATOM 3615 C CA . LYS A 1 446 ? 18.156 -7.509 -25.694 1.00 94.38 446 LYS A CA 1
ATOM 3616 C C . LYS A 1 446 ? 17.708 -8.570 -24.682 1.00 94.38 446 LYS A C 1
ATOM 3618 O O . LYS A 1 446 ? 17.071 -8.236 -23.686 1.00 94.38 446 LYS A O 1
ATOM 3623 N N . GLU A 1 447 ? 18.049 -9.835 -24.917 1.00 94.56 447 GLU A N 1
ATOM 3624 C CA . GLU A 1 447 ? 17.610 -10.950 -24.062 1.00 94.56 447 GLU A CA 1
ATOM 3625 C C . GLU A 1 447 ? 18.240 -10.890 -22.660 1.00 94.56 447 GLU A C 1
ATOM 3627 O O . GLU A 1 447 ? 17.567 -11.150 -21.658 1.00 94.56 447 GLU A O 1
ATOM 3632 N N . GLY A 1 448 ? 19.512 -10.479 -22.574 1.00 93.81 448 GLY A N 1
ATOM 3633 C CA . GLY A 1 448 ? 20.207 -10.253 -21.303 1.00 93.81 448 GLY A CA 1
ATOM 3634 C C . GLY A 1 448 ? 19.545 -9.151 -20.476 1.00 93.81 448 GLY A C 1
ATOM 3635 O O . GLY A 1 448 ? 19.230 -9.363 -19.302 1.00 93.81 448 GLY A O 1
ATOM 3636 N N . LEU A 1 449 ? 19.224 -8.020 -21.115 1.00 95.00 449 LEU A N 1
ATOM 3637 C CA . LEU A 1 449 ? 18.524 -6.903 -20.486 1.00 95.00 449 LEU A CA 1
ATOM 3638 C C . LEU A 1 449 ? 17.123 -7.293 -20.021 1.00 95.00 449 LEU A C 1
ATOM 3640 O O . LEU A 1 449 ? 16.758 -6.959 -18.898 1.00 95.00 449 LEU A O 1
ATOM 3644 N N . ILE A 1 450 ? 16.341 -8.012 -20.837 1.00 96.19 450 ILE A N 1
ATOM 3645 C CA . ILE A 1 450 ? 15.002 -8.470 -20.432 1.00 96.19 450 ILE A CA 1
ATOM 3646 C C . ILE A 1 450 ? 15.105 -9.318 -19.169 1.00 96.19 450 ILE A C 1
ATOM 3648 O O . ILE A 1 450 ? 14.362 -9.075 -18.216 1.00 96.19 450 ILE A O 1
ATOM 3652 N N . ARG A 1 451 ? 16.025 -10.287 -19.132 1.00 94.88 451 ARG A N 1
ATOM 3653 C CA . ARG A 1 451 ? 16.224 -11.156 -17.967 1.00 94.88 451 ARG A CA 1
ATOM 3654 C C . ARG A 1 451 ? 16.613 -10.351 -16.726 1.00 94.88 451 ARG A C 1
ATOM 3656 O O . ARG A 1 451 ? 15.964 -10.485 -15.685 1.00 94.88 451 ARG A O 1
ATOM 3663 N N . ASP A 1 452 ? 17.644 -9.519 -16.836 1.00 94.50 452 ASP A N 1
ATOM 3664 C CA . ASP A 1 452 ? 18.234 -8.843 -15.682 1.00 94.50 452 ASP A CA 1
ATOM 3665 C C . ASP A 1 452 ? 17.324 -7.710 -15.166 1.00 94.50 452 ASP A C 1
ATOM 3667 O O . ASP A 1 452 ? 17.088 -7.621 -13.960 1.00 94.50 452 ASP A O 1
ATOM 3671 N N . LEU A 1 453 ? 16.706 -6.913 -16.051 1.00 96.38 453 LEU A N 1
ATOM 3672 C CA . LEU A 1 453 ? 15.717 -5.896 -15.664 1.00 96.38 453 LEU A CA 1
ATOM 3673 C C . LEU A 1 453 ? 14.438 -6.523 -15.093 1.00 96.38 453 LEU A C 1
ATOM 3675 O O . LEU A 1 453 ? 13.868 -5.973 -14.156 1.00 96.38 453 LEU A O 1
ATOM 3679 N N . THR A 1 454 ? 13.993 -7.684 -15.595 1.00 95.00 454 THR A N 1
ATOM 3680 C CA . THR A 1 454 ? 12.831 -8.390 -15.017 1.00 95.00 454 THR A CA 1
ATOM 3681 C C . THR A 1 454 ? 13.131 -8.830 -13.585 1.00 95.00 454 THR A C 1
ATOM 3683 O O . THR A 1 454 ? 12.289 -8.674 -12.701 1.00 95.00 454 THR A O 1
ATOM 3686 N N . SER A 1 455 ? 14.339 -9.342 -13.329 1.00 91.88 455 SER A N 1
ATOM 3687 C CA . SER A 1 455 ? 14.776 -9.674 -11.968 1.00 91.88 455 SER A CA 1
ATOM 3688 C C . SER A 1 455 ? 14.856 -8.428 -11.084 1.00 91.88 455 SER A C 1
ATOM 3690 O O . SER A 1 455 ? 14.346 -8.434 -9.965 1.00 91.88 455 SER A O 1
ATOM 3692 N N . TYR A 1 456 ? 15.440 -7.346 -11.593 1.00 94.38 456 TYR A N 1
ATOM 3693 C CA . TYR A 1 456 ? 15.614 -6.109 -10.839 1.00 94.38 456 TYR A CA 1
ATOM 3694 C C . TYR A 1 456 ? 14.287 -5.412 -10.513 1.00 94.38 456 TYR A C 1
ATOM 3696 O O . TYR A 1 456 ? 14.102 -4.897 -9.408 1.00 94.38 456 TYR A O 1
ATOM 3704 N N . LEU A 1 457 ? 13.310 -5.474 -11.422 1.00 94.69 457 LEU A N 1
ATOM 3705 C CA . LEU A 1 457 ? 11.959 -4.979 -11.175 1.00 94.69 457 LEU A CA 1
ATOM 3706 C C . LEU A 1 457 ? 11.311 -5.683 -9.973 1.00 94.69 457 LEU A C 1
ATOM 3708 O O . LEU A 1 457 ? 10.651 -5.021 -9.170 1.00 94.69 457 LEU A O 1
ATOM 3712 N N . ARG A 1 458 ? 11.521 -6.998 -9.806 1.00 90.62 458 ARG A N 1
ATOM 3713 C CA . ARG A 1 458 ? 11.041 -7.734 -8.620 1.00 90.62 458 ARG A CA 1
ATOM 3714 C C . ARG A 1 458 ? 11.679 -7.201 -7.338 1.00 90.62 458 ARG A C 1
ATOM 3716 O O . ARG A 1 458 ? 10.969 -6.989 -6.360 1.00 90.62 458 ARG A O 1
ATOM 3723 N N . THR A 1 459 ? 12.983 -6.921 -7.351 1.00 90.38 459 THR A N 1
ATOM 3724 C CA . THR A 1 459 ? 13.700 -6.321 -6.211 1.00 90.38 459 THR A CA 1
ATOM 3725 C C . THR A 1 459 ? 13.129 -4.948 -5.847 1.00 90.38 459 THR A C 1
ATOM 3727 O O . THR A 1 459 ? 12.797 -4.703 -4.685 1.00 90.38 459 THR A O 1
ATOM 3730 N N . LEU A 1 460 ? 12.935 -4.068 -6.835 1.00 93.00 460 LEU A N 1
ATOM 3731 C CA . LEU A 1 460 ? 12.358 -2.738 -6.620 1.00 93.00 460 LEU A CA 1
ATOM 3732 C C . LEU A 1 460 ? 10.928 -2.813 -6.068 1.00 93.00 460 LEU A C 1
ATOM 3734 O O . LEU A 1 460 ? 10.596 -2.107 -5.115 1.00 93.00 460 LEU A O 1
ATOM 3738 N N . LYS A 1 461 ? 10.085 -3.688 -6.629 1.00 91.81 461 LYS A N 1
ATOM 3739 C CA . LYS A 1 461 ? 8.705 -3.896 -6.168 1.00 91.81 461 LYS A CA 1
ATOM 3740 C C . LYS A 1 461 ? 8.648 -4.443 -4.747 1.00 91.81 461 LYS A C 1
ATOM 3742 O O . LYS A 1 461 ? 7.858 -3.937 -3.954 1.00 91.81 461 LYS A O 1
ATOM 3747 N N . ALA A 1 462 ? 9.509 -5.399 -4.401 1.00 87.56 462 ALA A N 1
ATOM 3748 C CA . ALA A 1 462 ? 9.555 -5.974 -3.062 1.00 87.56 462 ALA A CA 1
ATOM 3749 C C . ALA A 1 462 ? 9.820 -4.915 -1.977 1.00 87.56 462 ALA A C 1
ATOM 3751 O O . ALA A 1 462 ? 9.244 -4.998 -0.893 1.00 87.56 462 ALA A O 1
ATOM 3752 N N . VAL A 1 463 ? 10.638 -3.899 -2.276 1.00 88.44 463 VAL A N 1
ATOM 3753 C CA . VAL A 1 463 ? 10.952 -2.814 -1.333 1.00 88.44 463 VAL A CA 1
ATOM 3754 C C . VAL A 1 463 ? 9.929 -1.678 -1.409 1.00 88.44 463 VAL A C 1
ATOM 3756 O O . VAL A 1 463 ? 9.378 -1.280 -0.381 1.00 88.44 463 VAL A O 1
ATOM 3759 N N . HIS A 1 464 ? 9.655 -1.143 -2.601 1.00 89.50 464 HIS A N 1
ATOM 3760 C CA . HIS A 1 464 ? 8.893 0.100 -2.766 1.00 89.50 464 HIS A CA 1
ATOM 3761 C C . HIS A 1 464 ? 7.394 -0.091 -3.022 1.00 89.50 464 HIS A C 1
ATOM 3763 O O . HIS A 1 464 ? 6.633 0.848 -2.795 1.00 89.50 464 HIS A O 1
ATOM 3769 N N . SER A 1 465 ? 6.940 -1.276 -3.441 1.00 86.19 465 SER A N 1
ATOM 3770 C CA . SER A 1 465 ? 5.528 -1.522 -3.754 1.00 86.19 465 SER A CA 1
ATOM 3771 C C . SER A 1 465 ? 4.830 -2.336 -2.663 1.00 86.19 465 SER A C 1
ATOM 3773 O O . SER A 1 465 ? 4.950 -3.559 -2.573 1.00 86.19 465 SER A O 1
ATOM 3775 N N . GLY A 1 466 ? 4.053 -1.650 -1.819 1.00 80.56 466 GLY A N 1
ATOM 3776 C CA . GLY A 1 466 ? 3.282 -2.284 -0.742 1.00 80.56 466 GLY A CA 1
ATOM 3777 C C . GLY A 1 466 ? 2.238 -3.275 -1.268 1.00 80.56 466 GLY A C 1
ATOM 3778 O O . GLY A 1 466 ? 2.071 -4.363 -0.714 1.00 80.56 466 GLY A O 1
ATOM 3779 N N . ALA A 1 467 ? 1.594 -2.922 -2.382 1.00 85.50 467 ALA A N 1
ATOM 3780 C CA . ALA A 1 467 ? 0.469 -3.646 -2.970 1.00 85.50 467 ALA A CA 1
ATOM 3781 C C . ALA A 1 467 ? 0.834 -4.481 -4.217 1.00 85.50 467 ALA A C 1
ATOM 3783 O O . ALA A 1 467 ? -0.062 -4.893 -4.950 1.00 85.50 467 ALA A O 1
ATOM 3784 N N . ASP A 1 468 ? 2.122 -4.735 -4.487 1.00 90.75 468 ASP A N 1
ATOM 3785 C CA . ASP A 1 468 ? 2.513 -5.654 -5.566 1.00 90.75 468 ASP A CA 1
ATOM 3786 C C . ASP A 1 468 ? 2.193 -7.109 -5.193 1.00 90.75 468 ASP A C 1
ATOM 3788 O O . ASP A 1 468 ? 2.678 -7.623 -4.183 1.00 90.75 468 ASP A O 1
ATOM 3792 N N . LEU A 1 469 ? 1.366 -7.760 -6.016 1.00 91.25 469 LEU A N 1
ATOM 3793 C CA . LEU A 1 469 ? 0.806 -9.087 -5.752 1.00 91.25 469 LEU A CA 1
ATOM 3794 C C . LEU A 1 469 ? 1.849 -10.208 -5.774 1.00 91.25 469 LEU A C 1
ATOM 3796 O O . LEU A 1 469 ? 1.862 -11.042 -4.872 1.00 91.25 469 LEU A O 1
ATOM 3800 N N . GLU A 1 470 ? 2.747 -10.212 -6.759 1.00 89.94 470 GLU A N 1
ATOM 3801 C CA . GLU A 1 470 ? 3.797 -11.233 -6.881 1.00 89.94 470 GLU A CA 1
ATOM 3802 C C . GLU A 1 470 ? 4.743 -11.178 -5.675 1.00 89.94 470 GLU A C 1
ATOM 3804 O O . GLU A 1 470 ? 4.997 -12.195 -5.022 1.00 89.94 470 GLU A O 1
ATOM 3809 N N . SER A 1 471 ? 5.190 -9.971 -5.317 1.00 88.31 471 SER A N 1
ATOM 3810 C CA . SER A 1 471 ? 6.015 -9.736 -4.129 1.00 88.31 471 SER A CA 1
ATOM 3811 C C . SER A 1 471 ? 5.279 -10.135 -2.845 1.00 88.31 471 SER A C 1
ATOM 3813 O O . SER A 1 471 ? 5.889 -10.663 -1.914 1.00 88.31 471 SER A O 1
ATOM 3815 N N . ALA A 1 472 ? 3.957 -9.933 -2.795 1.00 90.88 472 ALA A N 1
ATOM 3816 C CA . ALA A 1 472 ? 3.114 -10.326 -1.671 1.00 90.88 472 ALA A CA 1
ATOM 3817 C C . ALA A 1 472 ? 3.074 -11.810 -1.394 1.00 90.88 472 ALA A C 1
ATOM 3819 O O . ALA A 1 472 ? 3.307 -12.242 -0.261 1.00 90.88 472 ALA A O 1
ATOM 3820 N N . ILE A 1 473 ? 2.765 -12.555 -2.444 1.00 90.50 473 ILE A N 1
ATOM 3821 C CA . ILE A 1 473 ? 2.639 -13.999 -2.406 1.00 90.50 473 ILE A CA 1
ATOM 3822 C C . ILE A 1 473 ? 3.998 -14.597 -2.059 1.00 90.50 473 ILE A C 1
ATOM 3824 O O . ILE A 1 473 ? 4.108 -15.354 -1.096 1.00 90.50 473 ILE A O 1
ATOM 3828 N N . THR A 1 474 ? 5.049 -14.158 -2.751 1.00 87.38 474 THR A N 1
ATOM 3829 C CA . THR A 1 474 ? 6.418 -14.646 -2.547 1.00 87.38 474 THR A CA 1
ATOM 3830 C C . THR A 1 474 ? 6.909 -14.412 -1.112 1.00 87.38 474 THR A C 1
ATOM 3832 O O . THR A 1 474 ? 7.488 -15.307 -0.500 1.00 87.38 474 THR A O 1
ATOM 3835 N N . ALA A 1 475 ? 6.619 -13.250 -0.515 1.00 87.00 475 ALA A N 1
ATOM 3836 C CA . ALA A 1 475 ? 6.981 -12.967 0.878 1.00 87.00 475 ALA A CA 1
ATOM 3837 C C . ALA A 1 475 ? 6.233 -13.846 1.905 1.00 87.00 475 ALA A C 1
ATOM 3839 O O . ALA A 1 475 ? 6.748 -14.086 3.001 1.00 87.00 475 ALA A O 1
ATOM 3840 N N . CYS A 1 476 ? 5.027 -14.322 1.576 1.00 87.94 476 CYS A N 1
ATOM 3841 C CA . CYS A 1 476 ? 4.243 -15.199 2.450 1.00 87.94 476 CYS A CA 1
ATOM 3842 C C . CYS A 1 476 ? 4.605 -16.680 2.280 1.00 87.94 476 CYS A C 1
ATOM 3844 O O . CYS A 1 476 ? 4.685 -17.401 3.275 1.00 87.94 476 CYS A O 1
ATOM 3846 N N . LEU A 1 477 ? 4.858 -17.120 1.044 1.00 84.50 477 LEU A N 1
ATOM 3847 C CA . LEU A 1 477 ? 5.304 -18.482 0.724 1.00 84.50 477 LEU A CA 1
ATOM 3848 C C . LEU A 1 477 ? 6.762 -18.740 1.117 1.00 84.50 477 LEU A C 1
ATOM 3850 O O . LEU A 1 477 ? 7.166 -19.893 1.258 1.00 84.50 477 LEU A O 1
ATOM 3854 N N . GLY A 1 478 ? 7.527 -17.672 1.345 1.00 80.88 478 GLY A N 1
ATOM 3855 C CA . GLY A 1 478 ? 8.947 -17.749 1.637 1.00 80.88 478 GLY A CA 1
ATOM 3856 C C . GLY A 1 478 ? 9.760 -17.988 0.371 1.00 80.88 478 GLY A C 1
ATOM 3857 O O . GLY A 1 478 ? 9.311 -18.600 -0.598 1.00 80.88 478 GLY A O 1
ATOM 3858 N N . TYR A 1 479 ? 10.984 -17.481 0.373 1.00 78.38 479 TYR A N 1
ATOM 3859 C CA . TYR A 1 479 ? 11.913 -17.684 -0.725 1.00 78.38 479 TYR A CA 1
ATOM 3860 C C . TYR A 1 479 ? 13.346 -17.551 -0.235 1.00 78.38 479 TYR A C 1
ATOM 3862 O O . TYR A 1 479 ? 13.643 -16.842 0.730 1.00 78.38 479 TYR A O 1
ATOM 3870 N N . THR A 1 480 ? 14.244 -18.211 -0.955 1.00 71.31 480 THR A N 1
ATOM 3871 C CA . THR A 1 480 ? 15.679 -18.015 -0.805 1.00 71.31 480 THR A CA 1
ATOM 3872 C C . THR A 1 480 ? 16.202 -17.434 -2.103 1.00 71.31 480 THR A C 1
ATOM 3874 O O . THR A 1 480 ? 16.086 -18.047 -3.163 1.00 71.31 480 THR A O 1
ATOM 3877 N N . SER A 1 481 ? 16.764 -16.236 -2.025 1.00 68.00 481 SER A N 1
ATOM 3878 C CA . SER A 1 481 ? 17.434 -15.594 -3.145 1.00 68.00 481 SER A CA 1
ATOM 3879 C C . SER A 1 481 ? 18.929 -15.644 -2.889 1.00 68.00 481 SER A C 1
ATOM 3881 O O . SER A 1 481 ? 19.439 -14.903 -2.046 1.00 68.00 481 SER A O 1
ATOM 3883 N N . LYS A 1 482 ? 19.630 -16.495 -3.642 1.00 65.06 482 LYS A N 1
ATOM 3884 C CA . LYS A 1 482 ? 21.094 -16.510 -3.640 1.00 65.06 482 LYS A CA 1
ATOM 3885 C C . LYS A 1 482 ? 21.596 -15.166 -4.163 1.00 65.06 482 LYS A C 1
ATOM 3887 O O . LYS A 1 482 ? 21.220 -14.748 -5.262 1.00 65.06 482 LYS A O 1
ATOM 3892 N N . GLY A 1 483 ? 22.404 -14.478 -3.363 1.00 58.50 483 GLY A N 1
ATOM 3893 C CA . GLY A 1 483 ? 23.133 -13.308 -3.830 1.00 58.50 483 GLY A CA 1
ATOM 3894 C C . GLY A 1 483 ? 24.085 -13.718 -4.954 1.00 58.50 483 GLY A C 1
ATOM 3895 O O . GLY A 1 483 ? 24.682 -14.793 -4.904 1.00 58.50 483 GLY A O 1
ATOM 3896 N N . HIS A 1 484 ? 24.192 -12.899 -5.999 1.00 57.31 484 HIS A N 1
ATOM 3897 C CA . HIS A 1 484 ? 25.184 -13.114 -7.050 1.00 57.31 484 HIS A CA 1
ATOM 3898 C C . HIS A 1 484 ? 26.443 -12.306 -6.715 1.00 57.31 484 HIS A C 1
ATOM 3900 O O . HIS A 1 484 ? 26.374 -11.102 -6.477 1.00 57.31 484 HIS A O 1
ATOM 3906 N N . GLY A 1 485 ? 27.610 -12.957 -6.706 1.00 62.34 485 GLY A N 1
ATOM 3907 C CA . GLY A 1 485 ? 28.883 -12.302 -6.391 1.00 62.34 485 GLY A CA 1
ATOM 3908 C C . GLY A 1 485 ? 29.034 -11.969 -4.902 1.00 62.34 485 GLY A C 1
ATOM 3909 O O . GLY A 1 485 ? 29.081 -12.871 -4.076 1.00 62.34 485 GLY A O 1
ATOM 3910 N N . PHE A 1 486 ? 29.154 -10.679 -4.575 1.00 59.00 486 PHE A N 1
ATOM 3911 C CA . PHE A 1 486 ? 29.423 -10.153 -3.223 1.00 59.00 486 PHE A CA 1
ATOM 3912 C C . PHE A 1 486 ? 28.162 -9.897 -2.375 1.00 59.00 486 PHE A C 1
ATOM 3914 O O . PHE A 1 486 ? 28.266 -9.412 -1.253 1.00 59.00 486 PHE A O 1
ATOM 3921 N N . MET A 1 487 ? 26.974 -10.195 -2.904 1.00 68.38 487 MET A N 1
ATOM 3922 C CA . MET A 1 487 ? 25.701 -9.978 -2.213 1.00 68.38 487 MET A CA 1
ATOM 3923 C C . MET A 1 487 ? 25.407 -11.104 -1.214 1.00 68.38 487 MET A C 1
ATOM 3925 O O . MET A 1 487 ? 25.579 -12.280 -1.540 1.00 68.38 487 MET A O 1
ATOM 3929 N N . SER A 1 488 ? 24.888 -10.761 -0.034 1.00 64.62 488 SER A N 1
ATOM 3930 C CA . SER A 1 488 ? 24.439 -11.753 0.949 1.00 64.62 488 SER A CA 1
ATOM 3931 C C . SER A 1 488 ? 23.223 -12.536 0.445 1.00 64.62 488 SER A C 1
ATOM 3933 O O . SER A 1 488 ? 22.370 -12.016 -0.280 1.00 64.62 488 SER A O 1
ATOM 3935 N N . GLU A 1 489 ? 23.112 -13.796 0.866 1.00 70.00 489 GLU A N 1
ATOM 3936 C CA . GLU A 1 489 ? 21.907 -14.592 0.645 1.00 70.00 489 GLU A CA 1
ATOM 3937 C C . GLU A 1 489 ? 20.732 -14.003 1.437 1.00 70.00 489 GLU A C 1
ATOM 3939 O O . GLU A 1 489 ? 20.831 -13.754 2.640 1.00 70.00 489 GLU A O 1
ATOM 3944 N N . VAL A 1 490 ? 19.605 -13.779 0.758 1.00 69.88 490 VAL A N 1
ATOM 3945 C CA . VAL A 1 490 ? 18.366 -13.340 1.407 1.00 69.88 490 VAL A CA 1
ATOM 3946 C C . VAL A 1 490 ? 17.478 -14.557 1.595 1.00 69.88 490 VAL A C 1
ATOM 3948 O O . VAL A 1 490 ? 16.992 -15.131 0.618 1.00 69.88 490 VAL A O 1
ATOM 3951 N N . HIS A 1 491 ? 17.252 -14.931 2.852 1.00 75.81 491 HIS A N 1
ATOM 3952 C CA . HIS A 1 491 ? 16.350 -16.011 3.228 1.00 75.81 491 HIS A CA 1
ATOM 3953 C C . HIS A 1 491 ? 15.122 -15.451 3.946 1.00 75.81 491 HIS A C 1
ATOM 3955 O O . HIS A 1 491 ? 15.218 -14.943 5.065 1.00 75.81 491 HIS A O 1
ATOM 3961 N N . ILE A 1 492 ? 13.961 -15.556 3.301 1.00 77.69 492 ILE A N 1
ATOM 3962 C CA . ILE A 1 492 ? 12.669 -15.221 3.896 1.00 77.69 492 ILE A CA 1
ATOM 3963 C C . ILE A 1 492 ? 11.942 -16.521 4.207 1.00 77.69 492 ILE A C 1
ATOM 3965 O O . ILE A 1 492 ? 11.579 -17.278 3.306 1.00 77.69 492 ILE A O 1
ATOM 3969 N N . GLN A 1 493 ? 11.719 -16.768 5.496 1.00 77.88 493 GLN A N 1
ATOM 3970 C CA . GLN A 1 493 ? 10.955 -17.923 5.948 1.00 77.88 493 GLN A CA 1
ATOM 3971 C C . GLN A 1 493 ? 9.483 -17.787 5.554 1.00 77.88 493 GLN A C 1
ATOM 3973 O O . GLN A 1 493 ? 8.890 -16.708 5.660 1.00 77.88 493 GLN A O 1
ATOM 3978 N N . ALA A 1 494 ? 8.897 -18.908 5.134 1.00 81.56 494 ALA A N 1
ATOM 3979 C CA . ALA A 1 494 ? 7.469 -19.001 4.878 1.00 81.56 494 ALA A CA 1
ATOM 3980 C C . ALA A 1 494 ? 6.675 -18.684 6.151 1.00 81.56 494 ALA A C 1
ATOM 3982 O O . ALA A 1 494 ? 7.090 -19.006 7.267 1.00 81.56 494 ALA A O 1
ATOM 3983 N N . VAL A 1 495 ? 5.496 -18.094 5.981 1.00 80.56 495 VAL A N 1
ATOM 3984 C CA . VAL A 1 495 ? 4.512 -17.986 7.060 1.00 80.56 495 VAL A CA 1
ATOM 3985 C C . VAL A 1 495 ? 4.159 -19.418 7.510 1.00 80.56 495 VAL A C 1
ATOM 3987 O O . VAL A 1 495 ? 3.804 -20.234 6.654 1.00 80.56 495 VAL A O 1
ATOM 3990 N N . PRO A 1 496 ? 4.251 -19.757 8.813 1.00 70.38 496 PRO A N 1
ATOM 3991 C CA . PRO A 1 496 ? 3.855 -21.071 9.320 1.00 70.38 496 PRO A CA 1
ATOM 3992 C C . PRO A 1 496 ? 2.472 -21.492 8.805 1.00 70.38 496 PRO A C 1
ATOM 3994 O O . PRO A 1 496 ? 1.519 -20.732 8.928 1.00 70.38 496 PRO A O 1
ATOM 3997 N N . GLY A 1 497 ? 2.367 -22.677 8.195 1.00 64.75 497 GLY A N 1
ATOM 3998 C CA . GLY A 1 497 ? 1.132 -23.172 7.566 1.00 64.75 497 GLY A CA 1
ATOM 3999 C C . GLY A 1 497 ? 0.943 -22.816 6.079 1.00 64.75 497 GLY A C 1
ATOM 4000 O O . GLY A 1 497 ? 0.061 -23.379 5.445 1.00 64.75 497 GLY A O 1
ATOM 4001 N N . LEU A 1 498 ? 1.774 -21.942 5.491 1.00 65.12 498 LEU A N 1
ATOM 4002 C CA . LEU A 1 498 ? 1.848 -21.695 4.032 1.00 65.12 498 LEU A CA 1
ATOM 4003 C C . LEU A 1 498 ? 3.110 -22.279 3.382 1.00 65.12 498 LEU A C 1
ATOM 4005 O O . LEU A 1 498 ? 3.369 -22.059 2.199 1.00 65.12 498 LEU A O 1
ATOM 4009 N N . SER A 1 499 ? 3.912 -23.020 4.148 1.00 55.28 499 SER A N 1
ATOM 4010 C CA . SER A 1 499 ? 5.105 -23.691 3.642 1.00 55.28 499 SER A CA 1
ATOM 4011 C C . SER A 1 499 ? 4.735 -24.728 2.576 1.00 55.28 499 SER A C 1
ATOM 4013 O O . SER A 1 499 ? 3.799 -25.505 2.789 1.00 55.28 499 SER A O 1
ATOM 4015 N N . PRO A 1 500 ? 5.483 -24.836 1.464 1.00 47.78 500 PRO A N 1
ATOM 4016 C CA . PRO A 1 500 ? 5.460 -26.048 0.651 1.00 47.78 500 PRO A CA 1
ATOM 4017 C C . PRO A 1 500 ? 5.699 -27.245 1.573 1.00 47.78 500 PRO A C 1
ATOM 4019 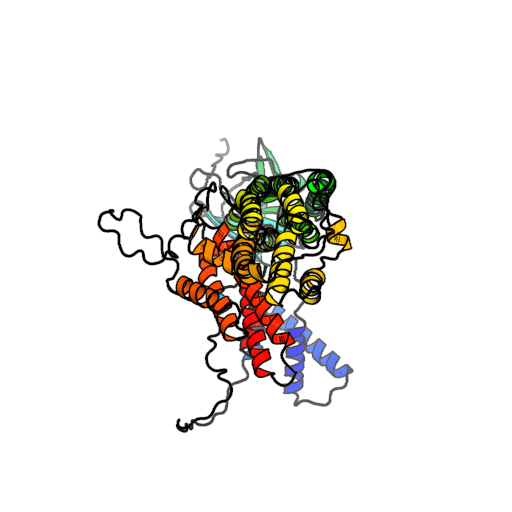O O . PRO A 1 500 ? 6.537 -27.147 2.473 1.00 47.78 500 PRO A O 1
ATOM 4022 N N . LYS A 1 501 ? 4.980 -28.362 1.391 1.00 42.72 501 LYS A N 1
ATOM 4023 C CA . LYS A 1 501 ? 5.324 -29.613 2.081 1.00 42.72 501 LYS A CA 1
ATOM 4024 C C . LYS A 1 501 ? 6.784 -29.923 1.751 1.00 42.72 501 LYS A C 1
ATOM 4026 O O . LYS A 1 501 ? 7.077 -30.409 0.662 1.00 42.72 501 LYS A O 1
ATOM 4031 N N . LEU A 1 502 ? 7.700 -29.607 2.665 1.00 37.53 502 LEU A N 1
ATOM 4032 C CA . LEU A 1 502 ? 9.071 -30.077 2.584 1.00 37.53 502 LEU A CA 1
ATOM 4033 C C . LEU A 1 502 ? 8.968 -31.600 2.569 1.00 37.53 502 LEU A C 1
ATOM 4035 O O . LEU A 1 502 ? 8.473 -32.199 3.526 1.00 37.53 502 LEU A O 1
ATOM 4039 N N . GLN A 1 503 ? 9.384 -32.227 1.466 1.00 33.03 503 GLN A N 1
ATOM 4040 C CA . GLN A 1 503 ? 9.734 -33.640 1.507 1.00 33.03 503 GLN A CA 1
ATOM 4041 C C . GLN A 1 503 ? 10.720 -33.788 2.666 1.00 33.03 503 GLN A C 1
ATOM 4043 O O . GLN A 1 503 ? 11.723 -33.076 2.724 1.00 33.03 503 GLN A O 1
ATOM 4048 N N . ALA A 1 504 ? 10.351 -34.611 3.644 1.00 33.09 504 ALA A N 1
ATOM 4049 C CA . ALA A 1 504 ? 11.090 -34.765 4.880 1.00 33.09 504 ALA A CA 1
ATOM 4050 C C . ALA A 1 504 ? 12.570 -35.033 4.576 1.00 33.09 504 ALA A C 1
ATOM 4052 O O . ALA A 1 504 ? 12.906 -36.031 3.942 1.00 33.09 504 ALA A O 1
ATOM 4053 N N . VAL A 1 505 ? 13.453 -34.149 5.042 1.00 32.91 505 VAL A N 1
ATOM 4054 C CA . VAL A 1 505 ? 14.873 -34.478 5.166 1.00 32.91 505 VAL A CA 1
ATOM 4055 C C . VAL A 1 505 ? 14.963 -35.526 6.284 1.00 32.91 505 VAL A C 1
ATOM 4057 O O . VAL A 1 505 ? 14.532 -35.231 7.404 1.00 32.91 505 VAL A O 1
ATOM 4060 N N . PRO A 1 506 ? 15.457 -36.751 6.029 1.00 30.77 506 PRO A N 1
ATOM 4061 C CA . PRO A 1 506 ? 15.544 -37.770 7.067 1.00 30.77 506 PRO A CA 1
ATOM 4062 C C . PRO A 1 506 ? 16.531 -37.311 8.150 1.00 30.77 506 PRO A C 1
ATOM 4064 O O . PRO A 1 506 ? 17.711 -37.134 7.861 1.00 30.77 506 PRO A O 1
ATOM 4067 N N . GLY A 1 507 ? 16.063 -37.112 9.390 1.00 38.03 507 GLY A N 1
ATOM 4068 C CA . GLY A 1 507 ? 16.952 -36.964 10.555 1.00 38.03 507 GLY A CA 1
ATOM 4069 C C . GLY A 1 507 ? 16.699 -35.807 11.528 1.00 38.03 507 GLY A C 1
ATOM 4070 O O . GLY A 1 507 ? 17.384 -35.751 12.545 1.00 38.03 507 GLY A O 1
ATOM 4071 N N . LEU A 1 508 ? 15.729 -34.912 11.306 1.00 33.25 508 LEU A N 1
ATOM 4072 C CA . LEU A 1 508 ? 15.383 -33.870 12.289 1.00 33.25 508 LEU A CA 1
ATOM 4073 C C . LEU A 1 508 ? 14.052 -34.166 12.989 1.00 33.25 508 LEU A C 1
ATOM 4075 O O . LEU A 1 508 ? 13.005 -34.288 12.359 1.00 33.25 508 LEU A O 1
ATOM 4079 N N . SER A 1 509 ? 14.107 -34.291 14.318 1.00 32.50 509 SER A N 1
ATOM 4080 C CA . SER A 1 509 ? 12.939 -34.577 15.157 1.00 32.50 509 SER A CA 1
ATOM 4081 C C . SER A 1 509 ? 11.895 -33.444 15.116 1.00 32.50 509 SER A C 1
ATOM 4083 O O . SER A 1 509 ? 12.266 -32.276 15.258 1.00 32.50 509 SER A O 1
ATOM 4085 N N . PRO A 1 510 ? 10.589 -33.750 14.982 1.00 38.09 510 PRO A N 1
ATOM 4086 C CA . PRO A 1 510 ? 9.536 -32.746 15.000 1.00 38.09 510 PRO A CA 1
ATOM 4087 C C . PRO A 1 510 ? 9.141 -32.435 16.449 1.00 38.09 510 PRO A C 1
ATOM 4089 O O . PRO A 1 510 ? 8.316 -33.114 17.056 1.00 38.09 510 PRO A O 1
ATOM 4092 N N . LYS A 1 511 ? 9.729 -31.384 17.020 1.00 36.75 511 LYS A N 1
ATOM 4093 C CA . LYS A 1 511 ? 9.198 -30.718 18.219 1.00 36.75 511 LYS A CA 1
ATOM 4094 C C . LYS A 1 511 ? 9.015 -29.231 17.949 1.00 36.75 511 LYS A C 1
ATOM 4096 O O . LYS A 1 511 ? 9.712 -28.404 18.516 1.00 36.75 511 LYS A O 1
ATOM 4101 N N . LEU A 1 512 ? 8.049 -28.903 17.101 1.00 33.41 512 LEU A N 1
ATOM 4102 C CA . LEU A 1 512 ? 7.389 -27.601 17.098 1.00 33.41 512 LEU A CA 1
ATOM 4103 C C . LEU A 1 512 ? 5.895 -27.876 16.943 1.00 33.41 512 LEU A C 1
ATOM 4105 O O . LEU A 1 512 ? 5.465 -28.563 16.022 1.00 33.41 512 LEU A O 1
ATOM 4109 N N . GLN A 1 513 ? 5.148 -27.441 17.950 1.00 30.20 513 GLN A N 1
ATOM 4110 C CA . GLN A 1 513 ? 3.717 -27.652 18.116 1.00 30.20 513 GLN A CA 1
ATOM 4111 C C . GLN A 1 513 ? 2.957 -27.224 16.855 1.00 30.20 513 GLN A C 1
ATOM 4113 O O . GLN A 1 513 ? 3.204 -26.147 16.316 1.00 30.20 513 GLN A O 1
ATOM 4118 N N . ALA A 1 514 ? 2.023 -28.068 16.415 1.00 28.66 514 ALA A N 1
ATOM 4119 C CA . ALA A 1 514 ? 1.038 -27.728 15.401 1.00 28.66 514 ALA A CA 1
ATOM 4120 C C . ALA A 1 514 ? 0.248 -26.490 15.863 1.00 28.66 514 ALA A C 1
ATOM 4122 O O . ALA A 1 514 ? -0.519 -26.542 16.824 1.00 28.66 514 ALA A O 1
ATOM 4123 N N . VAL A 1 515 ? 0.493 -25.361 15.204 1.00 34.38 515 VAL A N 1
ATOM 4124 C CA . VAL A 1 515 ? -0.333 -24.152 15.288 1.00 34.38 515 VAL A CA 1
ATOM 4125 C C . VAL A 1 515 ? -1.499 -24.372 14.317 1.00 34.38 515 VAL A C 1
ATOM 4127 O O . VAL A 1 515 ? -1.240 -24.895 13.238 1.00 34.38 515 VAL A O 1
ATOM 4130 N N . PRO A 1 516 ? -2.760 -24.036 14.656 1.00 42.12 516 PRO A N 1
ATOM 4131 C CA . PRO A 1 516 ? -3.906 -24.302 13.786 1.00 42.12 516 PRO A CA 1
ATOM 4132 C C . PRO A 1 516 ? -3.667 -23.709 12.393 1.00 42.12 516 PRO A C 1
ATOM 4134 O O . PRO A 1 516 ? -3.511 -22.496 12.244 1.00 42.12 516 PRO A O 1
ATOM 4137 N N . ASP A 1 517 ? -3.584 -24.614 11.422 1.00 43.94 517 ASP A N 1
ATOM 4138 C CA . ASP A 1 517 ? -3.015 -24.426 10.093 1.00 43.94 517 ASP A CA 1
ATOM 4139 C C . ASP A 1 517 ? -3.636 -23.251 9.318 1.00 43.94 517 ASP A C 1
ATOM 4141 O O . ASP A 1 517 ? -4.861 -23.086 9.271 1.00 43.94 517 ASP A O 1
ATOM 4145 N N . LEU A 1 518 ? -2.798 -22.470 8.619 1.00 54.00 518 LEU A N 1
ATOM 4146 C CA . LEU A 1 518 ? -3.273 -21.783 7.417 1.00 54.00 518 LEU A CA 1
ATOM 4147 C C . LEU A 1 518 ? -3.804 -22.860 6.459 1.00 54.00 518 LEU A C 1
ATOM 4149 O O . LEU A 1 518 ? -3.160 -23.882 6.240 1.00 54.00 518 LEU A O 1
ATOM 4153 N N . SER A 1 519 ? -5.012 -22.663 5.927 1.00 65.31 519 SER A N 1
ATOM 4154 C CA . SER A 1 519 ? -5.667 -23.694 5.121 1.00 65.31 519 SER A CA 1
ATOM 4155 C C . SER A 1 519 ? -4.810 -24.030 3.890 1.00 65.31 519 SER A C 1
ATOM 4157 O O . SER A 1 519 ? -4.449 -23.099 3.165 1.00 65.31 519 SER A O 1
ATOM 4159 N N . PRO A 1 520 ? -4.559 -25.319 3.574 1.00 71.56 520 PRO A N 1
ATOM 4160 C CA . PRO A 1 520 ? -3.973 -25.741 2.295 1.00 71.56 520 PRO A CA 1
ATOM 4161 C C . PRO A 1 520 ? -4.659 -25.080 1.089 1.00 71.56 520 PRO A C 1
ATOM 4163 O O . PRO A 1 520 ? -4.011 -24.739 0.103 1.00 71.56 520 PRO A O 1
ATOM 4166 N N . LYS A 1 521 ? -5.958 -24.776 1.233 1.00 80.88 521 LYS A N 1
ATOM 4167 C CA . LYS A 1 521 ? -6.748 -24.015 0.266 1.00 80.88 521 LYS A CA 1
ATOM 4168 C C . LYS A 1 521 ? -6.152 -22.636 -0.043 1.00 80.88 521 LYS A C 1
ATOM 4170 O O . LYS A 1 521 ? -6.138 -22.237 -1.200 1.00 80.88 521 LYS A O 1
ATOM 4175 N N . LEU A 1 522 ? -5.677 -21.885 0.956 1.00 84.62 522 LEU A N 1
ATOM 4176 C CA . LEU A 1 522 ? -5.088 -20.564 0.718 1.00 84.62 522 LEU A CA 1
ATOM 4177 C C . LEU A 1 522 ? -3.795 -20.696 -0.091 1.00 84.62 522 LEU A C 1
ATOM 4179 O O . LEU A 1 522 ? -3.615 -19.959 -1.049 1.00 84.62 522 LEU A O 1
ATOM 4183 N N . GLN A 1 523 ? -2.939 -21.666 0.227 1.00 84.19 523 GLN A N 1
ATOM 4184 C CA . GLN A 1 523 ? -1.720 -21.911 -0.545 1.00 84.19 523 GLN A CA 1
ATOM 4185 C C . GLN A 1 523 ? -2.024 -22.272 -2.009 1.00 84.19 523 GLN A C 1
ATOM 4187 O O . GLN A 1 523 ? -1.408 -21.717 -2.916 1.00 84.19 523 GLN A O 1
ATOM 4192 N N . GLU A 1 524 ? -2.999 -23.152 -2.249 1.00 83.88 524 GLU A N 1
ATOM 4193 C CA . GLU A 1 524 ? -3.460 -23.502 -3.599 1.00 83.88 524 GLU A CA 1
ATOM 4194 C C . GLU A 1 524 ? -3.987 -22.281 -4.364 1.00 83.88 524 GLU A C 1
ATOM 4196 O O . GLU A 1 524 ? -3.628 -22.079 -5.525 1.00 83.88 524 GLU A O 1
ATOM 4201 N N . LEU A 1 525 ? -4.781 -21.429 -3.705 1.00 87.56 525 LEU A N 1
ATOM 4202 C CA . LEU A 1 525 ? -5.289 -20.187 -4.289 1.00 87.56 525 LEU A CA 1
ATOM 4203 C C . LEU A 1 525 ? -4.155 -19.223 -4.648 1.00 87.56 525 LEU A C 1
ATOM 4205 O O . LEU A 1 525 ? -4.153 -18.679 -5.748 1.00 87.56 525 LEU A O 1
ATOM 4209 N N . LEU A 1 526 ? -3.178 -19.025 -3.757 1.00 89.12 526 LEU A N 1
ATOM 4210 C CA . LEU A 1 526 ? -2.042 -18.140 -4.021 1.00 89.12 526 LEU A CA 1
ATOM 4211 C C . LEU A 1 526 ? -1.185 -18.647 -5.189 1.00 89.12 526 LEU A C 1
ATOM 4213 O O . LEU A 1 526 ? -0.806 -17.852 -6.046 1.00 89.12 526 LEU A O 1
ATOM 4217 N N . ASN A 1 527 ? -0.939 -19.959 -5.270 1.00 85.56 527 ASN A N 1
ATOM 4218 C CA . ASN A 1 527 ? -0.222 -20.564 -6.396 1.00 85.56 527 ASN A CA 1
ATOM 4219 C C . ASN A 1 527 ? -0.986 -20.380 -7.715 1.00 85.56 527 ASN A C 1
ATOM 4221 O O . ASN A 1 527 ? -0.387 -20.021 -8.727 1.00 85.56 527 ASN A O 1
ATOM 4225 N N . PHE A 1 528 ? -2.308 -20.580 -7.701 1.00 86.31 528 PHE A N 1
ATOM 4226 C CA . PHE A 1 528 ? -3.156 -20.328 -8.864 1.00 86.31 528 PHE A CA 1
ATOM 4227 C C . PHE A 1 528 ? -3.056 -18.862 -9.313 1.00 86.31 528 PHE A C 1
ATOM 4229 O O . PHE A 1 528 ? -2.761 -18.581 -10.472 1.00 86.31 528 PHE A O 1
ATOM 4236 N N . ILE A 1 529 ? -3.240 -17.919 -8.387 1.00 88.19 529 ILE A N 1
ATOM 4237 C CA . ILE A 1 529 ? -3.178 -16.479 -8.671 1.00 88.19 529 ILE A CA 1
ATOM 4238 C C . ILE A 1 529 ? -1.809 -16.091 -9.244 1.00 88.19 529 ILE A C 1
ATOM 4240 O O . ILE A 1 529 ? -1.740 -15.289 -10.171 1.00 88.19 529 ILE A O 1
ATOM 4244 N N . GLN A 1 530 ? -0.721 -16.674 -8.732 1.00 85.31 530 GLN A N 1
ATOM 4245 C CA . GLN A 1 530 ? 0.631 -16.391 -9.210 1.00 85.31 530 GLN A CA 1
ATOM 4246 C C . GLN A 1 530 ? 0.849 -16.827 -10.667 1.00 85.31 530 GLN A C 1
ATOM 4248 O O . GLN A 1 530 ? 1.533 -16.125 -11.408 1.00 85.31 530 GLN A O 1
ATOM 4253 N N . ILE A 1 531 ? 0.250 -17.945 -11.089 1.00 83.75 531 ILE A N 1
ATOM 4254 C CA . ILE A 1 531 ? 0.332 -18.447 -12.471 1.00 83.75 531 ILE A CA 1
ATOM 4255 C C . ILE A 1 531 ? -0.540 -17.609 -13.419 1.00 83.75 531 ILE A C 1
ATOM 4257 O O . ILE A 1 531 ? -0.151 -17.365 -14.556 1.00 83.75 531 ILE A O 1
ATOM 4261 N N . HIS A 1 532 ? -1.697 -17.144 -12.943 1.00 81.56 532 HIS A N 1
ATOM 4262 C CA . HIS A 1 532 ? -2.748 -16.532 -13.764 1.00 81.56 532 HIS A CA 1
ATOM 4263 C C . HIS A 1 532 ? -2.857 -15.002 -13.625 1.00 81.56 532 HIS A C 1
ATOM 4265 O O . HIS A 1 532 ? -3.848 -14.415 -14.048 1.00 81.56 532 HIS A O 1
ATOM 4271 N N . ASN A 1 533 ? -1.864 -14.324 -13.041 1.00 76.62 533 ASN A N 1
ATOM 4272 C CA . ASN A 1 533 ? -1.931 -12.888 -12.715 1.00 76.62 533 ASN A CA 1
ATOM 4273 C C . ASN A 1 533 ? -2.134 -11.958 -13.939 1.00 76.62 533 ASN A C 1
ATOM 4275 O O . ASN A 1 533 ? -2.569 -10.815 -13.799 1.00 76.62 533 ASN A O 1
ATOM 4279 N N . GLU A 1 534 ? -1.816 -12.425 -15.147 1.00 71.19 534 GLU A N 1
ATOM 4280 C CA . GLU A 1 534 ? -1.996 -11.657 -16.389 1.00 71.19 534 GLU A CA 1
ATOM 4281 C C . GLU A 1 534 ? -3.346 -11.921 -17.082 1.00 71.19 534 GLU A C 1
ATOM 4283 O O . GLU A 1 534 ? -3.709 -11.212 -18.028 1.00 71.19 534 GLU A O 1
ATOM 4288 N N . ASP A 1 535 ? -4.126 -12.887 -16.591 1.00 73.19 535 ASP A N 1
ATOM 4289 C CA . ASP A 1 535 ? -5.382 -13.293 -17.209 1.00 73.19 535 ASP A CA 1
ATOM 4290 C C . ASP A 1 535 ? -6.472 -12.228 -17.030 1.00 73.19 535 ASP A C 1
ATOM 4292 O O . ASP A 1 535 ? -6.712 -11.692 -15.949 1.00 73.19 535 ASP A O 1
ATOM 4296 N N . ARG A 1 536 ? -7.225 -11.955 -18.100 1.00 66.25 536 ARG A N 1
ATOM 4297 C CA . ARG A 1 536 ? -8.389 -11.049 -18.073 1.00 66.25 536 ARG A CA 1
ATOM 4298 C C . ARG A 1 536 ? -9.698 -11.787 -17.777 1.00 66.25 536 ARG A C 1
ATOM 4300 O O . ARG A 1 536 ? -10.728 -11.464 -18.361 1.00 66.25 536 ARG A O 1
ATOM 4307 N N . SER A 1 537 ? -9.665 -12.800 -16.916 1.00 69.88 537 SER A N 1
ATOM 4308 C CA . SER A 1 537 ? -10.828 -13.651 -16.642 1.00 69.88 537 SER A CA 1
ATOM 4309 C C . SER A 1 537 ? -11.591 -13.197 -15.393 1.00 69.88 537 SER A C 1
ATOM 4311 O O . SER A 1 537 ? -11.000 -12.768 -14.403 1.00 69.88 537 SER A O 1
ATOM 4313 N N . VAL A 1 538 ? -12.926 -13.305 -15.412 1.00 70.25 538 VAL A N 1
ATOM 4314 C CA . VAL A 1 538 ? -13.764 -13.140 -14.201 1.00 70.25 538 VAL A CA 1
ATOM 4315 C C . VAL A 1 538 ? -13.334 -14.145 -13.126 1.00 70.25 538 VAL A C 1
ATOM 4317 O O . VAL A 1 538 ? -13.277 -13.813 -11.948 1.00 70.25 538 VAL A O 1
ATOM 4320 N N . PHE A 1 539 ? -12.906 -15.334 -13.555 1.00 78.25 539 PHE A N 1
ATOM 4321 C CA . PHE A 1 539 ? -12.378 -16.386 -12.693 1.00 78.25 539 PHE A CA 1
ATOM 4322 C C . PHE A 1 539 ? -11.179 -15.936 -11.844 1.00 78.25 539 PHE A C 1
ATOM 4324 O O . PHE A 1 539 ? -11.087 -16.304 -10.677 1.00 78.25 539 PHE A O 1
ATOM 4331 N N . LEU A 1 540 ? -10.281 -15.096 -12.376 1.00 84.00 540 LEU A N 1
ATOM 4332 C CA . LEU A 1 540 ? -9.187 -14.535 -11.578 1.00 84.00 540 LEU A CA 1
ATOM 4333 C C . LEU A 1 540 ? -9.719 -13.660 -10.431 1.00 84.00 540 LEU A C 1
ATOM 4335 O O . LEU A 1 540 ? -9.232 -13.770 -9.308 1.00 84.00 540 LEU A O 1
ATOM 4339 N N . VAL A 1 541 ? -10.740 -12.834 -10.689 1.00 86.50 541 VAL A N 1
ATOM 4340 C CA . VAL A 1 541 ? -11.370 -11.972 -9.670 1.00 86.50 541 VAL A CA 1
ATOM 4341 C C . VAL A 1 541 ? -11.997 -12.816 -8.562 1.00 86.50 541 VAL A C 1
ATOM 4343 O O . VAL A 1 541 ? -11.782 -12.534 -7.384 1.00 86.50 541 VAL A O 1
ATOM 4346 N N . GLU A 1 542 ? -12.697 -13.890 -8.931 1.00 85.88 542 GLU A N 1
ATOM 4347 C CA . GLU A 1 542 ? -13.249 -14.850 -7.973 1.00 85.88 542 GLU A CA 1
ATOM 4348 C C . GLU A 1 542 ? -12.145 -15.443 -7.092 1.00 85.88 542 GLU A C 1
ATOM 4350 O O . GLU A 1 542 ? -12.253 -15.406 -5.869 1.00 85.88 542 GLU A O 1
ATOM 4355 N N . LYS A 1 543 ? -11.041 -15.926 -7.680 1.00 87.56 543 LYS A N 1
ATOM 4356 C CA . LYS A 1 543 ? -9.932 -16.528 -6.917 1.00 87.56 543 LYS A CA 1
ATOM 4357 C C . LYS A 1 543 ? -9.215 -15.539 -6.011 1.00 87.56 543 LYS A C 1
ATOM 4359 O O . LYS A 1 543 ? -8.845 -15.912 -4.897 1.00 87.56 543 LYS A O 1
ATOM 4364 N N . LEU A 1 544 ? -9.064 -14.289 -6.442 1.00 91.94 544 LEU A N 1
ATOM 4365 C CA . LEU A 1 544 ? -8.538 -13.219 -5.597 1.00 91.94 544 LEU A CA 1
ATOM 4366 C C . LEU A 1 544 ? -9.434 -13.000 -4.368 1.00 91.94 544 LEU A C 1
ATOM 4368 O O . LEU A 1 544 ? -8.923 -12.953 -3.249 1.00 91.94 544 LEU A O 1
ATOM 4372 N N . ILE A 1 545 ? -10.758 -12.936 -4.546 1.00 90.94 545 ILE A N 1
ATOM 4373 C CA . ILE A 1 545 ? -11.711 -12.783 -3.434 1.00 90.94 545 ILE A CA 1
ATOM 4374 C C . ILE A 1 545 ? -11.719 -14.030 -2.546 1.00 90.94 545 ILE A C 1
ATOM 4376 O O . ILE A 1 545 ? -11.631 -13.891 -1.328 1.00 90.94 545 ILE A O 1
ATOM 4380 N N . GLU A 1 546 ? -11.723 -15.243 -3.110 1.00 89.88 546 GLU A N 1
ATOM 4381 C CA . GLU A 1 546 ? -11.623 -16.483 -2.328 1.00 89.88 546 GLU A CA 1
ATOM 4382 C C . GLU A 1 546 ? -10.372 -16.486 -1.434 1.00 89.88 546 GLU A C 1
ATOM 4384 O O . GLU A 1 546 ? -10.437 -16.906 -0.273 1.00 89.88 546 GLU A O 1
ATOM 4389 N N . ALA A 1 547 ? -9.238 -15.998 -1.952 1.00 91.75 547 ALA A N 1
ATOM 4390 C CA . ALA A 1 547 ? -7.998 -15.880 -1.193 1.00 91.75 547 ALA A CA 1
ATOM 4391 C C . ALA A 1 547 ? -8.128 -14.855 -0.059 1.00 91.75 547 ALA A C 1
ATOM 4393 O O . ALA A 1 547 ? -7.710 -15.141 1.065 1.00 91.75 547 ALA A O 1
ATOM 4394 N N . ARG A 1 548 ? -8.765 -13.702 -0.309 1.00 93.00 548 ARG A N 1
ATOM 4395 C CA . ARG A 1 548 ? -9.050 -12.707 0.739 1.00 93.00 548 ARG A CA 1
ATOM 4396 C C . ARG A 1 548 ? -9.972 -13.260 1.820 1.00 93.00 548 ARG A C 1
ATOM 4398 O O . ARG A 1 548 ? -9.682 -13.085 2.999 1.00 93.00 548 ARG A O 1
ATOM 4405 N N . VAL A 1 549 ? -11.029 -13.982 1.449 1.00 89.69 549 VAL A N 1
ATOM 4406 C CA . VAL A 1 549 ? -11.946 -14.622 2.406 1.00 89.69 549 VAL A CA 1
ATOM 4407 C C . VAL A 1 549 ? -11.213 -15.656 3.261 1.00 89.69 549 VAL A C 1
ATOM 4409 O O . VAL A 1 549 ? -11.399 -15.691 4.477 1.00 89.69 549 VAL A O 1
ATOM 4412 N N . ALA A 1 550 ? -10.352 -16.476 2.654 1.00 88.12 550 ALA A N 1
ATOM 4413 C CA . ALA A 1 550 ? -9.541 -17.446 3.386 1.00 88.12 550 ALA A CA 1
ATOM 4414 C C . ALA A 1 550 ? -8.520 -16.770 4.321 1.00 88.12 550 ALA A C 1
ATOM 4416 O O . ALA A 1 550 ? -8.259 -17.279 5.411 1.00 88.12 550 ALA A O 1
ATOM 4417 N N . LEU A 1 551 ? -7.974 -15.617 3.921 1.00 89.44 551 LEU A N 1
ATOM 4418 C CA . LEU A 1 551 ? -7.018 -14.824 4.697 1.00 89.44 551 LEU A CA 1
ATOM 4419 C C . LEU A 1 551 ? -7.677 -14.052 5.854 1.00 89.44 551 LEU A C 1
ATOM 4421 O O . LEU A 1 551 ? -7.083 -13.906 6.924 1.00 89.44 551 LEU A O 1
ATOM 4425 N N . HIS A 1 552 ? -8.912 -13.588 5.672 1.00 86.94 552 HIS A N 1
ATOM 4426 C CA . HIS A 1 552 ? -9.632 -12.717 6.600 1.00 86.94 552 HIS A CA 1
ATOM 4427 C C . HIS A 1 552 ? -9.626 -13.178 8.076 1.00 86.94 552 HIS A C 1
ATOM 4429 O O . HIS A 1 552 ? -9.210 -12.390 8.933 1.00 86.94 552 HIS A O 1
ATOM 4435 N N . PRO A 1 553 ? -9.991 -14.429 8.437 1.00 83.81 553 PRO A N 1
ATOM 4436 C CA . PRO A 1 553 ? -9.976 -14.871 9.837 1.00 83.81 553 PRO A CA 1
ATOM 4437 C C . PRO A 1 553 ? -8.567 -14.930 10.447 1.00 83.81 553 PRO A C 1
ATOM 4439 O O . PRO A 1 553 ? -8.421 -14.857 11.668 1.00 83.81 553 PRO A O 1
ATOM 4442 N N . ILE A 1 554 ? -7.526 -15.051 9.618 1.00 84.06 554 ILE A N 1
ATOM 4443 C CA . ILE A 1 554 ? -6.127 -15.100 10.059 1.00 84.06 554 ILE A CA 1
ATOM 4444 C C . ILE A 1 554 ? -5.648 -13.694 10.421 1.00 84.06 554 ILE A C 1
ATOM 4446 O O . ILE A 1 554 ? -4.998 -13.523 11.449 1.00 84.06 554 ILE A O 1
ATOM 4450 N N . LEU A 1 555 ? -6.044 -12.675 9.648 1.00 86.06 555 LEU A N 1
ATOM 4451 C CA . LEU A 1 555 ? -5.732 -11.270 9.947 1.00 86.06 555 LEU A CA 1
ATOM 4452 C C . LEU A 1 555 ? -6.273 -10.829 11.313 1.00 86.06 555 LEU A C 1
ATOM 4454 O O . LEU A 1 555 ? -5.740 -9.912 11.925 1.00 86.06 555 LEU A O 1
ATOM 4458 N N . HIS A 1 556 ? -7.327 -11.475 11.812 1.00 79.94 556 HIS A N 1
ATOM 4459 C CA . HIS A 1 556 ? -7.942 -11.129 13.092 1.00 79.94 556 HIS A CA 1
ATOM 4460 C C . HIS A 1 556 ? -7.149 -11.616 14.311 1.00 79.94 556 HIS A C 1
ATOM 4462 O O . HIS A 1 556 ? -7.450 -11.181 15.425 1.00 79.94 556 HIS A O 1
ATOM 4468 N N . LYS A 1 557 ? -6.155 -12.491 14.117 1.00 79.56 557 LYS A N 1
ATOM 4469 C CA . LYS A 1 557 ? -5.356 -13.097 15.186 1.00 79.56 557 LYS A CA 1
ATOM 4470 C C . LYS A 1 557 ? -3.919 -12.566 15.149 1.00 79.56 557 LYS A C 1
ATOM 4472 O O . LYS A 1 557 ? -3.361 -12.408 14.065 1.00 79.56 557 LYS A O 1
ATOM 4477 N N . PRO A 1 558 ? -3.287 -12.321 16.311 1.00 74.38 558 PRO A N 1
ATOM 4478 C CA . PRO A 1 558 ? -1.886 -11.925 16.344 1.00 74.38 558 PRO A CA 1
ATOM 4479 C C . PRO A 1 558 ? -1.012 -13.042 15.765 1.00 74.38 558 PRO A C 1
ATOM 4481 O O . PRO A 1 558 ? -1.119 -14.203 16.161 1.00 74.38 558 PRO A O 1
ATOM 4484 N N . HIS A 1 559 ? -0.138 -12.679 14.829 1.00 78.69 559 HIS A N 1
ATOM 4485 C CA . HIS A 1 559 ? 0.742 -13.612 14.133 1.00 78.69 559 HIS A CA 1
ATOM 4486 C C . HIS A 1 559 ? 2.172 -13.054 14.041 1.00 78.69 559 HIS A C 1
ATOM 4488 O O . HIS A 1 559 ? 2.361 -11.855 13.822 1.00 78.69 559 HIS A O 1
ATOM 4494 N N . GLY A 1 560 ? 3.203 -13.903 14.143 1.00 79.12 560 GLY A N 1
ATOM 4495 C CA . GLY A 1 560 ? 4.610 -13.459 14.075 1.00 79.12 560 GLY A CA 1
ATOM 4496 C C . GLY A 1 560 ? 4.991 -12.781 12.748 1.00 79.12 560 GLY A C 1
ATOM 4497 O O . GLY A 1 560 ? 5.904 -11.967 12.695 1.00 79.12 560 GLY A O 1
ATOM 4498 N N . ARG A 1 561 ? 4.234 -13.071 11.684 1.00 86.12 561 ARG A N 1
ATOM 4499 C CA . ARG A 1 561 ? 4.352 -12.488 10.331 1.00 86.12 561 ARG A CA 1
ATOM 4500 C C . ARG A 1 561 ? 3.139 -11.617 9.956 1.00 86.12 561 ARG A C 1
ATOM 4502 O O . ARG A 1 561 ? 2.724 -11.587 8.803 1.00 86.12 561 ARG A O 1
ATOM 4509 N N . SER A 1 562 ? 2.517 -10.942 10.932 1.00 87.50 562 SER A N 1
ATOM 4510 C CA . SER A 1 562 ? 1.315 -10.111 10.692 1.00 87.50 562 SER A CA 1
ATOM 4511 C C . SER A 1 562 ? 1.551 -9.033 9.631 1.00 87.50 562 SER A C 1
ATOM 4513 O O . SER A 1 562 ? 0.656 -8.729 8.846 1.00 87.50 562 SER A O 1
ATOM 4515 N N . LYS A 1 563 ? 2.773 -8.481 9.562 1.00 89.94 563 LYS A N 1
ATOM 4516 C CA . LYS A 1 563 ? 3.149 -7.500 8.539 1.00 89.94 563 LYS A CA 1
ATOM 4517 C C . LYS A 1 563 ? 2.935 -8.038 7.127 1.00 89.94 563 LYS A C 1
ATOM 4519 O O . LYS A 1 563 ? 2.317 -7.334 6.329 1.00 89.94 563 LYS A O 1
ATOM 4524 N N . ASP A 1 564 ? 3.444 -9.231 6.835 1.00 89.81 564 ASP A N 1
ATOM 4525 C CA . ASP A 1 564 ? 3.410 -9.827 5.498 1.00 89.81 564 ASP A CA 1
ATOM 4526 C C . ASP A 1 564 ? 1.983 -10.189 5.087 1.00 89.81 564 ASP A C 1
ATOM 4528 O O . ASP A 1 564 ? 1.575 -9.877 3.972 1.00 89.81 564 ASP A O 1
ATOM 4532 N N . LEU A 1 565 ? 1.197 -10.746 6.015 1.00 91.44 565 LEU A N 1
ATOM 4533 C CA . LEU A 1 565 ? -0.210 -11.091 5.786 1.00 91.44 565 LEU A CA 1
ATOM 4534 C C . LEU A 1 565 ? -1.069 -9.860 5.476 1.00 91.44 565 LEU A C 1
ATOM 4536 O O . LEU A 1 565 ? -1.917 -9.899 4.591 1.00 91.44 565 LEU A O 1
ATOM 4540 N N . LEU A 1 566 ? -0.821 -8.741 6.157 1.00 91.69 566 LEU A N 1
ATOM 4541 C CA . LEU A 1 566 ? -1.511 -7.483 5.873 1.00 91.69 566 LEU A CA 1
ATOM 4542 C C . LEU A 1 566 ? -1.146 -6.917 4.497 1.00 91.69 566 LEU A C 1
ATOM 4544 O O . LEU A 1 566 ? -2.008 -6.395 3.798 1.00 91.69 566 LEU A O 1
ATOM 4548 N N . PHE A 1 567 ? 0.121 -7.016 4.090 1.00 92.62 567 PHE A N 1
ATOM 4549 C CA . PHE A 1 567 ? 0.506 -6.622 2.736 1.00 92.62 567 PHE A CA 1
ATOM 4550 C C . PHE A 1 567 ? -0.023 -7.589 1.669 1.00 92.62 567 PHE A C 1
ATOM 4552 O O . PHE A 1 567 ? -0.275 -7.162 0.545 1.00 92.62 567 PHE A O 1
ATOM 4559 N N . LEU A 1 568 ? -0.214 -8.869 2.002 1.00 93.50 568 LEU A N 1
ATOM 4560 C CA . LEU A 1 568 ? -0.906 -9.825 1.141 1.00 93.50 568 LEU A CA 1
ATOM 4561 C C . LEU A 1 568 ? -2.366 -9.437 0.929 1.00 93.50 568 LEU A C 1
ATOM 4563 O O . LEU A 1 568 ? -2.794 -9.366 -0.217 1.00 93.50 568 LEU A O 1
ATOM 4567 N N . ASP A 1 569 ? -3.099 -9.112 1.992 1.00 93.75 569 ASP A N 1
ATOM 4568 C CA . ASP A 1 569 ? -4.481 -8.644 1.855 1.00 93.75 569 ASP A CA 1
ATOM 4569 C C . ASP A 1 569 ? -4.580 -7.363 1.013 1.00 93.75 569 ASP A C 1
ATOM 4571 O O . ASP A 1 569 ? -5.408 -7.292 0.109 1.00 93.75 569 ASP A O 1
ATOM 4575 N N . LEU A 1 570 ? -3.696 -6.384 1.241 1.00 92.88 570 LEU A N 1
ATOM 4576 C CA . LEU A 1 570 ? -3.661 -5.151 0.444 1.00 92.88 570 LEU A CA 1
ATOM 4577 C C . LEU A 1 570 ? -3.360 -5.408 -1.033 1.00 92.88 570 LEU A C 1
ATOM 4579 O O . LEU A 1 570 ? -3.946 -4.766 -1.904 1.00 92.88 570 LEU A O 1
ATOM 4583 N N . ALA A 1 571 ? -2.443 -6.330 -1.324 1.00 93.62 571 ALA A N 1
ATOM 4584 C CA . ALA A 1 571 ? -2.099 -6.669 -2.695 1.00 93.62 571 ALA A CA 1
ATOM 4585 C C . ALA A 1 571 ? -3.233 -7.427 -3.400 1.00 93.62 571 ALA A C 1
ATOM 4587 O O . ALA A 1 571 ? -3.522 -7.139 -4.559 1.00 93.62 571 ALA A O 1
ATOM 4588 N N . LEU A 1 572 ? -3.917 -8.336 -2.695 1.00 94.38 572 LEU A N 1
ATOM 4589 C CA . LEU A 1 572 ? -5.110 -9.015 -3.202 1.00 94.38 572 LEU A CA 1
ATOM 4590 C C . LEU A 1 572 ? -6.241 -8.014 -3.480 1.00 94.38 572 LEU A C 1
ATOM 4592 O O . LEU A 1 572 ? -6.817 -8.044 -4.561 1.00 94.38 572 LEU A O 1
ATOM 4596 N N . ASP A 1 573 ? -6.519 -7.092 -2.554 1.00 93.31 573 ASP A N 1
ATOM 4597 C CA . ASP A 1 573 ? -7.552 -6.053 -2.710 1.00 93.31 573 ASP A CA 1
ATOM 4598 C C . ASP A 1 573 ? -7.252 -5.128 -3.907 1.00 93.31 573 ASP A C 1
ATOM 4600 O O . ASP A 1 573 ? -8.093 -4.893 -4.778 1.00 93.31 573 ASP A O 1
ATOM 4604 N N . SER A 1 574 ? -6.000 -4.672 -4.018 1.00 91.88 574 SER A N 1
ATOM 4605 C CA . SER A 1 574 ? -5.525 -3.869 -5.151 1.00 91.88 574 SER A CA 1
ATOM 4606 C C . SER A 1 574 ? -5.637 -4.618 -6.487 1.00 91.88 574 SER A C 1
ATOM 4608 O O . SER A 1 574 ? -6.047 -4.040 -7.501 1.00 91.88 574 SER A O 1
ATOM 4610 N N . ALA A 1 575 ? -5.318 -5.916 -6.497 1.00 92.00 575 ALA A N 1
ATOM 4611 C CA . ALA A 1 575 ? -5.441 -6.765 -7.676 1.00 92.00 575 ALA A CA 1
ATOM 4612 C C . ALA A 1 575 ? -6.904 -6.959 -8.095 1.00 92.00 575 ALA A C 1
ATOM 4614 O O . ALA A 1 575 ? -7.195 -6.845 -9.286 1.00 92.00 575 ALA A O 1
ATOM 4615 N N . VAL A 1 576 ? -7.830 -7.161 -7.146 1.00 91.69 576 VAL A N 1
ATOM 4616 C CA . VAL A 1 576 ? -9.278 -7.228 -7.422 1.00 91.69 576 VAL A CA 1
ATOM 4617 C C . VAL A 1 576 ? -9.736 -5.950 -8.116 1.00 91.69 576 VAL A C 1
ATOM 4619 O O . VAL A 1 576 ? -10.295 -6.011 -9.212 1.00 91.69 576 VAL A O 1
ATOM 4622 N N . LYS A 1 577 ? -9.428 -4.786 -7.530 1.00 89.25 577 LYS A N 1
ATOM 4623 C CA . LYS A 1 577 ? -9.793 -3.484 -8.101 1.00 89.25 577 LYS A CA 1
ATOM 4624 C C . LYS A 1 577 ? -9.227 -3.304 -9.512 1.00 89.25 577 LYS A C 1
ATOM 4626 O O . LYS A 1 577 ? -9.960 -2.948 -10.431 1.00 89.25 577 LYS A O 1
ATOM 4631 N N . THR A 1 578 ? -7.945 -3.611 -9.697 1.00 88.06 578 THR A N 1
ATOM 4632 C CA . THR A 1 578 ? -7.266 -3.491 -10.995 1.00 88.06 578 THR A CA 1
ATOM 4633 C C . THR A 1 578 ? -7.883 -4.414 -12.050 1.00 88.06 578 THR A C 1
ATOM 4635 O O . THR A 1 578 ? -8.077 -4.000 -13.194 1.00 88.06 578 THR A O 1
ATOM 4638 N N . CYS A 1 579 ? -8.211 -5.658 -11.691 1.00 86.38 579 CYS A N 1
ATOM 4639 C CA . CYS A 1 579 ? -8.833 -6.614 -12.607 1.00 86.38 579 CYS A CA 1
ATOM 4640 C C . CYS A 1 579 ? -10.239 -6.165 -13.017 1.00 86.38 579 CYS A C 1
ATOM 4642 O O . CYS A 1 579 ? -10.552 -6.172 -14.208 1.00 86.38 579 CYS A O 1
ATOM 4644 N N . ILE A 1 580 ? -11.051 -5.702 -12.062 1.00 85.12 580 ILE A N 1
ATOM 4645 C CA . ILE A 1 580 ? -12.401 -5.190 -12.329 1.00 85.12 580 ILE A CA 1
ATOM 4646 C C . ILE A 1 580 ? -12.341 -3.951 -13.231 1.00 85.12 580 ILE A C 1
ATOM 4648 O O . ILE A 1 580 ? -13.032 -3.903 -14.247 1.00 85.12 580 ILE A O 1
ATOM 4652 N N . GLU A 1 581 ? -11.477 -2.974 -12.936 1.00 84.88 581 GLU A N 1
ATOM 4653 C CA . GLU A 1 581 ? -11.322 -1.769 -13.767 1.00 84.88 581 GLU A CA 1
ATOM 4654 C C . GLU A 1 581 ? -10.900 -2.100 -15.207 1.00 84.88 581 GLU A C 1
ATOM 4656 O O . GLU A 1 581 ? -11.383 -1.481 -16.160 1.00 84.88 581 GLU A O 1
ATOM 4661 N N . ARG A 1 582 ? -10.014 -3.089 -15.389 1.00 81.06 582 ARG A N 1
ATOM 4662 C CA . ARG A 1 582 ? -9.599 -3.565 -16.718 1.00 81.06 582 ARG A CA 1
ATOM 4663 C C . ARG A 1 582 ? -10.752 -4.216 -17.481 1.00 81.06 582 ARG A C 1
ATOM 4665 O O . ARG A 1 582 ? -10.877 -3.973 -18.679 1.00 81.06 582 ARG A O 1
ATOM 4672 N N . GLN A 1 583 ? -11.579 -5.017 -16.813 1.00 77.50 583 GLN A N 1
ATOM 4673 C CA . GLN A 1 583 ? -12.726 -5.683 -17.441 1.00 77.50 583 GLN A CA 1
ATOM 4674 C C . GLN A 1 583 ? -13.845 -4.695 -17.792 1.00 77.50 583 GLN A C 1
ATOM 4676 O O . GLN A 1 583 ? -14.395 -4.753 -18.893 1.00 77.50 583 GLN A O 1
ATOM 4681 N N . MET A 1 584 ? -14.117 -3.726 -16.915 1.00 74.44 584 MET A N 1
ATOM 4682 C CA . MET A 1 584 ? -15.118 -2.682 -17.156 1.00 74.44 584 MET A CA 1
ATOM 4683 C C . MET A 1 584 ? -14.749 -1.789 -18.349 1.00 74.44 584 MET A C 1
ATOM 4685 O O . MET A 1 584 ? -15.614 -1.465 -19.153 1.00 74.44 584 MET A O 1
ATOM 4689 N N . LYS A 1 585 ? -13.464 -1.447 -18.532 1.00 74.31 585 LYS A N 1
ATOM 4690 C CA . LYS A 1 585 ? -12.996 -0.659 -19.693 1.00 74.31 585 LYS A CA 1
ATOM 4691 C C . LYS A 1 585 ? -13.127 -1.385 -21.039 1.00 74.31 585 LYS A C 1
ATOM 4693 O O . LYS A 1 585 ? -13.095 -0.728 -22.073 1.00 74.31 585 LYS A O 1
ATOM 4698 N N . GLY A 1 586 ? -13.217 -2.717 -21.035 1.00 64.69 586 GLY A N 1
ATOM 4699 C CA . GLY A 1 586 ? -13.308 -3.538 -22.247 1.00 64.69 586 GLY A CA 1
ATOM 4700 C C . GLY A 1 586 ? -14.726 -3.969 -22.631 1.00 64.69 586 GLY A C 1
ATOM 4701 O O . GLY A 1 586 ? -14.893 -4.585 -23.681 1.00 64.69 586 GLY A O 1
ATOM 4702 N N . SER A 1 587 ? -15.730 -3.678 -21.800 1.00 59.72 587 SER A N 1
ATOM 4703 C CA . SER A 1 587 ? -17.102 -4.164 -21.984 1.00 59.72 587 SER A CA 1
ATOM 4704 C C . SER A 1 587 ? -17.975 -3.090 -22.641 1.00 59.72 587 SER A C 1
ATOM 4706 O O . SER A 1 587 ? -18.111 -1.995 -22.107 1.00 59.72 587 SER A O 1
ATOM 4708 N N . SER A 1 588 ? -18.577 -3.386 -23.797 1.00 55.62 588 SER A N 1
ATOM 4709 C CA . SER A 1 588 ? -19.688 -2.586 -24.343 1.00 55.62 588 SER A CA 1
ATOM 4710 C C . SER A 1 588 ? -20.975 -2.839 -23.543 1.00 55.62 588 SER A C 1
ATOM 4712 O O . SER A 1 588 ? -21.133 -3.947 -23.031 1.00 55.62 588 SER A O 1
ATOM 4714 N N . ASP A 1 589 ? -21.925 -1.893 -23.530 1.00 54.47 589 ASP A N 1
ATOM 4715 C CA . ASP A 1 589 ? -23.227 -1.940 -22.812 1.00 54.47 589 ASP A CA 1
ATOM 4716 C C . ASP A 1 589 ? -24.090 -3.210 -23.033 1.00 54.47 589 ASP A C 1
ATOM 4718 O O . ASP A 1 589 ? -25.096 -3.421 -22.360 1.00 54.47 589 ASP A O 1
ATOM 4722 N N . SER A 1 590 ? -23.707 -4.094 -23.955 1.00 51.47 590 SER A N 1
ATOM 4723 C CA . SER A 1 590 ? -24.417 -5.325 -24.319 1.00 51.47 590 SER A CA 1
ATOM 4724 C C . SER A 1 590 ? -24.199 -6.529 -23.378 1.00 51.47 590 SER A C 1
ATOM 4726 O O . SER A 1 590 ? -24.802 -7.576 -23.606 1.00 51.47 590 SER A O 1
ATOM 4728 N N . GLN A 1 591 ? -23.381 -6.423 -22.318 1.00 61.88 591 GLN A N 1
ATOM 4729 C CA . GLN A 1 591 ? -23.034 -7.548 -21.420 1.00 61.88 591 GLN A CA 1
ATOM 4730 C C . GLN A 1 591 ? -23.547 -7.398 -19.974 1.00 61.88 591 GLN A C 1
ATOM 4732 O O . GLN A 1 591 ? -22.835 -7.702 -19.014 1.00 61.88 591 GLN A O 1
ATOM 4737 N N . LEU A 1 592 ? -24.810 -6.990 -19.811 1.00 62.69 592 LEU A N 1
ATOM 4738 C CA . LEU A 1 592 ? -25.456 -6.782 -18.504 1.00 62.69 592 LEU A CA 1
ATOM 4739 C C . LEU A 1 592 ? -25.227 -7.929 -17.482 1.00 62.69 592 LEU A C 1
ATOM 4741 O O . LEU A 1 592 ? -24.876 -7.630 -16.340 1.00 62.69 592 LEU A O 1
ATOM 4745 N N . PRO A 1 593 ? -25.337 -9.232 -17.839 1.00 64.12 593 PRO A N 1
ATOM 4746 C CA . PRO A 1 593 ? -25.120 -10.324 -16.878 1.00 64.12 593 PRO A CA 1
ATOM 4747 C C . PRO A 1 593 ? -23.675 -10.425 -16.362 1.00 64.12 593 PRO A C 1
ATOM 4749 O O . PRO A 1 593 ? -23.444 -10.748 -15.193 1.00 64.12 593 PRO A O 1
ATOM 4752 N N . GLY A 1 594 ? -22.692 -10.120 -17.217 1.00 68.50 594 GLY A N 1
ATOM 4753 C CA . GLY A 1 594 ? -21.280 -10.080 -16.835 1.00 68.50 594 GLY A CA 1
ATOM 4754 C C . GLY A 1 594 ? -20.997 -8.918 -15.884 1.00 68.50 594 GLY A C 1
ATOM 4755 O O . GLY A 1 594 ? -20.358 -9.101 -14.849 1.00 68.50 594 GLY A O 1
ATOM 4756 N N . THR A 1 595 ? -21.567 -7.745 -16.169 1.00 75.75 595 THR A N 1
ATOM 4757 C CA . THR A 1 595 ? -21.470 -6.565 -15.301 1.00 75.75 595 THR A CA 1
ATOM 4758 C C . THR A 1 595 ? -22.101 -6.808 -13.928 1.00 75.75 595 THR A C 1
ATOM 4760 O O . THR A 1 595 ? -21.478 -6.504 -12.914 1.00 75.75 595 THR A O 1
ATOM 4763 N N . MET A 1 596 ? -23.287 -7.422 -13.861 1.00 78.50 596 MET A N 1
ATOM 4764 C CA . MET A 1 596 ? -23.944 -7.771 -12.589 1.00 78.50 596 MET A CA 1
ATOM 4765 C C . MET A 1 596 ? -23.108 -8.749 -11.748 1.00 78.50 596 MET A C 1
ATOM 4767 O O . MET A 1 596 ? -23.035 -8.628 -10.520 1.00 78.50 596 MET A O 1
ATOM 4771 N N . SER A 1 597 ? -22.437 -9.699 -12.405 1.00 78.25 597 SER A N 1
ATOM 4772 C CA . SER A 1 597 ? -21.532 -10.644 -11.739 1.00 78.25 597 SER A CA 1
ATOM 4773 C C . SER A 1 597 ? -20.319 -9.922 -11.148 1.00 78.25 597 SER A C 1
ATOM 4775 O O . SER A 1 597 ? -19.978 -10.137 -9.987 1.00 78.25 597 SER A O 1
ATOM 4777 N N . LEU A 1 598 ? -19.725 -8.985 -11.893 1.00 80.62 598 LEU A N 1
ATOM 4778 C CA . LEU A 1 598 ? -18.612 -8.167 -11.404 1.00 80.62 598 LEU A CA 1
ATOM 4779 C C . LEU A 1 598 ? -19.008 -7.244 -10.250 1.00 80.62 598 LEU A C 1
ATOM 4781 O O . LEU A 1 598 ? -18.242 -7.110 -9.298 1.00 80.62 598 LEU A O 1
ATOM 4785 N N . ILE A 1 599 ? -20.204 -6.649 -10.295 1.00 85.38 599 ILE A N 1
ATOM 4786 C CA . ILE A 1 599 ? -20.730 -5.841 -9.186 1.00 85.38 599 ILE A CA 1
ATOM 4787 C C . ILE A 1 599 ? -20.882 -6.700 -7.926 1.00 85.38 599 ILE A C 1
ATOM 4789 O O . ILE A 1 599 ? -20.475 -6.274 -6.850 1.00 85.38 599 ILE A O 1
ATOM 4793 N N . SER A 1 600 ? -21.392 -7.928 -8.058 1.00 87.00 600 SER A N 1
ATOM 4794 C CA . SER A 1 600 ? -21.527 -8.860 -6.928 1.00 87.00 600 SER A CA 1
ATOM 4795 C C . SER A 1 600 ? -20.172 -9.158 -6.270 1.00 87.00 600 SER A C 1
ATOM 4797 O O . SER A 1 600 ? -20.042 -9.062 -5.051 1.00 87.00 600 SER A O 1
ATOM 4799 N N . LEU A 1 601 ? -19.144 -9.441 -7.078 1.00 87.44 601 LEU A N 1
ATOM 4800 C CA . LEU A 1 601 ? -17.774 -9.666 -6.606 1.00 87.44 601 LEU A CA 1
ATOM 4801 C C . LEU A 1 601 ? -17.182 -8.414 -5.940 1.00 87.44 601 LEU A C 1
ATOM 4803 O O . LEU A 1 601 ? -16.532 -8.498 -4.897 1.00 87.44 601 LEU A O 1
ATOM 4807 N N . LEU A 1 602 ? -17.431 -7.233 -6.511 1.00 88.31 602 LEU A N 1
ATOM 4808 C CA . LEU A 1 602 ? -16.975 -5.967 -5.943 1.00 88.31 602 LEU A CA 1
ATOM 4809 C C . LEU A 1 602 ? -17.604 -5.698 -4.570 1.00 88.31 602 LEU A C 1
ATOM 4811 O O . LEU A 1 602 ? -16.894 -5.301 -3.648 1.00 88.31 602 LEU A O 1
ATOM 4815 N N . LEU A 1 603 ? -18.911 -5.923 -4.428 1.00 89.06 603 LEU A N 1
ATOM 4816 C CA . LEU A 1 603 ? -19.635 -5.739 -3.169 1.00 89.06 603 LEU A CA 1
ATOM 4817 C C . LEU A 1 603 ? -19.087 -6.649 -2.064 1.00 89.06 603 LEU A C 1
ATOM 4819 O O . LEU A 1 603 ? -18.816 -6.187 -0.957 1.00 89.06 603 LEU A O 1
ATOM 4823 N N . GLU A 1 604 ? -18.811 -7.913 -2.383 1.00 90.06 604 GLU A N 1
ATOM 4824 C CA . GLU A 1 604 ? -18.178 -8.848 -1.447 1.00 90.06 604 GLU A CA 1
ATOM 4825 C C . GLU A 1 604 ? -16.777 -8.402 -1.031 1.00 90.06 604 GLU A C 1
ATOM 4827 O O . GLU A 1 604 ? -16.439 -8.408 0.155 1.00 90.06 604 GLU A O 1
ATOM 4832 N N . ASN A 1 605 ? -15.972 -7.957 -1.997 1.00 91.62 605 ASN A N 1
ATOM 4833 C CA . ASN A 1 605 ? -14.646 -7.416 -1.733 1.00 91.62 605 ASN A CA 1
ATOM 4834 C C . ASN A 1 605 ? -14.707 -6.171 -0.823 1.00 91.62 605 ASN A C 1
ATOM 4836 O O . ASN A 1 605 ? -13.858 -6.008 0.057 1.00 91.62 605 ASN A O 1
ATOM 4840 N N . LEU A 1 606 ? -15.722 -5.315 -0.998 1.00 88.31 606 LEU A N 1
ATOM 4841 C CA . LEU A 1 606 ? -15.963 -4.143 -0.153 1.00 88.31 606 LEU A CA 1
ATOM 4842 C C . LEU A 1 606 ? -16.377 -4.529 1.269 1.00 88.31 606 LEU A C 1
ATOM 4844 O O . LEU A 1 606 ? -15.887 -3.916 2.218 1.00 88.31 606 LEU A O 1
ATOM 4848 N N . CYS A 1 607 ? -17.208 -5.558 1.451 1.00 88.31 607 CYS A N 1
ATOM 4849 C CA . CYS A 1 607 ? -17.555 -6.057 2.784 1.00 88.31 607 CYS A CA 1
ATOM 4850 C C . CYS A 1 607 ? -16.317 -6.484 3.593 1.00 88.31 607 CYS A C 1
ATOM 4852 O O . CYS A 1 607 ? -16.311 -6.300 4.808 1.00 88.31 607 CYS A O 1
ATOM 4854 N N . LEU A 1 608 ? -15.259 -6.987 2.944 1.00 85.56 608 LEU A N 1
ATOM 4855 C CA . LEU A 1 608 ? -13.988 -7.336 3.598 1.00 85.56 608 LEU A CA 1
ATOM 4856 C C . LEU A 1 608 ? -13.095 -6.124 3.922 1.00 85.56 608 LEU A C 1
ATOM 4858 O O . LEU A 1 608 ? -12.169 -6.270 4.717 1.00 85.56 608 LEU A O 1
ATOM 4862 N N . SER A 1 609 ? -13.335 -4.967 3.292 1.00 78.00 609 SER A N 1
ATOM 4863 C CA . SER A 1 609 ? -12.437 -3.799 3.302 1.00 78.00 609 SER A CA 1
ATOM 4864 C C . SER A 1 609 ? -13.018 -2.520 3.929 1.00 78.00 609 SER A C 1
ATOM 4866 O O . SER A 1 609 ? -12.358 -1.486 3.883 1.00 78.00 609 SER A O 1
ATOM 4868 N N . THR A 1 610 ? -14.253 -2.532 4.442 1.00 67.00 610 THR A N 1
ATOM 4869 C CA . THR A 1 610 ? -14.964 -1.302 4.857 1.00 67.00 610 THR A CA 1
ATOM 4870 C C . THR A 1 610 ? -15.051 -1.169 6.387 1.00 67.00 610 THR A C 1
ATOM 4872 O O . THR A 1 610 ? -15.335 -2.139 7.092 1.00 67.00 610 THR A O 1
ATOM 4875 N N . ILE A 1 611 ? -14.816 0.046 6.903 1.00 64.94 611 ILE A N 1
ATOM 4876 C CA . ILE A 1 611 ? -15.130 0.448 8.292 1.00 64.94 611 ILE A CA 1
ATOM 4877 C C . ILE A 1 611 ? -16.639 0.566 8.404 1.00 64.94 611 ILE A C 1
ATOM 4879 O O . ILE A 1 611 ? -17.239 1.084 7.471 1.00 64.94 611 ILE A O 1
ATOM 4883 N N . GLU A 1 612 ? -17.246 0.133 9.515 1.00 66.19 612 GLU A N 1
ATOM 4884 C CA . GLU A 1 612 ? -18.705 0.254 9.679 1.00 66.19 612 GLU A CA 1
ATOM 4885 C C . GLU A 1 612 ? -19.435 -0.345 8.466 1.00 66.19 612 GLU A C 1
ATOM 4887 O O . GLU A 1 612 ? -20.361 0.230 7.903 1.00 66.19 612 GLU A O 1
ATOM 4892 N N . ASN A 1 613 ? -18.985 -1.526 8.031 1.00 77.62 613 ASN A N 1
ATOM 4893 C CA . ASN A 1 613 ? -19.486 -2.193 6.831 1.00 77.62 613 ASN A CA 1
ATOM 4894 C C . ASN A 1 613 ? -20.947 -2.655 6.939 1.00 77.62 613 ASN A C 1
ATOM 4896 O O . ASN A 1 613 ? -21.377 -3.434 6.100 1.00 77.62 613 ASN A O 1
ATOM 4900 N N . GLU A 1 614 ? -21.699 -2.212 7.946 1.00 81.25 614 GLU A N 1
ATOM 4901 C CA . GLU A 1 614 ? -23.091 -2.575 8.171 1.00 81.25 614 GLU A CA 1
ATOM 4902 C C . GLU A 1 614 ? -23.952 -2.222 6.954 1.00 81.25 614 GLU A C 1
ATOM 4904 O O . GLU A 1 614 ? -24.594 -3.112 6.394 1.00 81.25 614 GLU A O 1
ATOM 4909 N N . ASP A 1 615 ? -23.857 -0.983 6.464 1.00 82.62 615 ASP A N 1
ATOM 4910 C CA . ASP A 1 615 ? -24.561 -0.550 5.254 1.00 82.62 615 ASP A CA 1
ATOM 4911 C C . ASP A 1 615 ? -24.119 -1.362 4.033 1.00 82.62 615 ASP A C 1
ATOM 4913 O O . ASP A 1 615 ? -24.953 -1.880 3.296 1.00 82.62 615 ASP A O 1
ATOM 4917 N N . THR A 1 616 ? -22.810 -1.553 3.833 1.00 84.75 616 THR A N 1
ATOM 4918 C CA . THR A 1 616 ? -22.281 -2.346 2.710 1.00 84.75 616 THR A CA 1
ATOM 4919 C C . THR A 1 616 ? -22.766 -3.796 2.768 1.00 84.75 616 THR A C 1
ATOM 4921 O O . THR A 1 616 ? -23.151 -4.361 1.747 1.00 84.75 616 THR A O 1
ATOM 4924 N N . VAL A 1 617 ? -22.784 -4.409 3.953 1.00 85.44 617 VAL A N 1
ATOM 4925 C CA . VAL A 1 617 ? -23.248 -5.783 4.180 1.00 85.44 617 VAL A CA 1
ATOM 4926 C C . VAL A 1 617 ? -24.748 -5.885 3.924 1.00 85.44 617 VAL A C 1
ATOM 4928 O O . VAL A 1 617 ? -25.166 -6.807 3.224 1.00 85.44 617 VAL A O 1
ATOM 4931 N N . TYR A 1 618 ? -25.568 -4.958 4.426 1.00 84.94 618 TYR A N 1
ATOM 4932 C CA . TYR A 1 618 ? -27.008 -4.971 4.158 1.00 84.94 618 TYR A CA 1
ATOM 4933 C C . TYR A 1 618 ? -27.322 -4.720 2.685 1.00 84.94 618 TYR A C 1
ATOM 4935 O O . TYR A 1 618 ? -28.059 -5.508 2.096 1.00 84.94 618 TYR A O 1
ATOM 4943 N N . CYS A 1 619 ? -26.686 -3.727 2.061 1.00 86.31 619 CYS A N 1
ATOM 4944 C CA . CYS A 1 619 ? -26.805 -3.471 0.627 1.00 86.31 619 CYS A CA 1
ATOM 4945 C C . CYS A 1 619 ? -26.415 -4.702 -0.199 1.00 86.31 619 CYS A C 1
ATOM 4947 O O . CYS A 1 619 ? -27.106 -5.044 -1.152 1.00 86.31 619 CYS A O 1
ATOM 4949 N N . THR A 1 620 ? -25.354 -5.419 0.185 1.00 86.12 620 THR A N 1
ATOM 4950 C CA . THR A 1 620 ? -24.932 -6.650 -0.506 1.00 86.12 620 THR A CA 1
ATOM 4951 C C . THR A 1 620 ? -25.942 -7.784 -0.317 1.00 86.12 620 THR A C 1
ATOM 4953 O O . THR A 1 620 ? -26.223 -8.535 -1.249 1.00 86.12 620 THR A O 1
ATOM 4956 N N . LYS A 1 621 ? -26.550 -7.899 0.869 1.00 86.50 621 LYS A N 1
ATOM 4957 C CA . LYS A 1 621 ? -27.608 -8.888 1.122 1.00 86.50 621 LYS A CA 1
ATOM 4958 C C . LYS A 1 621 ? -28.867 -8.604 0.318 1.00 86.50 621 LYS A C 1
ATOM 4960 O O . LYS A 1 621 ? -29.478 -9.549 -0.175 1.00 86.50 621 LYS A O 1
ATOM 4965 N N . ASP A 1 622 ? -29.248 -7.340 0.188 1.00 84.94 622 ASP A N 1
ATOM 4966 C CA . ASP A 1 622 ? -30.390 -6.948 -0.633 1.00 84.94 622 ASP A CA 1
ATOM 4967 C C . ASP A 1 622 ? -30.077 -7.085 -2.125 1.00 84.94 622 ASP A C 1
ATOM 4969 O O . ASP A 1 622 ? -30.910 -7.597 -2.869 1.00 84.94 622 ASP A O 1
ATOM 4973 N N . TRP A 1 623 ? -28.844 -6.791 -2.547 1.00 86.94 623 TRP A N 1
ATOM 4974 C CA . TRP A 1 623 ? -28.359 -7.070 -3.901 1.00 86.94 623 TRP A CA 1
ATOM 4975 C C . TRP A 1 623 ? -28.459 -8.553 -4.274 1.00 86.94 623 TRP A C 1
ATOM 4977 O O . TRP A 1 623 ? -28.785 -8.882 -5.405 1.00 86.94 623 TRP A O 1
ATOM 4987 N N . TYR A 1 624 ? -28.219 -9.472 -3.335 1.00 82.69 624 TYR A N 1
ATOM 4988 C CA . TYR A 1 624 ? -28.412 -10.901 -3.598 1.00 82.69 624 TYR A CA 1
ATOM 4989 C C . TYR A 1 624 ? -29.877 -11.323 -3.745 1.00 82.69 624 TYR A C 1
ATOM 4991 O O . TYR A 1 624 ? -30.125 -12.416 -4.263 1.00 82.69 624 TYR A O 1
ATOM 4999 N N . ARG A 1 625 ? -30.815 -10.534 -3.211 1.00 78.88 625 ARG A N 1
ATOM 5000 C CA . ARG A 1 625 ? -32.258 -10.812 -3.252 1.00 78.88 625 ARG A CA 1
ATOM 5001 C C . ARG A 1 625 ? -32.925 -10.234 -4.499 1.00 78.88 625 ARG A C 1
ATOM 5003 O O . ARG A 1 625 ? -33.947 -10.782 -4.904 1.00 78.88 625 ARG A O 1
ATOM 5010 N N . ALA A 1 626 ? -32.376 -9.141 -5.030 1.00 61.59 626 ALA A N 1
ATOM 5011 C CA . ALA A 1 626 ? -32.707 -8.589 -6.341 1.00 61.59 626 ALA A CA 1
ATOM 5012 C C . ALA A 1 626 ? -32.230 -9.526 -7.462 1.00 61.59 626 ALA A C 1
ATOM 5014 O O . ALA A 1 626 ? -32.934 -9.573 -8.494 1.00 61.59 626 ALA A O 1
#

Organism: Aristolochia fimbriata (NCBI:txid158543)